Protein AF-0000000084894644 (afdb_homodimer)

Secondary structure (DSSP, 8-state):
-HHHHHHHHHHHIIIIIHHHHHHHHHHHHHHHHHHHHHHH--SGGGGGGBSSTTSSTTPPHHHHHHHHHHHHHHHHHHHHHHHHHHHHHHHTT----GGGPPPHHHHHHHHHHHHHHHHHHHHHHHHHHTSHHHHHHTGGGGGG-SS--GGGGG-S-HHHIIIIIIHHHHHHHHHHT--HHHHHHHHHHHHHHHHHHTSSB-BTTB--HHHHHHSSSTTGGGS--SSSSHHHHHTT--HHHHHHHHTSS---SS----/-HHHHHHHHHHHIIIIIHHHHHHHHHHHHHHHHHHHHHHH--SGGGGGGBSSTTSSTTPPHHHHHHHHHHHHHHHHHHHHHHHHHHHHHHHTT----GGGPPPHHHHHHHHHHHHHHHHHHHHHHHHHHTSHHHHHHTGGGGGG-SS--GGGGG-S-HHHIIIIIIHHHHHHHHHHT--HHHHHHHHHHHHHHHHHHTSSB-BTTB--HHHHHHSSSTTGGGS--SSSSHHHHHTT--HHHHHHHHTSS---SS----

InterPro domains:
  IPR006694 Fatty acid hydroxylase [PF04116] (112-237)
  IPR050307 Sterol desaturase-related [PTHR11863] (15-240)

Radius of gyration: 28.05 Å; Cα contacts (8 Å, |Δi|>4): 667; chains: 2; bounding box: 51×81×62 Å

Organism: Ciona savignyi (NCBI:txid51511)

Solvent-accessible surface area (backbone atoms only — not comparable to full-atom values): 26694 Å² total; per-residue (Å²): 108,71,64,57,52,50,49,52,50,48,50,48,46,51,54,51,52,45,49,51,44,28,40,44,48,52,43,51,55,51,30,52,50,50,50,44,29,37,61,67,52,44,65,62,77,60,58,77,29,38,72,55,72,82,55,57,72,58,47,57,63,69,59,48,53,54,43,50,54,44,28,51,54,45,48,50,49,48,54,50,48,53,60,69,44,43,65,50,32,59,72,42,55,41,44,77,54,74,90,63,58,69,51,71,66,56,41,51,52,50,49,50,50,43,54,50,49,24,35,54,44,30,22,57,48,46,49,53,31,63,36,68,75,40,16,73,74,36,47,44,57,40,54,70,43,38,71,41,38,25,64,50,65,48,25,50,33,67,66,51,42,50,62,48,62,40,41,36,62,57,45,52,42,34,72,68,21,42,36,42,70,56,39,38,52,49,37,33,49,53,39,46,52,49,32,46,30,23,38,35,38,50,50,73,65,39,52,35,62,45,44,53,25,35,29,92,41,80,72,22,63,70,27,48,51,31,79,82,40,61,63,15,58,75,68,58,26,34,58,70,61,55,57,57,20,71,79,67,63,57,57,18,79,85,34,75,63,119,108,69,66,59,51,50,50,52,51,48,49,48,45,51,53,53,53,45,47,50,44,28,41,46,48,52,43,52,54,51,32,53,51,49,50,44,28,38,61,69,53,44,64,61,77,59,58,76,30,38,71,54,72,83,54,55,71,59,48,55,64,69,58,46,52,53,42,50,53,44,28,52,54,45,49,50,50,49,55,51,49,53,59,68,45,44,64,51,33,60,71,42,54,41,43,77,53,76,92,62,59,69,50,72,67,55,43,51,52,50,50,51,49,42,52,50,49,25,35,54,46,32,22,56,48,46,51,54,31,62,36,69,77,39,16,74,76,36,47,44,57,39,55,69,42,39,71,40,40,26,64,49,65,49,28,48,33,67,66,50,41,51,61,46,60,40,41,36,62,57,44,52,43,34,73,68,20,40,37,42,71,55,40,37,50,47,38,33,49,52,38,46,52,49,33,48,30,22,39,36,36,48,49,74,63,39,51,34,60,44,44,54,26,34,30,91,42,79,72,22,63,68,25,48,52,30,80,81,40,61,63,15,58,76,69,59,25,35,56,71,61,55,56,57,22,70,78,69,64,54,56,20,78,84,35,73,64,119

Foldseek 3Di:
DVVVVVVVVVLCCCQLVLLLCLQPVLLVVLQVVLLVCLQPVPPVVQLVFFQDNVPCNRPDPVVVVVLVVQLVVLSVVVSVVSVVCSVLLVVLQADQDPVPDDDPVVLVVLLVVLQVQLQVQQQVVLLVCLPPVNVVVWVVQLLVCLQFALSSLRRTHNVCSVRRVDCSLQPSCSNNSHYVVSNSVSSNVSSNLSSVLRHSGQDFQRFNLVNQLSHPDPLSVQADRGSLCPVRVVVVRCVVVVVVPVVPDPVPHGDRDD/DVVVVVVVVVLCCCQLVLLLCLQPVLLVVLQVVLLVCLQPVPPVVQLVFFQDNVPCNRPDPVVVVVLVVQLVVLSVVVSVVSVVCSVLLVVLQADQDPVPDDDPVVLVVLLVVLQVQLQVQQLVVLLVCLPPVNVVVWVVQLLVCLQFALSSLRRTHNVCSVRRVDCSLQPSCSNNSHYVVSNSVSSNVSSNLSSVLRHSGQDFQRFNLVNQLSHPDPLSVQADRGSLCPVRVVVVRCVVVVVVVVVPDPVPHGDRDD

Structure (mmCIF, N/CA/C/O backbone):
data_AF-0000000084894644-model_v1
#
loop_
_entity.id
_entity.type
_entity.pdbx_description
1 polymer 'Fatty acid hydroxylase domain-containing protein'
#
loop_
_atom_site.group_PDB
_atom_site.id
_atom_site.type_symbol
_atom_site.label_atom_id
_atom_site.label_alt_id
_atom_site.label_comp_id
_atom_site.label_asym_id
_atom_site.label_entity_id
_atom_site.label_seq_id
_atom_site.pdbx_PDB_ins_code
_atom_site.Cartn_x
_atom_site.Cartn_y
_atom_site.Cartn_z
_atom_site.occupancy
_atom_site.B_iso_or_equiv
_atom_site.auth_seq_id
_atom_site.auth_comp_id
_atom_site.auth_asym_id
_atom_site.auth_atom_id
_atom_site.pdbx_PDB_model_num
ATOM 1 N N . LEU A 1 1 ? 24.203 5.152 15.406 1 72.25 1 LEU A N 1
ATOM 2 C CA . LEU A 1 1 ? 22.844 4.793 15.766 1 72.25 1 LEU A CA 1
ATOM 3 C C . LEU A 1 1 ? 21.859 5.219 14.672 1 72.25 1 LEU A C 1
ATOM 5 O O 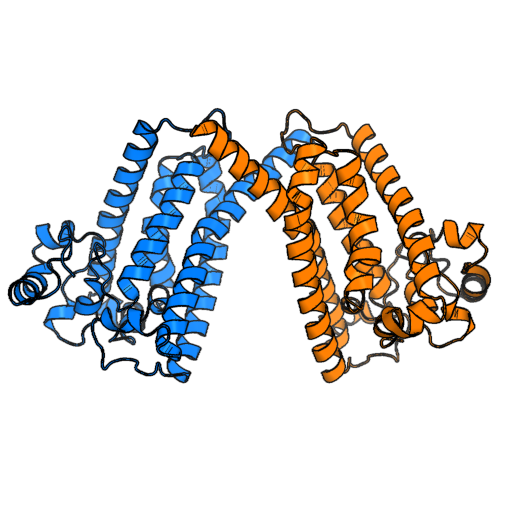. LEU A 1 1 ? 21.094 4.402 14.172 1 72.25 1 LEU A O 1
ATOM 9 N N . TRP A 1 2 ? 22.062 6.422 14.117 1 81.06 2 TRP A N 1
ATOM 10 C CA . TRP A 1 2 ? 21.188 6.973 13.086 1 81.06 2 TRP A CA 1
ATOM 11 C C . TRP A 1 2 ? 21.328 6.199 11.781 1 81.06 2 TRP A C 1
ATOM 13 O O . TRP A 1 2 ? 20.328 5.793 11.18 1 81.06 2 TRP A O 1
ATOM 23 N N . THR A 1 3 ? 22.5 5.852 11.461 1 85.25 3 THR A N 1
ATOM 24 C CA . THR A 1 3 ? 22.781 5.152 10.211 1 85.25 3 THR A CA 1
ATOM 25 C C . THR A 1 3 ? 22.266 3.719 10.273 1 85.25 3 THR A C 1
ATOM 27 O O . THR A 1 3 ? 21.656 3.236 9.312 1 85.25 3 THR A O 1
ATOM 30 N N . THR A 1 4 ? 22.438 3.082 11.383 1 87.62 4 THR A N 1
ATOM 31 C CA . THR A 1 4 ? 22 1.698 11.539 1 87.62 4 THR A CA 1
ATOM 32 C C . THR A 1 4 ? 20.484 1.605 11.531 1 87.62 4 THR A C 1
ATOM 34 O O . THR A 1 4 ? 19.922 0.709 10.898 1 87.62 4 THR A O 1
ATOM 37 N N . THR A 1 5 ? 19.891 2.512 12.211 1 89.31 5 THR A N 1
ATOM 38 C CA . THR A 1 5 ? 18.438 2.531 12.258 1 89.31 5 THR A CA 1
ATOM 39 C C . THR A 1 5 ? 17.844 2.77 10.867 1 89.31 5 THR A C 1
ATOM 41 O O . THR A 1 5 ? 16.906 2.092 10.461 1 89.31 5 THR A O 1
ATOM 44 N N . TYR A 1 6 ? 18.406 3.691 10.188 1 91.06 6 TYR A N 1
ATOM 45 C CA . TYR A 1 6 ? 17.938 3.973 8.836 1 91.06 6 TYR A CA 1
ATOM 46 C C . TYR A 1 6 ? 18.109 2.756 7.938 1 91.06 6 TYR A C 1
ATOM 48 O O . TYR A 1 6 ? 17.203 2.406 7.18 1 91.06 6 TYR A O 1
ATOM 56 N N . PHE A 1 7 ? 19.25 2.143 8.062 1 89.5 7 PHE A N 1
ATOM 57 C CA . PHE A 1 7 ? 19.531 0.975 7.242 1 89.5 7 PHE A CA 1
ATOM 58 C C . PHE A 1 7 ? 18.531 -0.141 7.52 1 89.5 7 PHE A C 1
ATOM 60 O O . PHE A 1 7 ? 18.016 -0.76 6.59 1 89.5 7 PHE A O 1
ATOM 67 N N . GLU A 1 8 ? 18.281 -0.388 8.727 1 91.06 8 GLU A N 1
ATOM 68 C CA . GLU A 1 8 ? 17.344 -1.448 9.117 1 91.06 8 GLU A CA 1
ATOM 69 C C . GLU A 1 8 ? 15.93 -1.142 8.648 1 91.06 8 GLU A C 1
ATOM 71 O O . GLU A 1 8 ? 15.219 -2.031 8.172 1 91.06 8 GLU A O 1
ATOM 76 N N . LEU A 1 9 ? 15.539 0.083 8.758 1 92.5 9 LEU A N 1
ATOM 77 C CA . LEU A 1 9 ? 14.195 0.491 8.344 1 92.5 9 LEU A CA 1
ATOM 78 C C . LEU A 1 9 ? 14.039 0.384 6.828 1 92.5 9 LEU A C 1
ATOM 80 O O . LEU A 1 9 ? 13.008 -0.071 6.34 1 92.5 9 LEU A O 1
ATOM 84 N N . MET A 1 10 ? 15.078 0.832 6.195 1 94 10 MET A N 1
ATOM 85 C CA . MET A 1 10 ? 15.047 0.77 4.738 1 94 10 MET A CA 1
ATOM 86 C C . MET A 1 10 ? 15.023 -0.677 4.254 1 94 10 MET A C 1
ATOM 88 O O . MET A 1 10 ? 14.305 -1.01 3.311 1 94 10 MET A O 1
ATOM 92 N N . ASN A 1 11 ? 15.828 -1.478 4.891 1 94.12 11 ASN A N 1
ATOM 93 C CA . ASN A 1 11 ? 15.828 -2.898 4.559 1 94.12 11 ASN A CA 1
ATOM 94 C C . ASN A 1 11 ? 14.445 -3.514 4.734 1 94.12 11 ASN A C 1
ATOM 96 O O . ASN A 1 11 ? 13.953 -4.223 3.852 1 94.12 11 ASN A O 1
ATOM 100 N N . PHE A 1 12 ? 13.891 -3.271 5.832 1 95.62 12 PHE A N 1
ATOM 101 C CA . PHE A 1 12 ? 12.555 -3.768 6.117 1 95.62 12 PHE A CA 1
ATOM 102 C C . PHE A 1 12 ? 11.555 -3.244 5.094 1 95.62 12 PHE A C 1
ATOM 104 O O . PHE A 1 12 ? 10.75 -4.008 4.551 1 95.62 12 PHE A O 1
ATOM 111 N N . PHE A 1 13 ? 11.641 -2.002 4.84 1 96.5 13 PHE A N 1
ATOM 112 C CA . PHE A 1 13 ? 10.734 -1.352 3.898 1 96.5 13 PHE A CA 1
ATOM 113 C C . PHE A 1 13 ? 10.844 -1.989 2.52 1 96.5 13 PHE A C 1
ATOM 115 O O . PHE A 1 13 ? 9.836 -2.396 1.938 1 96.5 13 PHE A O 1
ATOM 122 N N . VAL A 1 14 ? 11.969 -2.066 2.041 1 96.62 14 VAL A N 1
ATOM 123 C CA . VAL A 1 14 ? 12.172 -2.535 0.673 1 96.62 14 VAL A CA 1
ATOM 124 C C . VAL A 1 14 ? 11.758 -4 0.563 1 96.62 14 VAL A C 1
ATOM 126 O O . VAL A 1 14 ? 11 -4.375 -0.335 1 96.62 14 VAL A O 1
ATOM 129 N N . ILE A 1 15 ? 12.203 -4.738 1.452 1 96.31 15 ILE A N 1
ATOM 130 C CA . ILE A 1 15 ? 11.992 -6.176 1.332 1 96.31 15 ILE A CA 1
ATOM 131 C C . ILE A 1 15 ? 10.523 -6.5 1.622 1 96.31 15 ILE A C 1
ATOM 133 O O . ILE A 1 15 ? 9.883 -7.23 0.863 1 96.31 15 ILE A O 1
ATOM 137 N N . TYR A 1 16 ? 10.039 -5.988 2.682 1 97.12 16 TYR A N 1
ATOM 138 C CA . TYR A 1 16 ? 8.672 -6.328 3.068 1 97.12 16 TYR A CA 1
ATOM 139 C C . TYR A 1 16 ? 7.668 -5.738 2.088 1 97.12 16 TYR A C 1
ATOM 141 O O . TYR A 1 16 ? 6.828 -6.457 1.54 1 97.12 16 TYR A O 1
ATOM 149 N N . ILE A 1 17 ? 7.719 -4.434 1.872 1 97.44 17 ILE A N 1
ATOM 150 C CA . ILE A 1 17 ? 6.746 -3.768 1.013 1 97.44 17 ILE A CA 1
ATOM 151 C C . ILE A 1 17 ? 6.898 -4.262 -0.424 1 97.44 17 ILE A C 1
ATOM 153 O O . ILE A 1 17 ? 5.91 -4.461 -1.128 1 97.44 17 ILE A O 1
ATOM 157 N N . GLY A 1 18 ? 8.133 -4.406 -0.848 1 97.5 18 GLY A N 1
ATOM 158 C CA . GLY A 1 18 ? 8.359 -4.938 -2.182 1 97.5 18 GLY A CA 1
ATOM 159 C C . GLY A 1 18 ? 7.777 -6.324 -2.381 1 97.5 18 GLY A C 1
ATOM 160 O O . GLY A 1 18 ? 7.219 -6.621 -3.439 1 97.5 18 GLY A O 1
ATOM 161 N N . THR A 1 19 ? 7.941 -7.133 -1.396 1 97.81 19 THR A N 1
ATOM 162 C CA . THR A 1 19 ? 7.383 -8.477 -1.457 1 97.81 19 THR A CA 1
ATOM 163 C C . THR A 1 19 ? 5.859 -8.43 -1.521 1 97.81 19 THR A C 1
ATOM 165 O O . THR A 1 19 ? 5.246 -9.117 -2.34 1 97.81 19 THR A O 1
ATOM 168 N N . MET A 1 20 ? 5.305 -7.59 -0.692 1 97.81 20 MET A N 1
ATOM 169 C CA . MET A 1 20 ? 3.852 -7.434 -0.701 1 97.81 20 MET A CA 1
ATOM 170 C C . MET A 1 20 ? 3.361 -6.984 -2.074 1 97.81 20 MET A C 1
ATOM 172 O O . MET A 1 20 ? 2.361 -7.496 -2.578 1 97.81 20 MET A O 1
ATOM 176 N N . LEU A 1 21 ? 4.043 -6.129 -2.654 1 97.38 21 LEU A N 1
ATOM 177 C CA . LEU A 1 21 ? 3.631 -5.582 -3.941 1 97.38 21 LEU A CA 1
ATOM 178 C C . LEU A 1 21 ? 3.865 -6.594 -5.062 1 97.38 21 LEU A C 1
ATOM 180 O O . LEU A 1 21 ? 3.055 -6.703 -5.984 1 97.38 21 LEU A O 1
ATOM 184 N N . SER A 1 22 ? 4.957 -7.262 -5.031 1 97.88 22 SER A N 1
ATOM 185 C CA . SER A 1 22 ? 5.285 -8.219 -6.078 1 97.88 22 SER A CA 1
ATOM 186 C C . SER A 1 22 ? 4.285 -9.367 -6.113 1 97.88 22 SER A C 1
ATOM 188 O O . SER A 1 22 ? 4.012 -9.93 -7.176 1 97.88 22 SER A O 1
ATOM 190 N N . LEU A 1 23 ? 3.732 -9.68 -4.941 1 98.12 23 LEU A N 1
ATOM 191 C CA . LEU A 1 23 ? 2.725 -10.727 -4.863 1 98.12 23 LEU A CA 1
ATOM 192 C C . LEU A 1 23 ? 1.325 -10.156 -5.062 1 98.12 23 LEU A C 1
ATOM 194 O O . LEU A 1 23 ? 0.522 -10.711 -5.812 1 98.12 23 LEU A O 1
ATOM 198 N N . GLY A 1 24 ? 1.1 -9.078 -4.48 1 97.75 24 GLY A N 1
ATOM 199 C CA . GLY A 1 24 ? -0.248 -8.531 -4.406 1 97.75 24 GLY A CA 1
ATOM 200 C C . GLY A 1 24 ? -0.693 -7.863 -5.691 1 97.75 24 GLY A C 1
ATOM 201 O O . GLY A 1 24 ? -1.838 -8.023 -6.117 1 97.75 24 GLY A O 1
ATOM 202 N N . LEU A 1 25 ? 0.171 -7.082 -6.301 1 96.62 25 LEU A N 1
ATOM 203 C CA . LEU A 1 25 ? -0.22 -6.293 -7.465 1 96.62 25 LEU A CA 1
ATOM 204 C C . LEU A 1 25 ? -0.644 -7.195 -8.617 1 96.62 25 LEU A C 1
ATOM 206 O O . LEU A 1 25 ? -1.744 -7.051 -9.156 1 96.62 25 LEU A O 1
ATOM 210 N N . PRO A 1 26 ? 0.198 -8.141 -9.016 1 97.25 26 PRO A N 1
ATOM 211 C CA . PRO A 1 26 ? -0.262 -9.008 -10.102 1 97.25 26 PRO A CA 1
ATOM 212 C C . PRO A 1 26 ? -1.521 -9.789 -9.734 1 97.25 26 PRO A C 1
ATOM 214 O O . PRO A 1 26 ? -2.387 -10.008 -10.586 1 97.25 26 PRO A O 1
ATOM 217 N N . PHE A 1 27 ? -1.633 -10.203 -8.5 1 98.12 27 PHE A N 1
ATOM 218 C CA . PHE A 1 27 ? -2.807 -10.945 -8.055 1 98.12 27 PHE A CA 1
ATOM 219 C C . PHE A 1 27 ? -4.074 -10.125 -8.258 1 98.12 27 PHE A C 1
ATOM 221 O O . PHE A 1 27 ? -5.016 -10.578 -8.914 1 98.12 27 PHE A O 1
ATOM 228 N N . TRP A 1 28 ? -4.082 -8.961 -7.812 1 97.88 28 TRP A N 1
ATOM 229 C CA . TRP A 1 28 ? -5.305 -8.156 -7.828 1 97.88 28 TRP A CA 1
ATOM 230 C C . TRP A 1 28 ? -5.578 -7.617 -9.227 1 97.88 28 TRP A C 1
ATOM 232 O O . TRP A 1 28 ? -6.734 -7.523 -9.648 1 97.88 28 TRP A O 1
ATOM 242 N N . ILE A 1 29 ? -4.559 -7.223 -9.922 1 97.31 29 ILE A N 1
ATOM 243 C CA . ILE A 1 29 ? -4.742 -6.703 -11.273 1 97.31 29 ILE A CA 1
ATOM 244 C C . ILE A 1 29 ? -5.328 -7.793 -12.172 1 97.31 29 ILE A C 1
ATOM 246 O O . ILE A 1 29 ? -6.312 -7.562 -12.875 1 97.31 29 ILE A O 1
ATOM 250 N N . LEU A 1 30 ? -4.75 -8.93 -12.125 1 96.31 30 LEU A N 1
ATOM 251 C CA . LEU A 1 30 ? -5.211 -10.039 -12.961 1 96.31 30 LEU A CA 1
ATOM 252 C C . LEU A 1 30 ? -6.621 -10.469 -12.57 1 96.31 30 LEU A C 1
ATOM 254 O O . LEU A 1 30 ? -7.473 -10.68 -13.438 1 96.31 30 LEU A O 1
ATOM 258 N N . ASN A 1 31 ? -6.828 -10.602 -11.289 1 97.44 31 ASN A N 1
ATOM 259 C CA . ASN A 1 31 ? -8.148 -11.047 -10.844 1 97.44 31 ASN A CA 1
ATOM 260 C C . ASN A 1 31 ? -9.219 -10 -11.133 1 97.44 31 ASN A C 1
ATOM 262 O O . ASN A 1 31 ? -10.367 -10.344 -11.422 1 97.44 31 ASN A O 1
ATOM 266 N N . ALA A 1 32 ? -8.859 -8.711 -10.992 1 96.81 32 ALA A N 1
ATOM 267 C CA . ALA A 1 32 ? -9.812 -7.672 -11.398 1 96.81 32 ALA A CA 1
ATOM 268 C C . ALA A 1 32 ? -10.195 -7.832 -12.867 1 96.81 32 ALA A C 1
ATOM 270 O O . ALA A 1 32 ? -11.375 -7.719 -13.219 1 96.81 32 ALA A O 1
ATOM 271 N N . PHE A 1 33 ? -9.258 -8.141 -13.648 1 95 33 PHE A N 1
ATOM 272 C CA . PHE A 1 33 ? -9.492 -8.305 -15.078 1 95 33 PHE A CA 1
ATOM 273 C C . PHE A 1 33 ? -10.375 -9.516 -15.344 1 95 33 PHE A C 1
ATOM 275 O O . PHE A 1 33 ? -11.406 -9.398 -16.016 1 95 33 PHE A O 1
ATOM 282 N N . PHE A 1 34 ? -10.047 -10.641 -14.82 1 93.88 34 PHE A N 1
ATOM 283 C CA . PHE A 1 34 ? -10.758 -11.883 -15.117 1 93.88 34 PHE A CA 1
ATOM 284 C C . PHE A 1 34 ? -12.156 -11.867 -14.508 1 93.88 34 PHE A C 1
ATOM 286 O O . PHE A 1 34 ? -13.109 -12.359 -15.117 1 93.88 34 PHE A O 1
ATOM 293 N N . VAL A 1 35 ? -12.242 -11.344 -13.305 1 95.25 35 VAL A N 1
ATOM 294 C CA . VAL A 1 35 ? -13.555 -11.273 -12.664 1 95.25 35 VAL A CA 1
ATOM 295 C C . VAL A 1 35 ? -14.453 -10.305 -13.43 1 95.25 35 VAL A C 1
ATOM 297 O O . VAL A 1 35 ? -15.648 -10.562 -13.594 1 95.25 35 VAL A O 1
ATOM 300 N N . TYR A 1 36 ? -13.867 -9.188 -13.859 1 94.25 36 TYR A N 1
ATOM 301 C CA . TYR A 1 36 ? -14.625 -8.266 -14.695 1 94.25 3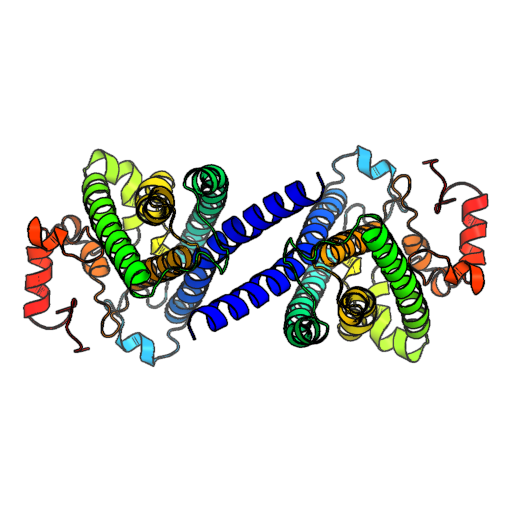6 TYR A CA 1
ATOM 302 C C . TYR A 1 36 ? -15.141 -8.969 -15.945 1 94.25 36 TYR A C 1
ATOM 304 O O . TYR A 1 36 ? -16.312 -8.828 -16.312 1 94.25 36 TYR A O 1
ATOM 312 N N . ALA A 1 37 ? -14.281 -9.656 -16.578 1 91.19 37 ALA A N 1
ATOM 313 C CA . ALA A 1 37 ? -14.664 -10.391 -17.781 1 91.19 37 ALA A CA 1
ATOM 314 C C . ALA A 1 37 ? -15.758 -11.406 -17.469 1 91.19 37 ALA A C 1
ATOM 316 O O . ALA A 1 37 ? -16.703 -11.555 -18.25 1 91.19 37 ALA A O 1
ATOM 317 N N . ASP A 1 38 ? -15.711 -12.07 -16.359 1 92.12 38 ASP A N 1
ATOM 318 C CA . ASP A 1 38 ? -16.688 -13.086 -15.977 1 92.12 38 ASP A CA 1
ATOM 319 C C . ASP A 1 38 ? -18.031 -12.453 -15.625 1 92.12 38 ASP A C 1
ATOM 321 O O . ASP A 1 38 ? -19.078 -13.047 -15.867 1 92.12 38 ASP A O 1
ATOM 325 N N . LEU A 1 39 ? -17.969 -11.273 -15.078 1 92.38 39 LEU A N 1
ATOM 326 C CA . LEU A 1 39 ? -19.188 -10.594 -14.641 1 92.38 39 LEU A CA 1
ATOM 327 C C . LEU A 1 39 ? -19.906 -9.945 -15.828 1 92.38 39 LEU A C 1
ATOM 329 O O . LEU A 1 39 ? -21.125 -9.938 -15.891 1 92.38 39 LEU A O 1
ATOM 333 N N . THR A 1 40 ? -19.156 -9.414 -16.75 1 90.19 40 THR A N 1
ATOM 334 C CA . THR A 1 40 ? -19.75 -8.555 -17.766 1 90.19 40 THR A CA 1
ATOM 335 C C . THR A 1 40 ? -19.797 -9.266 -19.109 1 90.19 40 THR A C 1
ATOM 337 O O . THR A 1 40 ? -20.562 -8.875 -20 1 90.19 40 THR A O 1
ATOM 340 N N . GLY A 1 41 ? -18.906 -10.195 -19.234 1 87.25 41 GLY A N 1
ATOM 341 C CA . GLY A 1 41 ? -18.75 -10.828 -20.531 1 87.25 41 GLY A CA 1
ATOM 342 C C . GLY A 1 41 ? -17.969 -9.977 -21.516 1 87.25 41 GLY A C 1
ATOM 343 O O . GLY A 1 41 ? -17.906 -10.289 -22.703 1 87.25 41 GLY A O 1
ATOM 344 N N . LYS A 1 42 ? -17.531 -8.875 -21.047 1 88.94 42 LYS A N 1
ATOM 345 C CA . LYS A 1 42 ? -16.719 -7.969 -21.859 1 88.94 42 LYS A CA 1
ATOM 346 C C . LYS A 1 42 ? -15.266 -7.957 -21.406 1 88.94 42 LYS A C 1
ATOM 348 O O . LYS A 1 42 ? -14.992 -8.102 -20.203 1 88.94 42 LYS A O 1
ATOM 353 N N . PRO A 1 43 ? -14.297 -7.82 -22.156 1 87.69 43 PRO A N 1
ATOM 354 C CA . PRO A 1 43 ? -14.484 -7.719 -23.594 1 87.69 43 PRO A CA 1
ATOM 355 C C . PRO A 1 43 ? -14.844 -9.055 -24.25 1 87.69 43 PRO A C 1
ATOM 357 O O . PRO A 1 43 ? -1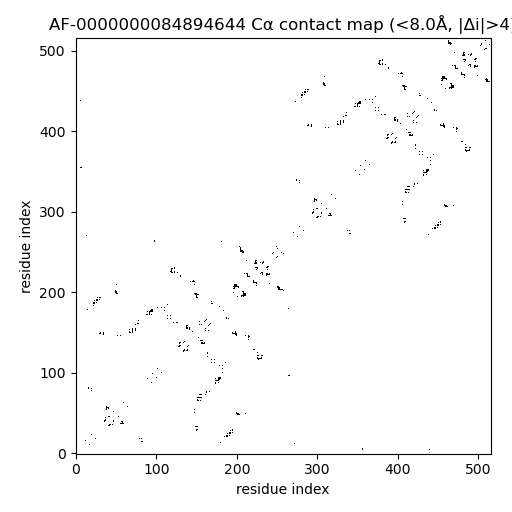4.414 -10.109 -23.766 1 87.69 43 PRO A O 1
ATOM 360 N N . SER A 1 44 ? -15.453 -9.078 -25.328 1 84.94 44 SER A N 1
ATOM 361 C CA . SER A 1 44 ? -16.031 -10.266 -25.953 1 84.94 44 SER A CA 1
ATOM 362 C C . SER A 1 44 ? -14.961 -11.195 -26.5 1 84.94 44 SER A C 1
ATOM 364 O O . SER A 1 44 ? -15.164 -12.406 -26.562 1 84.94 44 SER A O 1
ATOM 366 N N . PHE A 1 45 ? -13.898 -10.68 -26.828 1 84.81 45 PHE A N 1
ATOM 367 C CA . PHE A 1 45 ? -12.859 -11.508 -27.438 1 84.81 45 PHE A CA 1
ATOM 368 C C . PHE A 1 45 ? -12.258 -12.461 -26.406 1 84.81 45 PHE A C 1
ATOM 370 O O . PHE A 1 45 ? -11.68 -13.484 -26.781 1 84.81 45 PHE A O 1
ATOM 377 N N . VAL A 1 46 ? -12.422 -12.203 -25.156 1 85.12 46 VAL A N 1
ATOM 378 C CA . VAL A 1 46 ? -11.852 -13.055 -24.109 1 85.12 46 VAL A CA 1
ATOM 379 C C . VAL A 1 46 ? -12.695 -14.312 -23.953 1 85.12 46 VAL A C 1
ATOM 381 O O . VAL A 1 46 ? -12.195 -15.359 -23.531 1 85.12 46 VAL A O 1
ATOM 384 N N . ARG A 1 47 ? -13.875 -14.227 -24.328 1 82.5 47 ARG A N 1
ATOM 385 C CA . ARG A 1 47 ? -14.836 -15.312 -24.125 1 82.5 47 ARG A CA 1
ATOM 386 C C . ARG A 1 47 ? -14.484 -16.516 -25 1 82.5 47 ARG A C 1
ATOM 388 O O . ARG A 1 47 ? -14.797 -17.656 -24.641 1 82.5 47 ARG A O 1
ATOM 395 N N . LYS A 1 48 ? -13.836 -16.219 -26.031 1 82.25 48 LYS A N 1
ATOM 396 C CA . LYS A 1 48 ? -13.477 -17.297 -26.953 1 82.25 48 LYS A CA 1
ATOM 397 C C . LYS A 1 48 ? -12.461 -18.234 -26.312 1 82.25 48 LYS A C 1
ATOM 399 O O . LYS A 1 48 ? -12.289 -19.375 -26.766 1 82.25 48 LYS A O 1
ATOM 404 N N . PHE A 1 49 ? -11.883 -17.828 -25.25 1 84.31 49 PHE A N 1
ATOM 405 C CA . PHE A 1 49 ? -10.836 -18.625 -24.625 1 84.31 49 PHE A CA 1
ATOM 406 C C . PHE A 1 49 ? -11.367 -19.359 -23.406 1 84.31 49 PHE A C 1
ATOM 408 O O . PHE A 1 49 ? -10.633 -20.078 -22.734 1 84.31 49 PHE A O 1
ATOM 415 N N . LYS A 1 50 ? -12.57 -19.141 -23.141 1 84 50 LYS A N 1
ATOM 416 C CA . LYS A 1 50 ? -13.148 -19.812 -21.984 1 84 50 LYS A CA 1
ATOM 417 C C . LYS A 1 50 ? -13.234 -21.328 -22.203 1 84 50 LYS A C 1
ATOM 419 O O . LYS A 1 50 ? -13.688 -21.781 -23.266 1 84 50 LYS A O 1
ATOM 424 N N . ILE A 1 51 ? -12.891 -22.109 -21.25 1 79.31 51 ILE A N 1
ATOM 425 C CA . ILE A 1 51 ? -12.812 -23.562 -21.344 1 79.31 51 ILE A CA 1
ATOM 426 C C . ILE A 1 51 ? -14.211 -24.172 -21.188 1 79.31 51 ILE A C 1
ATOM 428 O O . ILE A 1 51 ? -14.602 -25.062 -21.953 1 79.31 51 ILE A O 1
ATOM 432 N N . GLN A 1 52 ? -14.883 -23.641 -20.219 1 79.44 52 GLN A N 1
ATOM 433 C CA . GLN A 1 52 ? -16.281 -24.031 -19.984 1 79.44 52 GLN A CA 1
ATOM 434 C C . GLN A 1 52 ? -17.219 -22.875 -20.25 1 79.44 52 GLN A C 1
ATOM 436 O O . GLN A 1 52 ? -17.609 -22.141 -19.328 1 79.44 52 GLN A O 1
ATOM 441 N N . PRO A 1 53 ? -17.625 -22.734 -21.453 1 78.44 53 PRO A N 1
ATOM 442 C CA . PRO A 1 53 ? -18.359 -21.531 -21.859 1 78.44 53 PRO A CA 1
ATOM 443 C C . PRO A 1 53 ? -19.719 -21.422 -21.188 1 78.44 53 PRO A C 1
ATOM 445 O O . PRO A 1 53 ? -20.297 -20.344 -21.109 1 78.44 53 PRO A O 1
ATOM 448 N N . ASP A 1 54 ? -20.188 -22.516 -20.672 1 81.19 54 ASP A N 1
ATOM 449 C CA . ASP A 1 54 ? -21.531 -22.484 -20.109 1 81.19 54 ASP A CA 1
ATOM 450 C C . ASP A 1 54 ? -21.5 -22.297 -18.594 1 81.19 54 ASP A C 1
ATOM 452 O O . ASP A 1 54 ? -22.531 -22.156 -17.953 1 81.19 54 ASP A O 1
ATOM 456 N N . LYS A 1 55 ? -20.328 -22.25 -18.172 1 81.12 55 LYS A N 1
ATOM 457 C CA . LYS A 1 55 ? -20.203 -22.156 -16.719 1 81.12 55 LYS A CA 1
ATOM 458 C C . LYS A 1 55 ? -19.844 -20.734 -16.297 1 81.12 55 LYS A C 1
ATOM 460 O O . LYS A 1 55 ? -19.031 -20.062 -16.938 1 81.12 55 LYS A O 1
ATOM 465 N N . ASN A 1 56 ? -20.5 -20.234 -15.211 1 81 56 ASN A N 1
ATOM 466 C CA . ASN A 1 56 ? -20.25 -18.922 -14.625 1 81 56 ASN A CA 1
ATOM 467 C C . ASN A 1 56 ? -20.531 -17.797 -15.617 1 81 56 ASN A C 1
ATOM 469 O O . ASN A 1 56 ? -19.75 -16.875 -15.758 1 81 56 ASN A O 1
ATOM 473 N N . VAL A 1 57 ? -21.594 -17.969 -16.422 1 80.19 57 VAL A N 1
ATOM 474 C CA . VAL A 1 57 ? -22.062 -16.969 -17.375 1 80.19 57 VAL A CA 1
ATOM 475 C C . VAL A 1 57 ? -23.531 -16.641 -17.094 1 80.19 57 VAL A C 1
ATOM 477 O O . VAL A 1 57 ? -24.438 -17.219 -17.688 1 80.19 57 VAL A O 1
ATOM 480 N N . PRO A 1 58 ? -23.812 -15.805 -16.344 1 82 58 PRO A N 1
ATOM 481 C CA . PRO A 1 58 ? -22.844 -14.922 -15.664 1 82 58 PRO A CA 1
ATOM 482 C C . PRO A 1 58 ? -22.344 -15.5 -14.344 1 82 58 PRO A C 1
ATOM 484 O O . PRO A 1 58 ? -22.906 -16.484 -13.844 1 82 58 PRO A O 1
ATOM 487 N N . LEU A 1 59 ? -21.375 -15.008 -13.805 1 91.44 59 LEU A N 1
ATOM 488 C CA . LEU A 1 59 ? -20.828 -15.352 -12.492 1 91.44 59 LEU A CA 1
ATOM 489 C C . LEU A 1 59 ? -21.812 -15.008 -11.383 1 91.44 59 LEU A C 1
ATOM 491 O O . LEU A 1 59 ? -22.406 -13.93 -11.391 1 91.44 59 LEU A O 1
ATOM 495 N N . ASP A 1 60 ? -22.141 -15.953 -10.508 1 91.62 60 ASP A N 1
ATOM 496 C CA . ASP A 1 60 ? -23.062 -15.766 -9.398 1 91.62 60 ASP A CA 1
ATOM 497 C C . ASP A 1 60 ? -22.516 -14.75 -8.391 1 91.62 60 ASP A C 1
ATOM 499 O O . ASP A 1 60 ? -21.422 -14.922 -7.867 1 91.62 60 ASP A O 1
ATOM 503 N N . TRP A 1 61 ? -23.328 -13.797 -8.102 1 93.5 61 TRP A N 1
ATOM 504 C CA . TRP A 1 61 ? -22.891 -12.688 -7.254 1 93.5 61 TRP A CA 1
ATOM 505 C C . TRP A 1 61 ? -22.688 -13.156 -5.816 1 93.5 61 TRP A C 1
ATOM 507 O O . TRP A 1 61 ? -21.734 -12.719 -5.152 1 93.5 61 TRP A O 1
ATOM 517 N N . ASN A 1 62 ? -23.5 -13.977 -5.344 1 94.38 62 ASN A N 1
ATOM 518 C CA . ASN A 1 62 ? -23.391 -14.469 -3.977 1 94.38 62 ASN A CA 1
ATOM 519 C C . ASN A 1 62 ? -22.141 -15.328 -3.799 1 94.38 62 ASN A C 1
ATOM 521 O O . ASN A 1 62 ? -21.453 -15.227 -2.783 1 94.38 62 ASN A O 1
ATOM 525 N N . MET A 1 63 ? -21.875 -16.109 -4.824 1 94.44 63 MET A N 1
ATOM 526 C CA . MET A 1 63 ? -20.672 -16.922 -4.781 1 94.44 63 MET A CA 1
ATOM 527 C C . MET A 1 63 ? -19.422 -16.031 -4.836 1 94.44 63 MET A C 1
ATOM 529 O O . MET A 1 63 ? -18.438 -16.312 -4.152 1 94.44 63 MET A O 1
ATOM 533 N N . LEU A 1 64 ? -19.531 -15.086 -5.645 1 96.56 64 LEU A N 1
ATOM 534 C CA . LEU A 1 64 ? -18.406 -14.164 -5.758 1 96.56 64 LEU A CA 1
ATOM 535 C C . LEU A 1 64 ? -18.156 -13.445 -4.434 1 96.56 64 LEU A C 1
ATOM 537 O O . LEU A 1 64 ? -17 -13.305 -4.008 1 96.56 64 LEU A O 1
ATOM 541 N N . LYS A 1 65 ? -19.234 -12.961 -3.807 1 97.19 65 LYS A N 1
ATOM 542 C CA . LYS A 1 65 ? -19.109 -12.266 -2.523 1 97.19 65 LYS A CA 1
ATOM 543 C C . LYS A 1 65 ? -18.453 -13.164 -1.479 1 97.19 65 LYS A C 1
ATOM 545 O O . LYS A 1 65 ? -17.562 -12.719 -0.737 1 97.19 65 LYS A O 1
ATOM 550 N N . LYS A 1 66 ? -18.906 -14.383 -1.431 1 97.31 66 LYS A N 1
ATOM 551 C CA . LYS A 1 66 ? -18.297 -15.352 -0.528 1 97.31 66 LYS A CA 1
ATOM 552 C C . LYS A 1 66 ? -16.812 -15.547 -0.852 1 97.31 66 LYS A C 1
ATOM 554 O O . LYS A 1 66 ? -15.977 -15.578 0.05 1 97.31 66 LYS A O 1
ATOM 559 N N . CYS A 1 67 ? -16.531 -15.68 -2.113 1 97.56 67 CYS A N 1
ATOM 560 C CA . CYS A 1 67 ? -15.156 -15.859 -2.572 1 97.56 67 CYS A CA 1
ATOM 561 C C . CYS A 1 67 ? -14.289 -14.68 -2.148 1 97.56 67 CYS A C 1
ATOM 563 O O . CYS A 1 67 ? -13.195 -14.875 -1.603 1 97.56 67 CYS A O 1
ATOM 565 N N . VAL A 1 68 ? -14.805 -13.508 -2.326 1 97.88 68 VAL A N 1
ATOM 566 C CA . VAL A 1 68 ? -14.062 -12.297 -2.002 1 97.88 68 VAL A CA 1
ATOM 567 C C . VAL A 1 68 ? -13.766 -12.258 -0.504 1 97.88 68 VAL A C 1
ATOM 569 O O . VAL A 1 68 ? -12.672 -11.867 -0.093 1 97.88 68 VAL A O 1
ATOM 572 N N . ARG A 1 69 ? -14.711 -12.641 0.283 1 97.81 69 ARG A N 1
ATOM 573 C CA . ARG A 1 69 ? -14.531 -12.656 1.731 1 97.81 69 ARG A CA 1
ATOM 574 C C . ARG A 1 69 ? -13.406 -13.609 2.133 1 97.81 69 ARG A C 1
ATOM 576 O O . ARG A 1 69 ? -12.531 -13.242 2.92 1 97.81 69 ARG A O 1
ATOM 583 N N . VAL A 1 70 ? -13.391 -14.789 1.606 1 98.38 70 VAL A N 1
ATOM 584 C CA . VAL A 1 70 ? -12.383 -15.797 1.927 1 98.38 70 VAL A CA 1
ATOM 585 C C . VAL A 1 70 ? -11.023 -15.344 1.41 1 98.38 70 VAL A C 1
ATOM 587 O O . VAL A 1 70 ? -10.008 -15.477 2.105 1 98.38 70 VAL A O 1
ATOM 590 N N . VAL A 1 71 ? -11.031 -14.828 0.251 1 98.44 71 VAL A N 1
ATOM 591 C CA . VAL A 1 71 ? -9.797 -14.375 -0.38 1 98.44 71 VAL A CA 1
ATOM 592 C C . VAL A 1 71 ? -9.18 -13.25 0.443 1 98.44 71 VAL A C 1
ATOM 594 O O . VAL A 1 71 ? -7.965 -13.227 0.663 1 98.44 71 VAL A O 1
ATOM 597 N N . ASN A 1 72 ? -10.023 -12.305 0.907 1 97.94 72 ASN A N 1
ATOM 598 C CA . ASN A 1 72 ? -9.508 -11.203 1.716 1 97.94 72 ASN A CA 1
ATOM 599 C C . ASN A 1 72 ? -8.938 -11.695 3.041 1 97.94 72 ASN A C 1
ATOM 601 O O . ASN A 1 72 ? -7.926 -11.188 3.518 1 97.94 72 ASN A O 1
ATOM 605 N N . ARG A 1 73 ? -9.594 -12.617 3.609 1 98.31 73 ARG A N 1
ATOM 606 C CA . ARG A 1 73 ? -9.055 -13.227 4.82 1 98.31 73 ARG A CA 1
ATOM 607 C C . ARG A 1 73 ? -7.688 -13.859 4.551 1 98.31 73 ARG A C 1
ATOM 609 O O . ARG A 1 73 ? -6.742 -13.648 5.312 1 98.31 73 ARG A O 1
ATOM 616 N N . ASN A 1 74 ? -7.562 -14.594 3.5 1 98.69 74 ASN A N 1
ATOM 617 C CA . ASN A 1 74 ? -6.309 -15.273 3.186 1 98.69 74 ASN A CA 1
ATOM 618 C C . ASN A 1 74 ? -5.227 -14.281 2.773 1 98.69 74 ASN A C 1
ATOM 620 O O . ASN A 1 74 ? -4.043 -14.508 3.031 1 98.69 74 ASN A O 1
ATOM 624 N N . GLN A 1 75 ? -5.66 -13.211 2.178 1 98.25 75 GLN A N 1
ATOM 625 C CA . GLN A 1 75 ? -4.695 -12.156 1.882 1 98.25 75 GLN A CA 1
ATOM 626 C C . GLN A 1 75 ? -4.137 -11.547 3.164 1 98.25 75 GLN A C 1
ATOM 628 O O . GLN A 1 75 ? -2.957 -11.195 3.229 1 98.25 75 GLN A O 1
ATOM 633 N N . LEU A 1 76 ? -4.945 -11.383 4.137 1 97.94 76 LEU A N 1
ATOM 634 C CA . LEU A 1 76 ? -4.48 -10.906 5.438 1 97.94 76 LEU A CA 1
ATOM 635 C C . LEU A 1 76 ? -3.496 -11.898 6.055 1 97.94 76 LEU A C 1
ATOM 637 O O . LEU A 1 76 ? -2.473 -11.5 6.613 1 97.94 76 LEU A O 1
ATOM 641 N N . ILE A 1 77 ? -3.826 -13.109 5.91 1 98.31 77 ILE A N 1
ATOM 642 C CA . ILE A 1 77 ? -2.934 -14.156 6.398 1 98.31 77 ILE A CA 1
ATOM 643 C C . ILE A 1 77 ? -1.59 -14.062 5.68 1 98.31 77 ILE A C 1
ATOM 645 O O . ILE A 1 77 ? -0.534 -14.18 6.309 1 98.31 77 ILE A O 1
ATOM 649 N N . SER A 1 78 ? -1.625 -13.875 4.363 1 98.06 78 SER A N 1
ATOM 650 C CA . SER A 1 78 ? -0.4 -13.711 3.59 1 98.06 78 SER A CA 1
ATOM 651 C C . SER A 1 78 ? 0.427 -12.539 4.105 1 98.06 78 SER A C 1
ATOM 653 O O . SER A 1 78 ? 1.649 -12.641 4.227 1 98.06 78 SER A O 1
ATOM 655 N N . THR A 1 79 ? -0.232 -11.453 4.367 1 97.94 79 THR A N 1
ATOM 656 C CA . THR A 1 79 ? 0.431 -10.242 4.855 1 97.94 79 THR A CA 1
ATOM 657 C C . THR A 1 79 ? 1.159 -10.523 6.168 1 97.94 79 THR A C 1
ATOM 659 O O . THR A 1 79 ? 2.322 -10.148 6.328 1 97.94 79 THR A O 1
ATOM 662 N N . VAL A 1 80 ? 0.532 -11.211 7.043 1 98.06 80 VAL A N 1
ATOM 663 C CA . VAL A 1 80 ? 1.098 -11.539 8.344 1 98.06 80 VAL A CA 1
ATOM 664 C C . VAL A 1 80 ? 2.238 -12.539 8.18 1 98.06 80 VAL A C 1
ATOM 666 O O . VAL A 1 80 ? 3.291 -12.398 8.805 1 98.06 80 VAL A O 1
ATOM 669 N N . MET A 1 81 ? 2.021 -13.469 7.363 1 98 81 MET A N 1
ATOM 670 C CA . MET A 1 81 ? 3.045 -14.492 7.16 1 98 81 MET A CA 1
ATOM 671 C C . MET A 1 81 ? 4.316 -13.883 6.582 1 98 81 MET A C 1
ATOM 673 O O . MET A 1 81 ? 5.422 -14.227 7 1 98 81 MET A O 1
ATOM 677 N N . ILE A 1 82 ? 4.152 -13.031 5.641 1 98 82 ILE A N 1
ATOM 678 C CA . ILE A 1 82 ? 5.305 -12.383 5.031 1 98 82 ILE A CA 1
ATOM 679 C C . ILE A 1 82 ? 6.047 -11.562 6.082 1 98 82 ILE A C 1
ATOM 681 O O . ILE A 1 82 ? 7.281 -11.547 6.105 1 98 82 ILE A O 1
ATOM 685 N N . LEU A 1 83 ? 5.328 -10.875 6.934 1 97.88 83 LEU A N 1
ATOM 686 C CA . LEU A 1 83 ? 5.93 -10.117 8.023 1 97.88 83 LEU A CA 1
ATOM 687 C C . LEU A 1 83 ? 6.719 -11.031 8.953 1 97.88 83 LEU A C 1
ATOM 689 O O . LEU A 1 83 ? 7.848 -10.711 9.336 1 97.88 83 LEU A O 1
ATOM 693 N N . LEU A 1 84 ? 6.152 -12.156 9.266 1 97.5 84 LEU A N 1
ATOM 694 C CA . LEU A 1 84 ? 6.77 -13.102 10.195 1 97.5 84 LEU A CA 1
ATOM 695 C C . LEU A 1 84 ? 8.008 -13.742 9.578 1 97.5 84 LEU A C 1
ATOM 697 O O . LEU A 1 84 ? 8.914 -14.164 10.289 1 97.5 84 LEU A O 1
ATOM 701 N N . LEU A 1 85 ? 8.078 -13.812 8.305 1 97.44 85 LEU A N 1
ATOM 702 C CA . LEU A 1 85 ? 9.195 -14.453 7.613 1 97.44 85 LEU A CA 1
ATOM 703 C C . LEU A 1 85 ? 10.312 -13.453 7.348 1 97.44 85 LEU A C 1
ATOM 705 O O . LEU A 1 85 ? 11.406 -13.836 6.91 1 97.44 85 LEU A O 1
ATOM 709 N N . TYR A 1 86 ? 10.078 -12.195 7.656 1 97.06 86 TYR A N 1
ATOM 710 C CA . TYR A 1 86 ? 11.055 -11.148 7.359 1 97.06 86 TYR A CA 1
ATOM 711 C C . TYR A 1 86 ? 12.398 -11.453 8 1 97.06 86 TYR A C 1
ATOM 713 O O . TYR A 1 86 ? 13.438 -11.359 7.352 1 97.06 86 TYR A O 1
ATOM 721 N N . PRO A 1 87 ? 12.438 -11.867 9.281 1 96.69 87 PRO A N 1
ATOM 722 C CA . PRO A 1 87 ? 13.742 -12.156 9.883 1 96.69 87 PRO A CA 1
ATOM 723 C C . PRO A 1 87 ? 14.508 -13.242 9.133 1 96.69 87 PRO A C 1
ATOM 725 O O . PRO A 1 87 ? 15.742 -13.211 9.078 1 96.69 87 PRO A O 1
ATOM 728 N N . ALA A 1 88 ? 13.836 -14.164 8.539 1 97.12 88 ALA A N 1
ATOM 729 C CA . ALA A 1 88 ? 14.477 -15.234 7.781 1 97.12 88 ALA A CA 1
ATOM 730 C C . ALA A 1 88 ? 15.156 -14.688 6.531 1 97.12 88 ALA A C 1
ATOM 732 O O . ALA A 1 88 ? 16.203 -15.203 6.105 1 97.12 88 ALA A O 1
ATOM 733 N N . THR A 1 89 ? 14.555 -13.633 5.926 1 96.31 89 THR A N 1
ATOM 734 C CA . THR A 1 89 ? 15.164 -13.023 4.754 1 96.31 89 THR A CA 1
ATOM 735 C C . THR A 1 89 ? 16.469 -12.336 5.117 1 96.31 89 THR A C 1
ATOM 737 O O . THR A 1 89 ? 17.438 -12.359 4.344 1 96.31 89 THR A O 1
ATOM 740 N N . THR A 1 90 ? 16.484 -11.75 6.301 1 93.75 90 THR A N 1
ATOM 741 C CA . THR A 1 90 ? 17.703 -11.109 6.781 1 93.75 90 THR A CA 1
ATOM 742 C C . THR A 1 90 ? 18.766 -12.156 7.137 1 93.75 90 THR A C 1
ATOM 744 O O . THR A 1 90 ? 19.938 -11.992 6.812 1 93.75 90 THR A O 1
ATOM 747 N N . TRP A 1 91 ? 18.312 -13.203 7.73 1 95.44 91 TRP A N 1
ATOM 748 C CA . TRP A 1 91 ? 19.203 -14.273 8.156 1 95.44 91 TRP A CA 1
ATOM 749 C C . TRP A 1 91 ? 19.859 -14.945 6.953 1 95.44 91 TRP A C 1
ATOM 751 O O . TRP A 1 91 ? 21.047 -15.289 6.992 1 95.44 91 TRP A O 1
ATOM 761 N N . SER A 1 92 ? 19.188 -15.117 5.844 1 96.44 92 SER A N 1
ATOM 762 C CA . SER A 1 92 ? 19.688 -15.805 4.664 1 96.44 92 SER A CA 1
ATOM 763 C C . SER A 1 92 ? 20.578 -14.891 3.822 1 96.44 92 SER A C 1
ATOM 765 O O . SER A 1 92 ? 21.219 -15.344 2.867 1 96.44 92 SER A O 1
ATOM 767 N N . GLY A 1 93 ? 20.516 -13.578 4.164 1 94.44 93 GLY A N 1
ATOM 768 C CA . GLY A 1 93 ? 21.406 -12.656 3.49 1 94.44 93 GLY A CA 1
ATOM 769 C C . GLY A 1 93 ? 20.812 -12.062 2.223 1 94.44 93 GLY A C 1
ATOM 770 O O . GLY A 1 93 ? 21.547 -11.672 1.312 1 94.44 93 GLY A O 1
ATOM 771 N N . MET A 1 94 ? 19.516 -12.039 2.127 1 95.88 94 MET A N 1
ATOM 772 C CA . MET A 1 94 ? 18.875 -11.391 0.985 1 95.88 94 MET A CA 1
ATOM 773 C C . MET A 1 94 ? 19.234 -9.906 0.934 1 95.88 94 MET A C 1
ATOM 775 O O . MET A 1 94 ? 19.266 -9.242 1.968 1 95.88 94 MET A O 1
ATOM 779 N N . THR A 1 95 ? 19.5 -9.469 -0.281 1 94.88 95 THR A N 1
ATOM 780 C CA . THR A 1 95 ? 19.906 -8.07 -0.436 1 94.88 95 THR A CA 1
ATOM 781 C C . THR A 1 95 ? 19.203 -7.434 -1.627 1 94.88 95 THR A C 1
ATOM 783 O O . THR A 1 95 ? 18.672 -8.141 -2.494 1 94.88 95 THR A O 1
ATOM 786 N N . TYR A 1 96 ? 19.109 -6.133 -1.565 1 94.81 96 TYR A N 1
ATOM 787 C CA . TYR A 1 96 ? 18.531 -5.387 -2.674 1 94.81 96 TYR A CA 1
ATOM 788 C C . TYR A 1 96 ? 19.547 -4.434 -3.289 1 94.81 96 TYR A C 1
ATOM 790 O O . TYR A 1 96 ? 19.219 -3.664 -4.195 1 94.81 96 TYR A O 1
ATOM 798 N N . LEU A 1 97 ? 20.688 -4.5 -2.803 1 92.62 97 LEU A N 1
ATOM 799 C CA . LEU A 1 97 ? 21.719 -3.561 -3.238 1 92.62 97 LEU A CA 1
ATOM 800 C C . LEU A 1 97 ? 22.109 -3.812 -4.691 1 92.62 97 LEU A C 1
ATOM 802 O O . LEU A 1 97 ? 22.203 -4.965 -5.121 1 92.62 97 LEU A O 1
ATOM 806 N N . VAL A 1 98 ? 22.328 -2.746 -5.379 1 90.69 98 VAL A N 1
ATOM 807 C CA . VAL A 1 98 ? 22.656 -2.807 -6.801 1 90.69 98 VAL A CA 1
ATOM 808 C C . VAL A 1 98 ? 23.969 -3.547 -7.004 1 90.69 98 VAL A C 1
ATOM 810 O O . VAL A 1 98 ? 24.141 -4.266 -7.992 1 90.69 98 VAL A O 1
ATOM 813 N N . GLU A 1 99 ? 24.875 -3.422 -6.129 1 91.25 99 GLU A N 1
ATOM 814 C CA . GLU A 1 99 ? 26.188 -4.051 -6.227 1 91.25 99 GLU A CA 1
ATOM 815 C C . GLU A 1 99 ? 26.078 -5.57 -6.18 1 91.25 99 GLU A C 1
ATOM 817 O O . GLU A 1 99 ? 26.953 -6.281 -6.672 1 91.25 99 GLU A O 1
ATOM 822 N N . ASP A 1 100 ? 25.031 -6.105 -5.637 1 94.06 100 ASP A N 1
ATOM 823 C CA . ASP A 1 100 ? 24.844 -7.547 -5.477 1 94.06 100 ASP A CA 1
ATOM 824 C C . ASP A 1 100 ? 23.922 -8.109 -6.559 1 94.06 100 ASP A C 1
ATOM 826 O O . ASP A 1 100 ? 23.516 -9.266 -6.496 1 94.06 100 ASP A O 1
ATOM 830 N N . LEU A 1 101 ? 23.562 -7.309 -7.547 1 95 101 LEU A N 1
ATOM 831 C CA . LEU A 1 101 ? 22.672 -7.742 -8.617 1 95 101 LEU A CA 1
ATOM 832 C C . LEU A 1 101 ? 23.234 -8.969 -9.328 1 95 101 LEU A C 1
ATOM 834 O O . LEU A 1 101 ? 24.422 -8.992 -9.695 1 95 101 LEU A O 1
ATOM 838 N N . PRO A 1 102 ? 22.422 -9.953 -9.422 1 95.62 102 PRO A N 1
ATOM 839 C CA . PRO A 1 102 ? 22.938 -11.164 -10.062 1 95.62 102 PRO A CA 1
ATOM 840 C C . PRO A 1 102 ? 23.172 -10.992 -11.562 1 95.62 102 PRO A C 1
ATOM 842 O O . PRO A 1 102 ? 22.547 -10.141 -12.195 1 95.62 102 PRO A O 1
ATOM 845 N N . THR A 1 103 ? 24.047 -11.828 -12.062 1 93.75 103 THR A N 1
ATOM 846 C CA . THR A 1 103 ? 24.172 -11.945 -13.508 1 93.75 103 THR A CA 1
ATOM 847 C C . THR A 1 103 ? 22.922 -12.578 -14.109 1 93.75 103 THR A C 1
ATOM 849 O O . THR A 1 103 ? 22.125 -13.18 -13.391 1 93.75 103 THR A O 1
ATOM 852 N N . PHE A 1 104 ? 22.797 -12.367 -15.391 1 92.25 104 PHE A N 1
ATOM 853 C CA . PHE A 1 104 ? 21.641 -12.938 -16.062 1 92.25 104 PHE A CA 1
ATOM 854 C C . PHE A 1 104 ? 21.625 -14.461 -15.945 1 92.25 104 PHE A C 1
ATOM 856 O O . PHE A 1 104 ? 20.578 -15.07 -15.75 1 92.25 104 PHE A O 1
ATOM 863 N N . SER A 1 105 ? 22.828 -15.031 -16.016 1 95 105 SER A N 1
ATOM 864 C CA . SER A 1 105 ? 22.938 -16.484 -15.883 1 95 105 SER A CA 1
ATOM 865 C C . SER A 1 105 ? 22.5 -16.938 -14.492 1 95 105 SER A C 1
ATOM 867 O O . SER A 1 105 ? 21.766 -17.906 -14.359 1 95 105 SER A O 1
ATOM 869 N N . LYS A 1 106 ? 22.984 -16.297 -13.516 1 95.75 106 LYS A N 1
ATOM 870 C CA . LYS A 1 106 ? 22.609 -16.625 -12.141 1 95.75 106 LYS A CA 1
ATOM 871 C C . LYS A 1 106 ? 21.109 -16.438 -11.922 1 95.75 106 LYS A C 1
ATOM 873 O O . LYS A 1 106 ? 20.484 -17.234 -11.227 1 95.75 106 LYS A O 1
ATOM 878 N N . PHE A 1 107 ? 20.609 -15.383 -12.516 1 96.69 107 PHE A N 1
ATOM 879 C CA . PHE A 1 107 ? 19.172 -15.125 -12.484 1 96.69 107 PHE A CA 1
ATOM 880 C C . PHE A 1 107 ? 18.406 -16.312 -13.055 1 96.69 107 PHE A C 1
ATOM 882 O O . PHE A 1 107 ? 17.469 -16.797 -12.414 1 96.69 107 PHE A O 1
ATOM 889 N N . LEU A 1 108 ? 18.781 -16.766 -14.141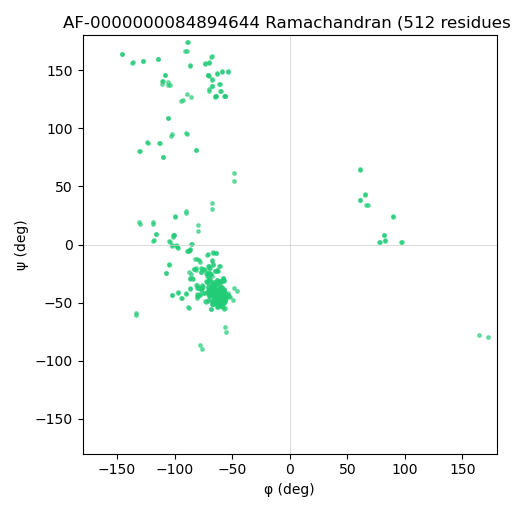 1 97 108 LEU A N 1
ATOM 890 C CA . LEU A 1 108 ? 18.094 -17.875 -14.797 1 97 108 LEU A CA 1
ATOM 891 C C . LEU A 1 108 ? 18.219 -19.156 -13.984 1 97 108 LEU A C 1
ATOM 893 O O . LEU A 1 108 ? 17.281 -19.953 -13.914 1 97 108 LEU A O 1
ATOM 897 N N . GLN A 1 109 ? 19.375 -19.344 -13.453 1 97.94 109 GLN A N 1
ATOM 898 C CA . GLN A 1 109 ? 19.594 -20.516 -12.602 1 97.94 109 GLN A CA 1
ATOM 899 C C . GLN A 1 109 ? 18.641 -20.5 -11.398 1 97.94 109 GLN A C 1
ATOM 901 O O . GLN A 1 109 ? 18.016 -21.516 -11.086 1 97.94 109 GLN A O 1
ATOM 906 N N . HIS A 1 110 ? 18.578 -19.375 -10.773 1 98.31 110 HIS A N 1
ATOM 907 C CA . HIS A 1 110 ? 17.703 -19.25 -9.617 1 98.31 110 HIS A CA 1
ATOM 908 C C . HIS A 1 110 ? 16.234 -19.438 -10.016 1 98.31 110 HIS A C 1
ATOM 910 O O . HIS A 1 110 ? 15.5 -20.156 -9.344 1 98.31 110 HIS A O 1
ATOM 916 N N . MET A 1 111 ? 15.875 -18.859 -11.094 1 98.06 111 MET A N 1
ATOM 917 C CA . MET A 1 111 ? 14.5 -18.969 -11.562 1 98.06 111 MET A CA 1
ATOM 918 C C . MET A 1 111 ? 14.141 -20.422 -11.836 1 98.06 111 MET A C 1
ATOM 920 O O . MET A 1 111 ? 13.07 -20.891 -11.438 1 98.06 111 MET A O 1
ATOM 924 N N . THR A 1 112 ? 15 -21.062 -12.492 1 97.62 112 THR A N 1
ATOM 925 C CA . THR A 1 112 ? 14.773 -22.469 -12.789 1 97.62 112 THR A CA 1
ATOM 926 C C . THR A 1 112 ? 14.648 -23.281 -11.5 1 97.62 112 THR A C 1
ATOM 928 O O . THR A 1 112 ? 13.75 -24.125 -11.375 1 97.62 112 THR A O 1
ATOM 931 N N . LEU A 1 113 ? 15.516 -23 -10.648 1 98.06 113 LEU A N 1
ATOM 932 C CA . LEU A 1 113 ? 15.484 -23.688 -9.367 1 98.06 113 LEU A CA 1
ATOM 933 C C . LEU A 1 113 ? 14.156 -23.438 -8.648 1 98.06 113 LEU A C 1
ATOM 935 O O . LEU A 1 113 ? 13.562 -24.359 -8.086 1 98.06 113 LEU A O 1
ATOM 939 N N . PHE A 1 114 ? 13.688 -22.203 -8.656 1 98.38 114 PHE A N 1
ATOM 940 C CA . PHE A 1 114 ? 12.438 -21.844 -8 1 98.38 114 PHE A CA 1
ATOM 941 C C . PHE A 1 114 ? 11.258 -22.578 -8.625 1 98.38 114 PHE A C 1
ATOM 943 O O . PHE A 1 114 ? 10.391 -23.094 -7.914 1 98.38 114 PHE A O 1
ATOM 950 N N . VAL A 1 115 ? 11.234 -22.656 -9.898 1 97.06 115 VAL A N 1
ATOM 951 C CA . VAL A 1 115 ? 10.172 -23.344 -10.625 1 97.06 115 VAL A CA 1
ATOM 952 C C . VAL A 1 115 ? 10.164 -24.828 -10.25 1 97.06 115 VAL A C 1
ATOM 954 O O . VAL A 1 115 ? 9.102 -25.391 -9.961 1 97.06 115 VAL A O 1
ATOM 957 N N . VAL A 1 116 ? 11.328 -25.375 -10.25 1 96.81 116 VAL A N 1
ATOM 958 C CA . VAL A 1 116 ? 11.461 -26.797 -9.953 1 96.81 116 VAL A CA 1
ATOM 959 C C . VAL A 1 116 ? 11.023 -27.062 -8.516 1 96.81 116 VAL A C 1
ATOM 961 O O . VAL A 1 116 ? 10.266 -28 -8.258 1 96.81 116 VAL A O 1
ATOM 964 N N . LEU A 1 117 ? 11.477 -26.297 -7.629 1 97.19 117 LEU A N 1
ATOM 965 C CA . LEU A 1 117 ? 11.133 -26.484 -6.223 1 97.19 117 LEU A CA 1
ATOM 966 C C . LEU A 1 117 ? 9.641 -26.266 -5.992 1 97.19 117 LEU A C 1
ATOM 968 O O . LEU A 1 117 ? 9.031 -26.969 -5.176 1 97.19 117 LEU A O 1
ATOM 972 N N . GLN A 1 118 ? 9.125 -25.297 -6.629 1 97 118 GLN A N 1
ATOM 973 C CA . GLN A 1 118 ? 7.684 -25.125 -6.52 1 97 118 GLN A CA 1
ATOM 974 C C . GLN A 1 118 ? 6.93 -26.344 -7.047 1 97 118 GLN A C 1
ATOM 976 O O . GLN A 1 118 ? 5.949 -26.781 -6.441 1 97 118 GLN A O 1
ATOM 981 N N . GLU A 1 119 ? 7.359 -26.828 -8.195 1 95.12 119 GLU A N 1
ATOM 982 C CA . GLU A 1 119 ? 6.738 -28.016 -8.781 1 95.12 119 GLU A CA 1
ATOM 983 C C . GLU A 1 119 ? 6.758 -29.188 -7.801 1 95.12 119 GLU A C 1
ATOM 985 O O . GLU A 1 119 ? 5.734 -29.844 -7.586 1 95.12 119 GLU A O 1
ATOM 990 N N . ILE A 1 120 ? 7.855 -29.406 -7.188 1 96.5 120 ILE A N 1
ATOM 991 C CA . ILE A 1 120 ? 8.008 -30.516 -6.246 1 96.5 120 ILE A CA 1
ATOM 992 C C . ILE A 1 120 ? 7.121 -30.281 -5.023 1 96.5 120 ILE A C 1
ATOM 994 O O . ILE A 1 120 ? 6.328 -31.156 -4.648 1 96.5 120 ILE A O 1
ATOM 998 N N . GLY A 1 121 ? 7.246 -29.156 -4.484 1 96.31 121 GLY A N 1
ATOM 999 C CA . GLY A 1 121 ? 6.477 -28.859 -3.291 1 96.31 121 GLY A CA 1
ATOM 1000 C C . GLY A 1 121 ? 4.977 -28.875 -3.523 1 96.31 121 GLY A C 1
ATOM 1001 O O . GLY A 1 121 ? 4.234 -29.516 -2.779 1 96.31 121 GLY A O 1
ATOM 1002 N N . PHE A 1 122 ? 4.582 -28.172 -4.539 1 96.06 122 PHE A N 1
ATOM 1003 C CA . PHE A 1 122 ? 3.154 -28.062 -4.816 1 96.06 122 PHE A CA 1
ATOM 1004 C C . PHE A 1 122 ? 2.57 -29.438 -5.172 1 96.06 122 PHE A C 1
ATOM 1006 O O . PHE A 1 122 ? 1.507 -29.812 -4.676 1 96.06 122 PHE A O 1
ATOM 1013 N N . TYR A 1 123 ? 3.232 -30.172 -6 1 94.75 123 TYR A N 1
ATOM 1014 C CA . TYR A 1 123 ? 2.73 -31.453 -6.449 1 94.75 123 TYR A CA 1
ATOM 1015 C C . TYR A 1 123 ? 2.463 -32.375 -5.266 1 94.75 123 TYR A C 1
ATOM 1017 O O . TYR A 1 123 ? 1.348 -32.875 -5.102 1 94.75 123 TYR A O 1
ATOM 1025 N N . TYR A 1 124 ? 3.42 -32.625 -4.41 1 96.5 124 TYR A N 1
ATOM 1026 C CA . TYR A 1 124 ? 3.291 -33.594 -3.338 1 96.5 124 TYR A CA 1
ATOM 1027 C C . TYR A 1 124 ? 2.326 -33.094 -2.264 1 96.5 124 TYR A C 1
ATOM 1029 O O . TYR A 1 124 ? 1.558 -33.875 -1.704 1 96.5 124 TYR A O 1
ATOM 1037 N N . LEU A 1 125 ? 2.322 -31.844 -1.985 1 96.19 125 LEU A N 1
ATOM 1038 C CA . LEU A 1 125 ? 1.402 -31.297 -0.99 1 96.19 125 LEU A CA 1
ATOM 1039 C C . LEU A 1 125 ? -0.035 -31.344 -1.5 1 96.19 125 LEU A C 1
ATOM 1041 O O . LEU A 1 125 ? -0.952 -31.703 -0.757 1 96.19 125 LEU A O 1
ATOM 1045 N N . HIS A 1 126 ? -0.203 -30.938 -2.721 1 95.5 126 HIS A N 1
ATOM 1046 C CA . HIS A 1 126 ? -1.525 -30.969 -3.334 1 95.5 126 HIS A CA 1
ATOM 1047 C C . HIS A 1 126 ? -2.074 -32.406 -3.369 1 95.5 126 HIS A C 1
ATOM 1049 O O . HIS A 1 126 ? -3.232 -32.625 -3.012 1 95.5 126 HIS A O 1
ATOM 1055 N N . ARG A 1 127 ? -1.256 -33.281 -3.793 1 94.31 127 ARG A N 1
ATOM 1056 C CA . ARG A 1 127 ? -1.643 -34.688 -3.805 1 94.31 127 ARG A CA 1
ATOM 1057 C C . ARG A 1 127 ? -2.016 -35.156 -2.404 1 94.31 127 ARG A C 1
ATOM 1059 O O . ARG A 1 127 ? -2.998 -35.875 -2.23 1 94.31 127 ARG A O 1
ATOM 1066 N N . LEU A 1 128 ? -1.232 -34.781 -1.409 1 95.31 128 LEU A N 1
ATOM 1067 C CA . LEU A 1 128 ? -1.535 -35.094 -0.02 1 95.31 128 LEU A CA 1
ATOM 1068 C C . LEU A 1 128 ? -2.898 -34.562 0.383 1 95.31 128 LEU A C 1
ATOM 1070 O O . LEU A 1 128 ? -3.66 -35.219 1.088 1 95.31 128 LEU A O 1
ATOM 1074 N N . MET A 1 129 ? -3.295 -33.406 -0.069 1 94.56 129 MET A N 1
ATOM 1075 C CA . MET A 1 129 ? -4.551 -32.75 0.288 1 94.56 129 MET A CA 1
ATOM 1076 C C . MET A 1 129 ? -5.742 -33.469 -0.314 1 94.56 129 MET A C 1
ATOM 1078 O O . MET A 1 129 ? -6.875 -33.312 0.132 1 94.56 129 MET A O 1
ATOM 1082 N N . HIS A 1 130 ? -5.469 -34.219 -1.306 1 94.31 130 HIS A N 1
ATOM 1083 C CA . HIS A 1 130 ? -6.543 -34.969 -1.945 1 94.31 130 HIS A CA 1
ATOM 1084 C C . HIS A 1 130 ? -6.785 -36.312 -1.242 1 94.31 130 HIS A C 1
ATOM 1086 O O . HIS A 1 130 ? -7.727 -37.031 -1.573 1 94.31 130 HIS A O 1
ATOM 1092 N N . GLN A 1 131 ? -5.961 -36.656 -0.243 1 94.31 131 GLN A N 1
ATOM 1093 C CA . GLN A 1 131 ? -6.305 -37.781 0.627 1 94.31 131 GLN A CA 1
ATOM 1094 C C . GLN A 1 131 ? -7.59 -37.5 1.399 1 94.31 131 GLN A C 1
ATOM 1096 O O . GLN A 1 131 ? -7.844 -36.375 1.812 1 94.31 131 GLN A O 1
ATOM 1101 N N . PRO A 1 132 ? -8.344 -38.5 1.657 1 94.19 132 PRO A N 1
ATOM 1102 C CA . PRO A 1 132 ? -9.695 -38.344 2.182 1 94.19 132 PRO A CA 1
ATOM 1103 C C . PRO A 1 132 ? -9.742 -37.469 3.441 1 94.19 132 PRO A C 1
ATOM 1105 O O . PRO A 1 132 ? -10.578 -36.562 3.553 1 94.19 132 PRO A O 1
ATOM 1108 N N . VAL A 1 133 ? -8.883 -37.656 4.344 1 95.12 133 VAL A N 1
ATOM 1109 C CA . VAL A 1 133 ? -8.906 -36.938 5.613 1 95.12 133 VAL A CA 1
ATOM 1110 C C . VAL A 1 133 ? -8.617 -35.469 5.371 1 95.12 133 VAL A C 1
ATOM 1112 O O . VAL A 1 133 ? -9.273 -34.594 5.953 1 95.12 133 VAL A O 1
ATOM 1115 N N . PHE A 1 134 ? -7.707 -35.094 4.543 1 95.88 134 PHE A N 1
ATOM 1116 C CA . PHE A 1 134 ? -7.332 -33.688 4.277 1 95.88 134 PHE A CA 1
ATOM 1117 C C . PHE A 1 134 ? -8.305 -33.062 3.301 1 95.88 134 PHE A C 1
ATOM 1119 O O . PHE A 1 134 ? -8.625 -31.875 3.424 1 95.88 134 PHE A O 1
ATOM 1126 N N . TYR A 1 135 ? -8.742 -33.844 2.422 1 94.69 135 TYR A N 1
ATOM 1127 C CA . TYR A 1 135 ? -9.68 -33.312 1.436 1 94.69 135 TYR A CA 1
ATOM 1128 C C . TYR A 1 135 ? -10.969 -32.875 2.102 1 94.69 135 TYR A C 1
ATOM 1130 O O . TYR A 1 135 ? -11.383 -31.703 1.942 1 94.69 135 TYR A O 1
ATOM 1138 N N . LYS A 1 136 ? -11.562 -33.688 2.895 1 95 136 LYS A N 1
ATOM 1139 C CA . LYS A 1 136 ? -12.859 -33.438 3.516 1 95 136 LYS A CA 1
ATOM 1140 C C . LYS A 1 136 ? -12.812 -32.188 4.406 1 95 136 LYS A C 1
ATOM 1142 O O . LYS A 1 136 ? -13.766 -31.406 4.453 1 95 136 LYS A O 1
ATOM 1147 N N . ASN A 1 137 ? -11.688 -31.984 4.984 1 95.88 137 ASN A N 1
ATOM 1148 C CA . ASN A 1 137 ? -11.633 -30.953 6.027 1 95.88 137 ASN A CA 1
ATOM 1149 C C . ASN A 1 137 ? -10.953 -29.688 5.527 1 95.88 137 ASN A C 1
ATOM 1151 O O . ASN A 1 137 ? -11.102 -28.625 6.129 1 95.88 137 ASN A O 1
ATOM 1155 N N . ILE A 1 138 ? -10.242 -29.781 4.445 1 97 138 ILE A N 1
ATOM 1156 C CA . ILE A 1 138 ? -9.406 -28.656 4.074 1 97 138 ILE A CA 1
ATOM 1157 C C . ILE A 1 138 ? -9.578 -28.344 2.586 1 97 138 ILE A C 1
ATOM 1159 O O . ILE A 1 138 ? -10.156 -27.328 2.217 1 97 138 ILE A O 1
ATOM 1163 N N . HIS A 1 139 ? -9.266 -29.297 1.706 1 95.81 139 HIS A N 1
ATOM 1164 C CA . HIS A 1 139 ? -9.141 -29.047 0.274 1 95.81 139 HIS A CA 1
ATOM 1165 C C . HIS A 1 139 ? -10.516 -28.922 -0.383 1 95.81 139 HIS A C 1
ATOM 1167 O O . HIS A 1 139 ? -10.641 -28.344 -1.46 1 95.81 139 HIS A O 1
ATOM 1173 N N . LYS A 1 140 ? -11.578 -29.453 0.257 1 94.31 140 LYS A N 1
ATOM 1174 C CA . LYS A 1 140 ? -12.938 -29.406 -0.274 1 94.31 140 LYS A CA 1
ATOM 1175 C C . LYS A 1 140 ? -13.406 -27.969 -0.478 1 94.31 140 LYS A C 1
ATOM 1177 O O . LYS A 1 140 ? -14.164 -27.688 -1.41 1 94.31 140 LYS A O 1
ATOM 1182 N N . VAL A 1 141 ? -12.945 -27.078 0.315 1 95.25 141 VAL A N 1
ATOM 1183 C CA . VAL A 1 141 ? -13.297 -25.656 0.187 1 95.25 141 VAL A CA 1
ATOM 1184 C C . VAL A 1 141 ? -12.938 -25.172 -1.214 1 95.25 141 VAL A C 1
ATOM 1186 O O . VAL A 1 141 ? -13.766 -24.547 -1.89 1 95.25 141 VAL A O 1
ATOM 1189 N N . HIS A 1 142 ? -11.773 -25.453 -1.631 1 94.31 142 HIS A N 1
ATOM 1190 C CA . HIS A 1 142 ? -11.289 -25.062 -2.947 1 94.31 142 HIS A CA 1
ATOM 1191 C C . HIS A 1 142 ? -12.164 -25.641 -4.055 1 94.31 142 HIS A C 1
ATOM 1193 O O . HIS A 1 142 ? -12.5 -24.953 -5.016 1 94.31 142 HIS A O 1
ATOM 1199 N N . HIS A 1 143 ? -12.641 -26.844 -3.863 1 92 143 HIS A N 1
ATOM 1200 C CA . HIS A 1 143 ? -13.383 -27.562 -4.887 1 92 143 HIS A CA 1
ATOM 1201 C C . HIS A 1 143 ? -14.867 -27.188 -4.859 1 92 143 HIS A C 1
ATOM 1203 O O . HIS A 1 143 ? -15.656 -27.734 -5.629 1 92 143 HIS A O 1
ATOM 1209 N N . GLU A 1 144 ? -15.211 -26.312 -3.965 1 91.56 144 GLU A N 1
ATOM 1210 C CA . GLU A 1 144 ? -16.547 -25.734 -4.098 1 91.56 144 GLU A CA 1
ATOM 1211 C C . GLU A 1 144 ? -16.734 -25.078 -5.465 1 91.56 144 GLU A C 1
ATOM 1213 O O . GLU A 1 144 ? -17.859 -25 -5.969 1 91.56 144 GLU A O 1
ATOM 1218 N N . TRP A 1 145 ? -15.633 -24.594 -5.949 1 90.69 145 TRP A N 1
ATOM 1219 C CA . TRP A 1 145 ? -15.633 -24.062 -7.309 1 90.69 145 TRP A CA 1
ATOM 1220 C C . TRP A 1 145 ? -15.289 -25.156 -8.312 1 90.69 145 TRP A C 1
ATOM 1222 O O . TRP A 1 145 ? -14.117 -25.406 -8.586 1 90.69 145 TRP A O 1
ATOM 1232 N N . THR A 1 146 ? -16.266 -25.75 -8.891 1 85.38 146 THR A N 1
ATOM 1233 C CA . THR A 1 146 ? -16.062 -26.828 -9.859 1 85.38 146 THR A CA 1
ATOM 1234 C C . THR A 1 146 ? -15.617 -26.266 -11.203 1 85.38 146 THR A C 1
ATOM 1236 O O . THR A 1 146 ? -14.914 -26.938 -11.961 1 85.38 146 THR A O 1
ATOM 1239 N N . ALA A 1 147 ? -16.109 -25.141 -11.523 1 84.81 147 ALA A N 1
ATOM 1240 C CA . ALA A 1 147 ? -15.586 -24.328 -12.617 1 84.81 147 ALA A CA 1
ATOM 1241 C C . ALA A 1 147 ? -14.805 -23.125 -12.086 1 84.81 147 ALA A C 1
ATOM 1243 O O . ALA A 1 147 ? -15.391 -22.172 -11.57 1 84.81 147 ALA A O 1
ATOM 1244 N N . PRO A 1 148 ? -13.562 -23.266 -12.289 1 86.88 148 PRO A N 1
ATOM 1245 C CA . PRO A 1 148 ? -12.727 -22.297 -11.578 1 86.88 148 PRO A CA 1
ATOM 1246 C C . PRO A 1 148 ? -12.844 -20.891 -12.164 1 86.88 148 PRO A C 1
ATOM 1248 O O . PRO A 1 148 ? -13.141 -20.719 -13.344 1 86.88 148 PRO A O 1
ATOM 1251 N N . ILE A 1 149 ? -12.758 -19.922 -11.289 1 92.75 149 ILE A N 1
ATOM 1252 C CA . ILE A 1 149 ? -12.508 -18.531 -11.648 1 92.75 149 ILE A CA 1
ATOM 1253 C C . ILE A 1 149 ? -11.156 -18.094 -11.094 1 92.75 149 ILE A C 1
ATOM 1255 O O . ILE A 1 149 ? -10.625 -18.703 -10.172 1 92.75 149 ILE A O 1
ATOM 1259 N N . SER A 1 150 ? -10.633 -17.078 -11.648 1 94.56 150 SER A N 1
ATOM 1260 C CA . SER A 1 150 ? -9.266 -16.688 -11.32 1 94.56 150 SER A CA 1
ATOM 1261 C C . SER A 1 150 ? -9.109 -16.453 -9.82 1 94.56 150 SER A C 1
ATOM 1263 O O . SER A 1 150 ? -8.148 -16.922 -9.211 1 94.56 150 SER A O 1
ATOM 1265 N N . LEU A 1 151 ? -10.062 -15.766 -9.195 1 96.56 151 LEU A N 1
ATOM 1266 C CA . LEU A 1 151 ? -10 -15.383 -7.793 1 96.56 151 LEU A CA 1
ATOM 1267 C C . LEU A 1 151 ? -9.984 -16.609 -6.895 1 96.56 151 LEU A C 1
ATOM 1269 O O . LEU A 1 151 ? -9.492 -16.562 -5.766 1 96.56 151 LEU A O 1
ATOM 1273 N N . ALA A 1 152 ? -10.445 -17.719 -7.371 1 95.12 152 ALA A N 1
ATOM 1274 C CA . ALA A 1 152 ? -10.562 -18.953 -6.594 1 95.12 152 ALA A CA 1
ATOM 1275 C C . ALA A 1 152 ? -9.195 -19.562 -6.309 1 95.12 152 ALA A C 1
ATOM 1277 O O . ALA A 1 152 ? -9.07 -20.469 -5.488 1 95.12 152 ALA A O 1
ATOM 1278 N N . VAL A 1 153 ? -8.188 -19.016 -6.922 1 95.75 153 VAL A N 1
ATOM 1279 C CA . VAL A 1 153 ? -6.824 -19.484 -6.684 1 95.75 153 VAL A CA 1
ATOM 1280 C C . VAL A 1 153 ? -6.488 -19.359 -5.199 1 95.75 153 VAL A C 1
ATOM 1282 O O . VAL A 1 153 ? -5.688 -20.125 -4.668 1 95.75 153 VAL A O 1
ATOM 1285 N N . VAL A 1 154 ? -7.125 -18.391 -4.539 1 97.94 154 VAL A N 1
ATOM 1286 C CA . VAL A 1 154 ? -6.848 -18.156 -3.123 1 97.94 154 VAL A CA 1
ATOM 1287 C C . VAL A 1 154 ? -8.109 -18.422 -2.301 1 97.94 154 VAL A C 1
ATOM 1289 O O . VAL A 1 154 ? -8.203 -18 -1.144 1 97.94 154 VAL A O 1
ATOM 1292 N N . TYR A 1 155 ? -9.102 -18.953 -2.906 1 97.81 155 TYR A N 1
ATOM 1293 C CA . TYR A 1 155 ? -10.273 -19.438 -2.188 1 97.81 155 TYR A CA 1
ATOM 1294 C C . TYR A 1 155 ? -10.031 -20.828 -1.605 1 97.81 155 TYR A C 1
ATOM 1296 O O . TYR A 1 155 ? -10.461 -21.828 -2.174 1 97.81 155 TYR A O 1
ATOM 1304 N N . VAL A 1 156 ? -9.414 -20.875 -0.533 1 98.06 156 VAL A N 1
ATOM 1305 C CA . VAL A 1 156 ? -8.992 -22.125 0.091 1 98.06 156 VAL A CA 1
ATOM 1306 C C . VAL A 1 156 ? -9.055 -21.984 1.611 1 98.06 156 VAL A C 1
ATOM 1308 O O . VAL A 1 156 ? -9.156 -20.875 2.139 1 98.06 156 VAL A O 1
ATOM 1311 N N . HIS A 1 157 ? -9.023 -23.078 2.252 1 98.19 157 HIS A N 1
ATOM 1312 C CA . HIS A 1 157 ? -8.859 -23.109 3.701 1 98.19 157 HIS A CA 1
ATOM 1313 C C . HIS A 1 157 ? -7.562 -22.422 4.121 1 98.19 157 HIS A C 1
ATOM 1315 O O . HIS A 1 157 ? -6.547 -22.531 3.426 1 98.19 157 HIS A O 1
ATOM 1321 N N . PRO A 1 158 ? -7.52 -21.781 5.309 1 98.25 158 PRO A N 1
ATOM 1322 C CA . PRO A 1 158 ? -6.324 -21.078 5.758 1 98.25 158 PRO A CA 1
ATOM 1323 C C . PRO A 1 158 ? -5.09 -21.969 5.816 1 98.25 158 PRO A C 1
ATOM 1325 O O . PRO A 1 158 ? -3.992 -21.547 5.449 1 98.25 158 PRO A O 1
ATOM 1328 N N . ILE A 1 159 ? -5.277 -23.141 6.238 1 97.94 159 ILE A N 1
ATOM 1329 C CA . ILE A 1 159 ? -4.156 -24.062 6.336 1 97.94 159 ILE A CA 1
ATOM 1330 C C . ILE A 1 159 ? -3.594 -24.344 4.945 1 97.94 159 ILE A C 1
ATOM 1332 O O . ILE A 1 159 ? -2.375 -24.344 4.75 1 97.94 159 ILE A O 1
ATOM 1336 N N . GLU A 1 160 ? -4.438 -24.625 4.012 1 97.75 160 GLU A N 1
ATOM 1337 C CA . GLU A 1 160 ? -4.016 -24.844 2.631 1 97.75 160 GLU A CA 1
ATOM 1338 C C . GLU A 1 160 ? -3.336 -23.609 2.055 1 97.75 160 GLU A C 1
ATOM 1340 O O . GLU A 1 160 ? -2.344 -23.719 1.331 1 97.75 160 GLU A O 1
ATOM 1345 N N . HIS A 1 161 ? -3.908 -22.438 2.383 1 98.38 161 HIS A N 1
ATOM 1346 C CA . HIS A 1 161 ? -3.311 -21.203 1.893 1 98.38 161 HIS A CA 1
ATOM 1347 C C . HIS A 1 161 ? -1.873 -21.062 2.379 1 98.38 161 HIS A C 1
ATOM 1349 O O . HIS A 1 161 ? -0.979 -20.719 1.598 1 98.38 161 HIS A O 1
ATOM 1355 N N . ILE A 1 162 ? -1.639 -21.344 3.576 1 98.06 162 ILE A N 1
ATOM 1356 C CA . ILE A 1 162 ? -0.322 -21.188 4.184 1 98.06 162 ILE A CA 1
ATOM 1357 C C . ILE A 1 162 ? 0.63 -22.25 3.635 1 98.06 162 ILE A C 1
ATOM 1359 O O . ILE A 1 162 ? 1.709 -21.922 3.133 1 98.06 162 ILE A O 1
ATOM 1363 N N . VAL A 1 163 ? 0.19 -23.5 3.615 1 97.12 163 VAL A N 1
ATOM 1364 C CA . VAL A 1 163 ? 1.093 -24.641 3.416 1 97.12 163 VAL A CA 1
ATOM 1365 C C . VAL A 1 163 ? 1.273 -24.891 1.923 1 97.12 163 VAL A C 1
ATOM 1367 O O . VAL A 1 163 ? 2.369 -25.234 1.476 1 97.12 163 VAL A O 1
ATOM 1370 N N . ILE A 1 164 ? 0.239 -24.734 1.153 1 96.38 164 ILE A N 1
ATOM 1371 C CA . ILE A 1 164 ? 0.283 -25.156 -0.241 1 96.38 164 ILE A CA 1
ATOM 1372 C C . ILE A 1 164 ? 0.483 -23.953 -1.146 1 96.38 164 ILE A C 1
ATOM 1374 O O . ILE A 1 164 ? 1.302 -23.984 -2.066 1 96.38 164 ILE A O 1
ATOM 1378 N N . ASN A 1 165 ? -0.239 -22.875 -0.846 1 97.12 165 ASN A N 1
ATOM 1379 C CA . ASN A 1 165 ? -0.148 -21.719 -1.723 1 97.12 165 ASN A CA 1
ATOM 1380 C C . ASN A 1 165 ? 1.108 -20.891 -1.438 1 97.12 165 ASN A C 1
ATOM 1382 O O . ASN A 1 165 ? 1.81 -20.484 -2.365 1 97.12 165 ASN A O 1
ATOM 1386 N N . MET A 1 166 ? 1.44 -20.672 -0.199 1 97.75 166 MET A N 1
ATOM 1387 C CA . MET A 1 166 ? 2.457 -19.672 0.143 1 97.75 166 MET A CA 1
ATOM 1388 C C . MET A 1 166 ? 3.828 -20.328 0.286 1 97.75 166 MET A C 1
ATOM 1390 O O . MET A 1 166 ? 4.809 -19.859 -0.294 1 97.75 166 MET A O 1
ATOM 1394 N N . VAL A 1 167 ? 3.908 -21.375 0.935 1 97.06 167 VAL A N 1
ATOM 1395 C CA . VAL A 1 167 ? 5.195 -21.969 1.296 1 97.06 167 VAL A CA 1
ATOM 1396 C C . VAL A 1 167 ? 5.973 -22.328 0.033 1 97.06 167 VAL A C 1
ATOM 1398 O O . VAL A 1 167 ? 7.125 -21.922 -0.133 1 97.06 167 VAL A O 1
ATOM 1401 N N . PRO A 1 168 ? 5.348 -23.062 -0.922 1 96.44 168 PRO A N 1
ATOM 1402 C CA . PRO A 1 168 ? 6.121 -23.453 -2.1 1 96.44 168 PRO A CA 1
ATOM 1403 C C . PRO A 1 168 ? 6.648 -22.266 -2.893 1 96.44 168 PRO A C 1
ATOM 1405 O O . PRO A 1 168 ? 7.613 -22.406 -3.65 1 96.44 168 PRO A O 1
ATOM 1408 N N . ILE A 1 169 ? 6.062 -21.141 -2.674 1 97.31 169 ILE A N 1
ATOM 1409 C CA . ILE A 1 169 ? 6.445 -19.969 -3.441 1 97.31 169 ILE A CA 1
ATOM 1410 C C . ILE A 1 169 ? 7.4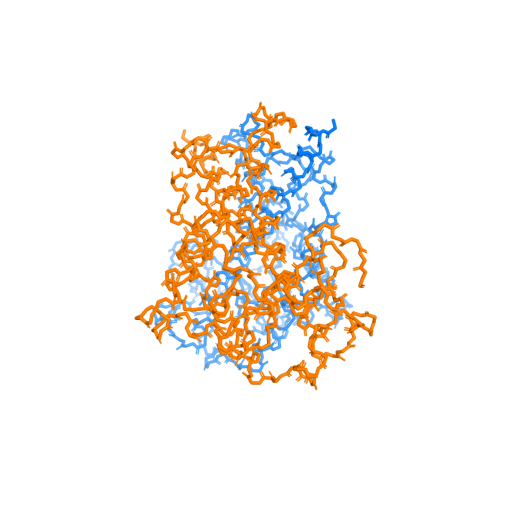49 -19.141 -2.646 1 97.31 169 ILE A C 1
ATOM 1412 O O . ILE A 1 169 ? 8.469 -18.703 -3.189 1 97.31 169 ILE A O 1
ATOM 1416 N N . LEU A 1 170 ? 7.297 -18.953 -1.365 1 97.94 170 LEU A N 1
ATOM 1417 C CA . LEU A 1 170 ? 8.062 -18.016 -0.56 1 97.94 170 LEU A CA 1
ATOM 1418 C C . LEU A 1 170 ? 9.383 -18.625 -0.108 1 97.94 170 LEU A C 1
ATOM 1420 O O . LEU A 1 170 ? 10.375 -17.906 0.068 1 97.94 170 LEU A O 1
ATOM 1424 N N . TRP A 1 171 ? 9.445 -19.859 0.059 1 96.12 171 TRP A N 1
ATOM 1425 C CA . TRP A 1 171 ? 10.57 -20.453 0.778 1 96.12 171 TRP A CA 1
ATOM 1426 C C . TRP A 1 171 ? 11.82 -20.5 -0.098 1 96.12 171 TRP A C 1
ATOM 1428 O O . TRP A 1 171 ? 12.93 -20.297 0.388 1 96.12 171 TRP A O 1
ATOM 1438 N N . SER A 1 172 ? 11.711 -20.766 -1.374 1 97.5 172 SER A N 1
ATOM 1439 C CA . SER A 1 172 ? 12.875 -21.031 -2.207 1 97.5 172 SER A CA 1
ATOM 1440 C C . SER A 1 172 ? 13.797 -19.812 -2.275 1 97.5 172 SER A C 1
ATOM 1442 O O . SER A 1 172 ? 15 -19.922 -2.031 1 97.5 172 SER A O 1
ATOM 1444 N N . PRO A 1 173 ? 13.266 -18.641 -2.572 1 98.31 173 PRO A N 1
ATOM 1445 C CA . PRO A 1 173 ? 14.164 -17.484 -2.586 1 98.31 173 PRO A CA 1
ATOM 1446 C C . PRO A 1 173 ? 14.773 -17.203 -1.217 1 98.31 173 PRO A C 1
ATOM 1448 O O . PRO A 1 173 ? 15.922 -16.75 -1.129 1 98.31 173 PRO A O 1
ATOM 1451 N N . ILE A 1 174 ? 14.031 -17.484 -0.16 1 97.81 174 ILE A N 1
ATOM 1452 C CA . ILE A 1 174 ? 14.492 -17.188 1.192 1 97.81 174 ILE A CA 1
ATOM 1453 C C . ILE A 1 174 ? 15.641 -18.125 1.567 1 97.81 174 ILE A C 1
ATOM 1455 O O . ILE A 1 174 ? 16.672 -17.688 2.076 1 97.81 174 ILE A O 1
ATOM 1459 N N . ILE A 1 175 ? 15.516 -19.359 1.255 1 96.38 175 ILE A N 1
ATOM 1460 C CA . ILE A 1 175 ? 16.531 -20.344 1.603 1 96.38 175 ILE A CA 1
ATOM 1461 C C . ILE A 1 175 ? 17.812 -20.062 0.83 1 96.38 175 ILE A C 1
ATOM 1463 O O . ILE A 1 175 ? 18.906 -20.188 1.377 1 96.38 175 ILE A O 1
ATOM 1467 N N . ILE A 1 176 ? 17.703 -19.641 -0.347 1 96.44 176 ILE A N 1
ATOM 1468 C CA . ILE A 1 176 ? 18.844 -19.406 -1.229 1 96.44 176 ILE A CA 1
ATOM 1469 C C . ILE A 1 176 ? 19.453 -18.047 -0.911 1 96.44 176 ILE A C 1
ATOM 1471 O O . ILE A 1 176 ? 20.641 -17.812 -1.188 1 96.44 176 ILE A O 1
ATOM 1475 N N . GLY A 1 177 ? 18.688 -17.203 -0.283 1 97.44 177 GLY A N 1
ATOM 1476 C CA . GLY A 1 177 ? 19.141 -15.836 -0.101 1 97.44 177 GLY A CA 1
ATOM 1477 C C . GLY A 1 177 ? 19.281 -15.07 -1.405 1 97.44 177 GLY A C 1
ATOM 1478 O O . GLY A 1 177 ? 20.281 -14.398 -1.633 1 97.44 177 GLY A O 1
ATOM 1479 N N . ALA A 1 178 ? 18.312 -15.266 -2.244 1 98.12 178 ALA A N 1
ATOM 1480 C CA . ALA A 1 178 ? 18.375 -14.688 -3.584 1 98.12 178 ALA A CA 1
ATOM 1481 C C . ALA A 1 178 ? 18.203 -13.172 -3.533 1 98.12 178 ALA A C 1
ATOM 1483 O O . ALA A 1 178 ? 17.5 -12.648 -2.658 1 98.12 178 ALA A O 1
ATOM 1484 N N . HIS A 1 179 ? 18.891 -12.492 -4.434 1 97.94 179 HIS A N 1
ATOM 1485 C CA . HIS A 1 179 ? 18.688 -11.055 -4.59 1 97.94 179 HIS A CA 1
ATOM 1486 C C . HIS A 1 179 ? 17.219 -10.727 -4.805 1 97.94 179 HIS A C 1
ATOM 1488 O O . HIS A 1 179 ? 16.5 -11.477 -5.461 1 97.94 179 HIS A O 1
ATOM 1494 N N . ILE A 1 180 ? 16.781 -9.586 -4.367 1 97 180 ILE A N 1
ATOM 1495 C CA . ILE A 1 180 ? 15.367 -9.227 -4.363 1 97 180 ILE A CA 1
ATOM 1496 C C . ILE A 1 180 ? 14.859 -9.102 -5.801 1 97 180 ILE A C 1
ATOM 1498 O O . ILE A 1 180 ? 13.688 -9.352 -6.078 1 97 180 ILE A O 1
ATOM 1502 N N . SER A 1 181 ? 15.695 -8.688 -6.691 1 96.38 181 SER A N 1
ATOM 1503 C CA . SER A 1 181 ? 15.281 -8.602 -8.086 1 96.38 181 SER A CA 1
ATOM 1504 C C . SER A 1 181 ? 14.805 -9.953 -8.609 1 96.38 181 SER A C 1
ATOM 1506 O O . SER A 1 181 ? 13.766 -10.039 -9.273 1 96.38 181 SER A O 1
ATOM 1508 N N . THR A 1 182 ? 15.547 -10.984 -8.312 1 97.81 182 THR A N 1
ATOM 1509 C CA . THR A 1 182 ? 15.172 -12.336 -8.703 1 97.81 182 THR A CA 1
ATOM 1510 C C . THR A 1 182 ? 13.938 -12.805 -7.934 1 97.81 182 THR A C 1
ATOM 1512 O O . THR A 1 182 ? 13.031 -13.398 -8.508 1 97.81 182 THR A O 1
ATOM 1515 N N . THR A 1 183 ? 13.953 -12.492 -6.727 1 98.44 183 THR A N 1
ATOM 1516 C CA . THR A 1 183 ? 12.875 -12.914 -5.844 1 98.44 183 THR A CA 1
ATOM 1517 C C . THR A 1 183 ? 11.547 -12.305 -6.293 1 98.44 183 THR A C 1
ATOM 1519 O O . THR A 1 183 ? 10.547 -13.016 -6.441 1 98.44 183 THR A O 1
ATOM 1522 N N . TRP A 1 184 ? 11.539 -11 -6.496 1 98 184 TRP A N 1
ATOM 1523 C CA . TRP A 1 184 ? 10.305 -10.328 -6.891 1 98 184 TRP A CA 1
ATOM 1524 C C . TRP A 1 184 ? 9.859 -10.789 -8.273 1 98 184 TRP A C 1
ATOM 1526 O O . TRP A 1 184 ? 8.664 -10.938 -8.531 1 98 184 TRP A O 1
ATOM 1536 N N . ALA A 1 185 ? 10.773 -10.969 -9.141 1 97.69 185 ALA A N 1
ATOM 1537 C CA . ALA A 1 185 ? 10.422 -11.508 -10.453 1 97.69 185 ALA A CA 1
ATOM 1538 C C . ALA A 1 185 ? 9.742 -12.875 -10.32 1 97.69 185 ALA A C 1
ATOM 1540 O O . ALA A 1 185 ? 8.75 -13.141 -10.992 1 97.69 185 ALA A O 1
ATOM 1541 N N . TRP A 1 186 ? 10.312 -13.68 -9.523 1 98.5 186 TRP A N 1
ATOM 1542 C CA . TRP A 1 186 ? 9.758 -15 -9.258 1 98.5 186 TRP A CA 1
ATOM 1543 C C . TRP A 1 186 ? 8.344 -14.883 -8.695 1 98.5 186 TRP A C 1
ATOM 1545 O O . TRP A 1 186 ? 7.43 -15.586 -9.141 1 98.5 186 TRP A O 1
ATOM 1555 N N . TYR A 1 187 ? 8.117 -14 -7.727 1 98.56 187 TYR A N 1
ATOM 1556 C CA . TYR A 1 187 ? 6.809 -13.836 -7.105 1 98.56 187 TYR A CA 1
ATOM 1557 C C . TYR A 1 187 ? 5.773 -13.375 -8.133 1 98.56 187 TYR A C 1
ATOM 1559 O O . TYR A 1 187 ? 4.641 -13.867 -8.141 1 98.56 187 TYR A O 1
ATOM 1567 N N . VAL A 1 188 ? 6.164 -12.469 -8.93 1 98.06 188 VAL A N 1
ATOM 1568 C CA . VAL A 1 188 ? 5.273 -11.984 -9.977 1 98.06 188 VAL A CA 1
ATOM 1569 C C . VAL A 1 188 ? 4.922 -13.125 -10.93 1 98.06 188 VAL A C 1
ATOM 1571 O O . VAL A 1 188 ? 3.752 -13.336 -11.258 1 98.06 188 VAL A O 1
ATOM 1574 N N . MET A 1 189 ? 5.891 -13.828 -11.32 1 97.19 189 MET A N 1
ATOM 1575 C CA . MET A 1 189 ? 5.688 -14.922 -12.266 1 97.19 189 MET A CA 1
ATOM 1576 C C . MET A 1 189 ? 4.812 -16.016 -11.648 1 97.19 189 MET A C 1
ATOM 1578 O O . MET A 1 189 ? 3.867 -16.484 -12.281 1 97.19 189 MET A O 1
ATOM 1582 N N . ALA A 1 190 ? 5.172 -16.422 -10.492 1 96.69 190 ALA A N 1
ATOM 1583 C CA . ALA A 1 190 ? 4.422 -17.484 -9.82 1 96.69 190 ALA A CA 1
ATOM 1584 C C . ALA A 1 190 ? 2.957 -17.094 -9.633 1 96.69 190 ALA A C 1
ATOM 1586 O O . ALA A 1 190 ? 2.057 -17.906 -9.852 1 96.69 190 ALA A O 1
ATOM 1587 N N . THR A 1 191 ? 2.725 -15.875 -9.219 1 96.62 191 THR A N 1
ATOM 1588 C CA . THR A 1 191 ? 1.365 -15.375 -9.039 1 96.62 191 THR A CA 1
ATOM 1589 C C . THR A 1 191 ? 0.627 -15.32 -10.375 1 96.62 191 THR A C 1
ATOM 1591 O O . THR A 1 191 ? -0.546 -15.688 -10.453 1 96.62 191 THR A O 1
ATOM 1594 N N . TYR A 1 192 ? 1.317 -14.844 -11.328 1 94.81 192 TYR A N 1
ATOM 1595 C CA . TYR A 1 192 ? 0.731 -14.781 -12.664 1 94.81 192 TYR A CA 1
ATOM 1596 C C . TYR A 1 192 ? 0.295 -16.156 -13.141 1 94.81 192 TYR A C 1
ATOM 1598 O O . TYR A 1 192 ? -0.859 -16.344 -13.531 1 94.81 192 TYR A O 1
ATOM 1606 N N . VAL A 1 193 ? 1.177 -17.094 -13.07 1 92.06 193 VAL A N 1
ATOM 1607 C CA . VAL A 1 193 ? 0.916 -18.438 -13.578 1 92.06 193 VAL A CA 1
ATOM 1608 C C . VAL A 1 193 ? -0.209 -19.078 -12.773 1 92.06 193 VAL A C 1
ATOM 1610 O O . VAL A 1 193 ? -1.14 -19.656 -13.344 1 92.06 193 VAL A O 1
ATOM 1613 N N . SER A 1 194 ? -0.176 -18.953 -11.492 1 93.25 194 SER A N 1
ATOM 1614 C CA . SER A 1 194 ? -1.194 -19.562 -10.641 1 93.25 194 SER A CA 1
ATOM 1615 C C . SER A 1 194 ? -2.568 -18.969 -10.914 1 93.25 194 SER A C 1
ATOM 1617 O O . SER A 1 194 ? -3.57 -19.688 -10.961 1 93.25 194 SER A O 1
ATOM 1619 N N . THR A 1 195 ? -2.6 -17.641 -11.07 1 94.25 195 THR A N 1
ATOM 1620 C CA . THR A 1 195 ? -3.863 -16.953 -11.312 1 94.25 195 THR A CA 1
ATOM 1621 C C . THR A 1 195 ? -4.434 -17.344 -12.68 1 94.25 195 THR A C 1
ATOM 1623 O O . THR A 1 195 ? -5.625 -17.641 -12.789 1 94.25 195 THR A O 1
ATOM 1626 N N . VAL A 1 196 ? -3.617 -17.422 -13.609 1 90.88 196 VAL A N 1
ATOM 1627 C CA . VAL A 1 196 ? -4.055 -17.75 -14.961 1 90.88 196 VAL A CA 1
ATOM 1628 C C . VAL A 1 196 ? -4.523 -19.203 -15.023 1 90.88 196 VAL A C 1
ATOM 1630 O O . VAL A 1 196 ? -5.539 -19.5 -15.648 1 90.88 196 VAL A O 1
ATOM 1633 N N . HIS A 1 197 ? -3.879 -20.078 -14.344 1 87.75 197 HIS A N 1
ATOM 1634 C CA . HIS A 1 197 ? -4.238 -21.5 -14.305 1 87.75 197 HIS A CA 1
ATOM 1635 C C . HIS A 1 197 ? -5.621 -21.688 -13.688 1 87.75 197 HIS A C 1
ATOM 1637 O O . HIS A 1 197 ? -6.309 -22.672 -14 1 87.75 197 HIS A O 1
ATOM 1643 N N . HIS A 1 198 ? -6.082 -20.766 -12.914 1 90.69 198 HIS A N 1
ATOM 1644 C CA . HIS A 1 198 ? -7.375 -20.875 -12.25 1 90.69 198 HIS A CA 1
ATOM 1645 C C . HIS A 1 198 ? -8.422 -19.984 -12.922 1 90.69 198 HIS A C 1
ATOM 1647 O O . HIS A 1 198 ? -9.555 -19.891 -12.453 1 90.69 198 HIS A O 1
ATOM 1653 N N . SER A 1 199 ? -8.07 -19.359 -13.945 1 90.19 199 SER A N 1
ATOM 1654 C CA . SER A 1 199 ? -8.938 -18.344 -14.531 1 90.19 199 SER A CA 1
ATOM 1655 C C . SER A 1 199 ? -10.117 -18.969 -15.258 1 90.19 199 SER A C 1
ATOM 1657 O O . SER A 1 199 ? -11.125 -18.312 -15.508 1 90.19 199 SER A O 1
ATOM 1659 N N . GLY A 1 200 ? -9.969 -20.219 -15.648 1 86.5 200 GLY A N 1
ATOM 1660 C CA . GLY A 1 200 ? -10.969 -20.875 -16.484 1 86.5 200 GLY A CA 1
ATOM 1661 C C . GLY A 1 200 ? -10.812 -20.562 -17.953 1 86.5 200 GLY A C 1
ATOM 1662 O O . GLY A 1 200 ? -11.641 -20.969 -18.781 1 86.5 200 GLY A O 1
ATOM 1663 N N . TYR A 1 201 ? -9.75 -19.812 -18.266 1 84.81 201 TYR A N 1
ATOM 1664 C CA . TYR A 1 201 ? -9.469 -19.438 -19.641 1 84.81 201 TYR A CA 1
ATOM 1665 C C . TYR A 1 201 ? -8.211 -20.141 -20.156 1 84.81 201 TYR A C 1
ATOM 1667 O O . TYR A 1 201 ? -7.246 -20.312 -19.406 1 84.81 201 TYR A O 1
ATOM 1675 N N . HIS A 1 202 ? -8.312 -20.578 -21.359 1 81.88 202 HIS A N 1
ATOM 1676 C CA . HIS A 1 202 ? -7.145 -21.156 -22 1 81.88 202 HIS A CA 1
ATOM 1677 C C . HIS A 1 202 ? -6.516 -20.172 -22.984 1 81.88 202 HIS A C 1
ATOM 1679 O O . HIS A 1 202 ? -6.934 -20.094 -24.141 1 81.88 202 HIS A O 1
ATOM 1685 N N . PHE A 1 203 ? -5.551 -19.484 -22.484 1 76.12 203 PHE A N 1
ATOM 1686 C CA . PHE A 1 203 ? -4.852 -18.562 -23.359 1 76.12 203 PHE A CA 1
ATOM 1687 C C . PHE A 1 203 ? -3.717 -19.266 -24.094 1 76.12 203 PHE A C 1
ATOM 1689 O O . PHE A 1 203 ? -3.197 -20.281 -23.625 1 76.12 203 PHE A O 1
ATOM 1696 N N . PRO A 1 204 ? -3.387 -18.734 -25.234 1 70 204 PRO A N 1
ATOM 1697 C CA . PRO A 1 204 ? -2.266 -19.344 -25.969 1 70 204 PRO A CA 1
ATOM 1698 C C . PRO A 1 204 ? -0.99 -19.391 -25.125 1 70 204 PRO A C 1
ATOM 1700 O O . PRO A 1 204 ? -0.695 -18.469 -24.375 1 70 204 PRO A O 1
ATOM 1703 N N . PHE A 1 205 ? -0.333 -20.562 -24.984 1 59.47 205 PHE A N 1
ATOM 1704 C CA . PHE A 1 205 ? 0.949 -20.812 -24.344 1 59.47 205 PHE A CA 1
ATOM 1705 C C . PHE A 1 205 ? 0.778 -20.938 -22.828 1 59.47 205 PHE A C 1
ATOM 1707 O O . PHE A 1 205 ? 1.758 -20.906 -22.078 1 59.47 205 PHE A O 1
ATOM 1714 N N . MET A 1 206 ? -0.527 -20.969 -22.469 1 63.47 206 MET A N 1
ATOM 1715 C CA . MET A 1 206 ? -0.726 -21.141 -21.047 1 63.47 206 MET A CA 1
ATOM 1716 C C . MET A 1 206 ? -1.736 -22.25 -20.75 1 63.47 206 MET A C 1
ATOM 1718 O O . MET A 1 206 ? -2.926 -21.984 -20.578 1 63.47 206 MET A O 1
ATOM 1722 N N . PRO A 1 207 ? -1.187 -23.516 -20.828 1 58.09 207 PRO A N 1
ATOM 1723 C CA . PRO A 1 207 ? -2.131 -24.594 -20.516 1 58.09 207 PRO A CA 1
ATOM 1724 C C . PRO A 1 207 ? -2.717 -24.5 -19.109 1 58.09 207 PRO A C 1
ATOM 1726 O O . PRO A 1 207 ? -2.061 -23.984 -18.203 1 58.09 207 PRO A O 1
ATOM 1729 N N . SER A 1 208 ? -4.141 -24.656 -19.094 1 62.28 208 SER A N 1
ATOM 1730 C CA . SER A 1 208 ? -4.789 -24.562 -17.781 1 62.28 208 SER A CA 1
ATOM 1731 C C . SER A 1 208 ? -5.328 -25.922 -17.344 1 62.28 208 SER A C 1
ATOM 1733 O O . SER A 1 208 ? -6.535 -26.172 -17.391 1 62.28 208 SER A O 1
ATOM 1735 N N . PRO A 1 209 ? -4.441 -26.844 -16.906 1 63.25 209 PRO A N 1
ATOM 1736 C CA . PRO A 1 209 ? -4.906 -28.172 -16.484 1 63.25 209 PRO A CA 1
ATOM 1737 C C . PRO A 1 209 ? -5.809 -28.094 -15.25 1 63.25 209 PRO A C 1
ATOM 1739 O O . PRO A 1 209 ? -6.52 -29.062 -14.945 1 63.25 209 PRO A O 1
ATOM 1742 N N . HIS A 1 210 ? -5.863 -26.953 -14.742 1 71 210 HIS A N 1
ATOM 1743 C CA . HIS A 1 210 ? -6.594 -26.859 -13.484 1 71 210 HIS A CA 1
ATOM 1744 C C . HIS A 1 210 ? -8.094 -27 -13.703 1 71 210 HIS A C 1
ATOM 1746 O O . HIS A 1 210 ? -8.797 -27.562 -12.867 1 71 210 HIS A O 1
ATOM 1752 N N . SER A 1 211 ? -8.508 -26.562 -14.766 1 67 211 SER A N 1
ATOM 1753 C CA . SER A 1 211 ? -9.922 -26.734 -15.078 1 67 211 SER A CA 1
ATOM 1754 C C . SER A 1 211 ? -10.305 -28.203 -15.164 1 67 211 SER A C 1
ATOM 1756 O O . SER A 1 211 ? -11.391 -28.594 -14.727 1 67 211 SER A O 1
ATOM 1758 N N . PHE A 1 212 ? -9.438 -29 -15.734 1 67.19 212 PHE A N 1
ATOM 1759 C CA . PHE A 1 212 ? -9.664 -30.438 -15.781 1 67.19 212 PHE A CA 1
ATOM 1760 C C . PHE A 1 212 ? -9.656 -31.031 -14.375 1 67.19 212 PHE A C 1
ATOM 1762 O O . PHE A 1 212 ? -10.539 -31.828 -14.031 1 67.19 212 PHE A O 1
ATOM 1769 N N . HIS A 1 213 ? -8.852 -30.609 -13.609 1 74.06 213 HIS A N 1
ATOM 1770 C CA . HIS A 1 213 ? -8.688 -31.094 -12.242 1 74.06 213 HIS A CA 1
ATOM 1771 C C . HIS A 1 213 ? -9.906 -30.766 -11.398 1 74.06 213 HIS A C 1
ATOM 1773 O O . HIS A 1 213 ? -10.344 -31.578 -10.586 1 74.06 213 HIS A O 1
ATOM 1779 N N . SER A 1 214 ? -10.438 -29.625 -11.672 1 71.88 214 SER A N 1
ATOM 1780 C CA . SER A 1 214 ? -11.547 -29.188 -10.844 1 71.88 214 SER A CA 1
ATOM 1781 C C . SER A 1 214 ? -12.875 -29.703 -11.375 1 71.88 214 SER A C 1
ATOM 1783 O O . SER A 1 214 ? -13.891 -29.672 -10.672 1 71.88 214 SER A O 1
ATOM 1785 N N . ALA A 1 215 ? -12.75 -30.328 -12.484 1 66.19 215 ALA A N 1
ATOM 1786 C CA . ALA A 1 215 ? -13.984 -30.828 -13.086 1 66.19 215 ALA A CA 1
ATOM 1787 C C . ALA A 1 215 ? -14.555 -31.984 -12.273 1 66.19 215 ALA A C 1
ATOM 1789 O O . ALA A 1 215 ? -13.812 -32.719 -11.609 1 66.19 215 ALA A O 1
ATOM 1790 N N . SER A 1 216 ? -15.812 -31.922 -11.992 1 55.94 216 SER A N 1
ATOM 1791 C CA . SER A 1 216 ? -16.547 -32.781 -11.062 1 55.94 216 SER A CA 1
ATOM 1792 C C . SER A 1 216 ? -16.625 -34.219 -11.57 1 55.94 216 SER A C 1
ATOM 1794 O O . SER A 1 216 ? -17.609 -34.906 -11.328 1 55.94 216 SER A O 1
ATOM 1796 N N . THR A 1 217 ? -15.57 -34.594 -12.188 1 51.97 217 THR A N 1
ATOM 1797 C CA . THR A 1 217 ? -15.562 -36.031 -12.516 1 51.97 217 THR A CA 1
ATOM 1798 C C . THR A 1 217 ? -14.531 -36.75 -11.664 1 51.97 217 THR A C 1
ATOM 1800 O O . THR A 1 217 ? -13.539 -36.188 -11.234 1 51.97 217 THR A O 1
ATOM 1803 N N . VAL A 1 218 ? -14.906 -37.969 -11.219 1 52.81 218 VAL A N 1
ATOM 1804 C CA . VAL A 1 218 ? -14.062 -38.781 -10.367 1 52.81 218 VAL A CA 1
ATOM 1805 C C . VAL A 1 218 ? -12.641 -38.844 -10.938 1 52.81 218 VAL A C 1
ATOM 1807 O O . VAL A 1 218 ? -11.664 -38.75 -10.195 1 52.81 218 VAL A O 1
ATOM 1810 N N . ASP A 1 219 ? -12.43 -38.906 -12.172 1 58.28 219 ASP A N 1
ATOM 1811 C CA . ASP A 1 219 ? -11.125 -39.031 -12.828 1 58.28 219 ASP A CA 1
ATOM 1812 C C . ASP A 1 219 ? -10.336 -37.75 -12.742 1 58.28 219 ASP A C 1
ATOM 1814 O O . ASP A 1 219 ? -9.117 -37.75 -12.57 1 58.28 219 ASP A O 1
ATOM 1818 N N . SER A 1 220 ? -11.023 -36.75 -12.625 1 69 220 SER A N 1
ATOM 1819 C CA . SER A 1 220 ? -10.352 -35.438 -12.648 1 69 220 SER A CA 1
ATOM 1820 C C . SER A 1 220 ? -9.797 -35.094 -11.273 1 69 220 SER A C 1
ATOM 1822 O O . SER A 1 220 ? -8.727 -34.5 -11.172 1 69 220 SER A O 1
ATOM 1824 N N . PHE A 1 221 ? -10.367 -35.75 -10.312 1 75.06 221 PHE A N 1
ATOM 1825 C CA . PHE A 1 221 ? -10.055 -35.375 -8.938 1 75.06 221 PHE A CA 1
ATOM 1826 C C . PHE A 1 221 ? -8.703 -35.938 -8.523 1 75.06 221 PHE A C 1
ATOM 1828 O O . PHE A 1 221 ? -8.102 -35.5 -7.551 1 75.06 221 PHE A O 1
ATOM 1835 N N . THR A 1 222 ? -8.219 -36.875 -9.297 1 77.75 222 THR A N 1
ATOM 1836 C CA . THR A 1 222 ? -6.973 -37.5 -8.891 1 77.75 222 THR A CA 1
ATOM 1837 C C . THR A 1 222 ? -5.879 -37.281 -9.93 1 77.75 222 THR A C 1
ATOM 1839 O O . THR A 1 222 ? -4.887 -38 -9.969 1 77.75 222 THR A O 1
ATOM 1842 N N . GLN A 1 223 ? -6.121 -36.312 -10.703 1 81.62 223 GLN A N 1
ATOM 1843 C CA . GLN A 1 223 ? -5.16 -36.031 -11.758 1 81.62 223 GLN A CA 1
ATOM 1844 C C . GLN A 1 223 ? -4.73 -34.562 -11.734 1 81.62 223 GLN A C 1
ATOM 1846 O O . GLN A 1 223 ? -5.395 -33.719 -11.125 1 81.62 223 GLN A O 1
ATOM 1851 N N . CYS A 1 224 ? -3.572 -34.312 -12.32 1 85.06 224 CYS A N 1
ATOM 1852 C CA . CYS A 1 224 ? -3.061 -33 -12.586 1 85.06 224 CYS A CA 1
ATOM 1853 C C . CYS A 1 224 ? -2.873 -32.219 -11.297 1 85.06 224 CYS A C 1
ATOM 1855 O O . CYS A 1 224 ? -3.445 -31.125 -11.133 1 85.06 224 CYS A O 1
ATOM 1857 N N . PHE A 1 225 ? -1.973 -32.688 -10.469 1 89.25 225 PHE A N 1
ATOM 1858 C CA . PHE A 1 225 ? -1.716 -32.094 -9.164 1 89.25 225 PHE A CA 1
ATOM 1859 C C . PHE A 1 225 ? -0.688 -30.969 -9.266 1 89.25 225 PHE A C 1
ATOM 1861 O O . PHE A 1 225 ? -0.625 -30.094 -8.406 1 89.25 225 PHE A O 1
ATOM 1868 N N . GLY A 1 226 ? 0.095 -31.047 -10.273 1 87.81 226 GLY A N 1
ATOM 1869 C CA . GLY A 1 226 ? 1.261 -30.188 -10.352 1 87.81 226 GLY A CA 1
ATOM 1870 C C . GLY A 1 226 ? 0.976 -28.859 -11.023 1 87.81 226 GLY A C 1
ATOM 1871 O O . GLY A 1 226 ? -0.126 -28.641 -11.531 1 87.81 226 GLY A O 1
ATOM 1872 N N . VAL A 1 227 ? 1.978 -28 -11.008 1 87.31 227 VAL A N 1
ATOM 1873 C CA . VAL A 1 227 ? 1.903 -26.688 -11.648 1 87.31 227 VAL A CA 1
ATOM 1874 C C . VAL A 1 227 ? 2.338 -26.797 -13.102 1 87.31 227 VAL A C 1
ATOM 1876 O O . VAL A 1 227 ? 1.566 -26.484 -14.016 1 87.31 227 VAL A O 1
ATOM 1879 N N . LEU A 1 228 ? 3.494 -27.344 -13.234 1 85.88 228 LEU A N 1
ATOM 1880 C CA . LEU A 1 228 ? 4.059 -27.5 -14.578 1 85.88 228 LEU A CA 1
ATOM 1881 C C . LEU A 1 228 ? 3.58 -28.797 -15.219 1 85.88 228 LEU A C 1
ATOM 1883 O O . LEU A 1 228 ? 3.604 -28.922 -16.453 1 85.88 228 LEU A O 1
ATOM 1887 N N . GLY A 1 229 ? 3.314 -29.766 -14.469 1 87.44 229 GLY A N 1
ATOM 1888 C CA . GLY A 1 229 ? 2.828 -31.031 -14.992 1 87.44 229 GLY A CA 1
ATOM 1889 C C . GLY A 1 229 ? 3.924 -32.062 -15.164 1 87.44 229 GLY A C 1
ATOM 1890 O O . GLY A 1 229 ? 3.652 -33.219 -15.547 1 87.44 229 GLY A O 1
ATOM 1891 N N . ILE A 1 230 ? 5.125 -31.688 -14.773 1 90.19 230 ILE A N 1
ATOM 1892 C CA . ILE A 1 230 ? 6.25 -32.594 -14.938 1 90.19 230 ILE A CA 1
ATOM 1893 C C . ILE A 1 230 ? 6.078 -33.812 -14.008 1 90.19 230 ILE A C 1
ATOM 1895 O O . ILE A 1 230 ? 6.191 -34.938 -14.438 1 90.19 230 ILE A O 1
ATOM 1899 N N . LEU A 1 231 ? 5.789 -33.562 -12.797 1 92.88 231 LEU A N 1
ATOM 1900 C CA . LEU A 1 231 ? 5.617 -34.656 -11.844 1 92.88 231 LEU A CA 1
ATOM 1901 C C . LEU A 1 231 ? 4.34 -35.438 -12.133 1 92.88 231 LEU A C 1
ATOM 1903 O O . LEU A 1 231 ? 4.266 -36.625 -11.859 1 92.88 231 LEU A O 1
ATOM 1907 N N . ASP A 1 232 ? 3.389 -34.75 -12.68 1 91.31 232 ASP A N 1
ATOM 1908 C CA . ASP A 1 232 ? 2.188 -35.469 -13.109 1 91.31 232 ASP A CA 1
ATOM 1909 C C . ASP A 1 232 ? 2.516 -36.5 -14.18 1 91.31 232 ASP A C 1
ATOM 1911 O O . ASP A 1 232 ? 1.948 -37.594 -14.18 1 91.31 232 ASP A O 1
ATOM 1915 N N . TRP A 1 233 ? 3.373 -36.125 -15.023 1 89.31 233 TRP A N 1
ATOM 1916 C CA . TRP A 1 233 ? 3.814 -37.031 -16.062 1 89.31 233 TRP A CA 1
ATOM 1917 C C . TRP A 1 233 ? 4.609 -38.219 -15.477 1 89.31 233 TRP A C 1
ATOM 1919 O O . TRP A 1 233 ? 4.359 -39.375 -15.797 1 89.31 233 TRP A O 1
ATOM 1929 N N . ILE A 1 234 ? 5.477 -37.969 -14.578 1 93.19 234 ILE A N 1
ATOM 1930 C CA . ILE A 1 234 ? 6.363 -38.938 -13.977 1 93.19 234 ILE A CA 1
ATOM 1931 C C . ILE A 1 234 ? 5.547 -39.938 -13.148 1 93.19 234 ILE A C 1
ATOM 1933 O O . ILE A 1 234 ? 5.793 -41.156 -13.188 1 93.19 234 ILE A O 1
ATOM 1937 N N . HIS A 1 235 ? 4.551 -39.469 -12.5 1 93.56 235 HIS A N 1
ATOM 1938 C CA . HIS A 1 235 ? 3.764 -40.312 -11.602 1 93.56 235 HIS A CA 1
ATOM 1939 C C . HIS A 1 235 ? 2.51 -40.844 -12.297 1 93.56 235 HIS A C 1
ATOM 1941 O O . HIS A 1 235 ? 1.658 -41.469 -11.656 1 93.56 235 HIS A O 1
ATOM 1947 N N . ASP A 1 236 ? 2.275 -40.438 -13.555 1 90.38 236 ASP A N 1
ATOM 1948 C CA . ASP A 1 236 ? 1.159 -40.906 -14.375 1 90.38 236 ASP A CA 1
ATOM 1949 C C . ASP A 1 236 ? -0.174 -40.406 -13.812 1 90.38 236 ASP A C 1
ATOM 1951 O O . ASP A 1 236 ? -1.148 -41.156 -13.766 1 90.38 236 ASP A O 1
ATOM 1955 N N . THR A 1 237 ? -0.103 -39.219 -13.266 1 90.06 237 THR A N 1
ATOM 1956 C CA . THR A 1 237 ? -1.328 -38.625 -12.75 1 90.06 237 THR A CA 1
ATOM 1957 C C . THR A 1 237 ? -1.893 -37.625 -13.75 1 90.06 237 THR A C 1
ATOM 1959 O O . THR A 1 237 ? -2.502 -36.625 -13.359 1 90.06 237 THR A O 1
ATOM 1962 N N . SER A 1 238 ? -1.551 -37.781 -14.969 1 84.56 238 SER A N 1
ATOM 1963 C CA . SER A 1 238 ? -2.121 -36.969 -16.031 1 84.56 238 SER A CA 1
ATOM 1964 C C . SER A 1 238 ? -2.633 -37.812 -17.172 1 84.56 238 SER A C 1
ATOM 1966 O O . SER A 1 238 ? -2.832 -37.312 -18.281 1 84.56 238 SER A O 1
ATOM 1968 N N . LYS A 1 239 ? -2.84 -39.031 -16.969 1 80 239 LYS A N 1
ATOM 1969 C CA . LYS A 1 239 ? -3.18 -39.969 -18.031 1 80 239 LYS A CA 1
ATOM 1970 C C . LYS A 1 239 ? -4.504 -39.594 -18.688 1 80 239 LYS A C 1
ATOM 1972 O O . LYS A 1 239 ? -4.59 -39.531 -19.922 1 80 239 LYS A O 1
ATOM 1977 N N . ASP A 1 240 ? -5.492 -39.438 -17.891 1 75.62 240 ASP A N 1
ATOM 1978 C CA . ASP A 1 240 ? -6.816 -39.125 -18.422 1 75.62 240 ASP A CA 1
ATOM 1979 C C . ASP A 1 240 ? -6.84 -37.75 -19.094 1 75.62 240 ASP A C 1
ATOM 1981 O O . ASP A 1 240 ? -7.527 -37.562 -20.109 1 75.62 240 ASP A O 1
ATOM 1985 N N . PHE A 1 241 ? -6.117 -36.844 -18.5 1 76.19 241 PHE A N 1
ATOM 1986 C CA . PHE A 1 241 ? -6.004 -35.5 -19.094 1 76.19 241 PHE A CA 1
ATOM 1987 C C . PHE A 1 241 ? -5.359 -35.594 -20.469 1 76.19 241 PHE A C 1
ATOM 1989 O O . PHE A 1 241 ? -5.816 -34.938 -21.406 1 76.19 241 PHE A O 1
ATOM 1996 N N . ARG A 1 242 ? -4.363 -36.375 -20.703 1 74.94 242 ARG A N 1
ATOM 1997 C CA . ARG A 1 242 ? -3.635 -36.5 -21.953 1 74.94 242 ARG A CA 1
ATOM 1998 C C . ARG A 1 242 ? -4.508 -37.188 -23.016 1 74.94 242 ARG A C 1
ATOM 2000 O O . ARG A 1 242 ? -4.352 -36.906 -24.203 1 74.94 242 ARG A O 1
ATOM 2007 N N . LYS A 1 243 ? -5.465 -37.938 -22.562 1 68.44 243 LYS A N 1
ATOM 2008 C CA . LYS A 1 243 ? -6.387 -38.594 -23.5 1 68.44 243 LYS A CA 1
ATOM 2009 C C . LYS A 1 243 ? -7.418 -37.625 -24.031 1 68.44 243 LYS A C 1
ATOM 2011 O O . LYS A 1 243 ? -7.891 -37.75 -25.156 1 68.44 243 LYS A O 1
ATOM 2016 N N . THR A 1 244 ? -7.828 -36.75 -23.172 1 61.12 244 THR A N 1
ATOM 2017 C CA . THR A 1 244 ? -8.797 -35.75 -23.609 1 61.12 244 THR A CA 1
ATOM 2018 C C . THR A 1 244 ? -8.164 -34.781 -24.609 1 61.12 244 THR A C 1
ATOM 2020 O O . THR A 1 244 ? -8.836 -34.281 -25.5 1 61.12 244 THR A O 1
ATOM 2023 N N . LYS A 1 245 ? -6.996 -34.375 -24.516 1 54.53 245 LYS A N 1
ATOM 2024 C CA . LYS A 1 245 ? -6.242 -33.469 -25.359 1 54.53 245 LYS A CA 1
ATOM 2025 C C . LYS A 1 245 ? -6.008 -34.062 -26.75 1 54.53 245 LYS A C 1
ATOM 2027 O O . LYS A 1 245 ? -5.992 -33.312 -27.75 1 54.53 245 LYS A O 1
ATOM 2032 N N . ILE A 1 246 ? -5.699 -35.312 -26.781 1 42.12 246 ILE A N 1
ATOM 2033 C CA . ILE A 1 246 ? -5.512 -35.906 -28.109 1 42.12 246 ILE A CA 1
ATOM 2034 C C . ILE A 1 246 ? -6.75 -35.625 -28.953 1 42.12 246 ILE A C 1
ATOM 2036 O O . ILE A 1 246 ? -6.645 -35.375 -30.156 1 42.12 246 ILE A O 1
ATOM 2040 N N . ASN A 1 247 ? -7.906 -35.719 -28.484 1 39.62 247 ASN A N 1
ATOM 2041 C CA . ASN A 1 247 ? -9.07 -35.531 -29.344 1 39.62 247 ASN A CA 1
ATOM 2042 C C . ASN A 1 247 ? -9.359 -34.062 -29.578 1 39.62 247 ASN A C 1
ATOM 2044 O O . ASN A 1 247 ? -10.359 -33.688 -30.203 1 39.62 247 ASN A O 1
ATOM 2048 N N . GLY A 1 248 ? -8.586 -32.906 -29.391 1 40.03 248 GLY A N 1
ATOM 2049 C CA . GLY A 1 248 ? -8.68 -31.516 -29.812 1 40.03 248 GLY A CA 1
ATOM 2050 C C . GLY A 1 248 ? -7.77 -30.578 -29.031 1 40.03 248 GLY A C 1
ATOM 2051 O O . GLY A 1 248 ? -7.062 -29.766 -29.625 1 40.03 248 GLY A O 1
ATOM 2052 N N . TYR A 1 249 ? -8.07 -30.156 -27.797 1 38.5 249 TYR A N 1
ATOM 2053 C CA . TYR A 1 249 ? -7.824 -28.859 -27.156 1 38.5 249 TYR A CA 1
ATOM 2054 C C . TYR A 1 249 ? -6.371 -28.75 -26.719 1 38.5 249 TYR A C 1
ATOM 2056 O O . TYR A 1 249 ? -5.707 -27.75 -27.016 1 38.5 249 TYR A O 1
ATOM 2064 N N . ASP A 1 250 ? -6.008 -29.234 -25.5 1 40.47 250 ASP A N 1
ATOM 2065 C CA . ASP A 1 250 ? -4.996 -28.688 -24.594 1 40.47 250 ASP A CA 1
ATOM 2066 C C . ASP A 1 250 ? -3.625 -29.297 -24.875 1 40.47 250 ASP A C 1
ATOM 2068 O O . ASP A 1 250 ? -3.166 -30.188 -24.141 1 40.47 250 ASP A O 1
ATOM 2072 N N . GLU A 1 251 ? -3.344 -29.719 -26.031 1 39.47 251 GLU A N 1
ATOM 2073 C CA . GLU A 1 251 ? -1.918 -30.016 -25.938 1 39.47 251 GLU A CA 1
ATOM 2074 C C . GLU A 1 251 ? -1.15 -28.844 -25.312 1 39.47 251 GLU A C 1
ATOM 2076 O O . GLU A 1 251 ? -0.822 -27.875 -26 1 39.47 251 GLU A O 1
ATOM 2081 N N . MET A 1 252 ? -1.526 -28.469 -24.281 1 39.91 252 MET A N 1
ATOM 2082 C CA . MET A 1 252 ? -1.258 -27.25 -23.531 1 39.91 252 MET A CA 1
ATOM 2083 C C . MET A 1 252 ? 0.242 -27.016 -23.391 1 39.91 252 MET A C 1
ATOM 2085 O O . MET A 1 252 ? 0.672 -25.938 -22.984 1 39.91 252 MET A O 1
ATOM 2089 N N . PHE A 1 253 ? 1.083 -28.094 -23.031 1 42.53 253 PHE A N 1
ATOM 2090 C CA . PHE A 1 253 ? 2.295 -27.5 -22.453 1 42.53 253 PHE A CA 1
ATOM 2091 C C . PHE A 1 253 ? 2.934 -26.531 -23.438 1 42.53 253 PHE A C 1
ATOM 2093 O O . PHE A 1 253 ? 3.342 -25.438 -23.047 1 42.53 253 PHE A O 1
ATOM 2100 N N . PHE A 1 254 ? 3.512 -27.141 -24.516 1 39.12 254 PHE A N 1
ATOM 2101 C CA . PHE A 1 254 ? 4.352 -26.406 -25.453 1 39.12 254 PHE A CA 1
ATOM 2102 C C . PHE A 1 254 ? 3.576 -26.062 -26.719 1 39.12 254 PHE A C 1
ATOM 2104 O O . PHE A 1 254 ? 4.172 -25.734 -27.75 1 39.12 254 PHE A O 1
ATOM 2111 N N . SER A 1 255 ? 2.246 -26.359 -26.703 1 37.22 255 SER A N 1
ATOM 2112 C CA . SER A 1 255 ? 1.709 -26.156 -28.047 1 37.22 255 SER A CA 1
ATOM 2113 C C . SER A 1 255 ? 1.153 -24.75 -28.203 1 37.22 255 SER A C 1
ATOM 2115 O O . SER A 1 255 ? 0.647 -24.156 -27.25 1 37.22 255 SER A O 1
ATOM 2117 N N . PHE A 1 256 ? 1.667 -24.062 -29.203 1 41.88 256 PHE A N 1
ATOM 2118 C CA . PHE A 1 256 ? 1.294 -22.734 -29.672 1 41.88 256 PHE A CA 1
ATOM 2119 C C . PHE A 1 256 ? -0.11 -22.734 -30.266 1 41.88 256 PHE A C 1
ATOM 2121 O O . PHE A 1 256 ? -0.577 -21.719 -30.781 1 41.88 256 PHE A O 1
ATOM 2128 N N . THR A 1 257 ? -0.742 -23.828 -30.406 1 39.44 257 THR A N 1
ATOM 2129 C CA . THR A 1 257 ? -1.992 -23.781 -31.156 1 39.44 257 THR A CA 1
ATOM 2130 C C . THR A 1 257 ? -3.168 -23.484 -30.234 1 39.44 257 THR A C 1
ATOM 2132 O O . THR A 1 257 ? -3.344 -24.125 -29.203 1 39.44 257 THR A O 1
ATOM 2135 N N . PRO A 1 258 ? -4.059 -22.422 -30.625 1 40.94 258 PRO A N 1
ATOM 2136 C CA . PRO A 1 258 ? -5.242 -22.109 -29.828 1 40.94 258 PRO A CA 1
ATOM 2137 C C . PRO A 1 258 ? -6.262 -23.25 -29.812 1 40.94 258 PRO A C 1
ATOM 2139 O O . PRO A 1 258 ? -6.332 -24.031 -30.766 1 40.94 258 PRO A O 1
ATOM 2142 N N . LEU B 1 1 ? 22.531 -2.523 -19.141 1 72.19 1 LEU B N 1
ATOM 2143 C CA . LEU B 1 1 ? 21.094 -2.361 -19.328 1 72.19 1 LEU B CA 1
ATOM 2144 C C . LEU B 1 1 ? 20.328 -2.906 -18.125 1 72.19 1 LEU B C 1
ATOM 2146 O O . LEU B 1 1 ? 19.516 -2.193 -17.516 1 72.19 1 LEU B O 1
ATOM 2150 N N . TRP B 1 2 ? 20.734 -4.066 -17.625 1 81 2 TRP B N 1
ATOM 2151 C CA . TRP B 1 2 ? 20.078 -4.723 -16.5 1 81 2 TRP B CA 1
ATOM 2152 C C . TRP B 1 2 ? 20.281 -3.928 -15.211 1 81 2 TRP B C 1
ATOM 2154 O O . TRP B 1 2 ? 19.312 -3.65 -14.484 1 81 2 TRP B O 1
ATOM 2164 N N . THR B 1 3 ? 21.438 -3.434 -15.039 1 85.38 3 THR B N 1
ATOM 2165 C CA . THR B 1 3 ? 21.781 -2.693 -13.828 1 85.38 3 THR B CA 1
ATOM 2166 C C . THR B 1 3 ? 21.062 -1.342 -13.805 1 85.38 3 THR B C 1
ATOM 2168 O O . THR B 1 3 ? 20.531 -0.937 -12.773 1 85.38 3 THR B O 1
ATOM 2171 N N . THR B 1 4 ? 21.016 -0.698 -14.93 1 87.56 4 THR B N 1
ATOM 2172 C CA . THR B 1 4 ? 20.391 0.615 -15.016 1 87.56 4 THR B CA 1
ATOM 2173 C C . THR B 1 4 ? 18.875 0.507 -14.812 1 87.56 4 THR B C 1
ATOM 2175 O O . THR B 1 4 ? 18.281 1.325 -14.102 1 87.56 4 THR B O 1
ATOM 2178 N N . THR B 1 5 ? 18.328 -0.472 -15.398 1 89.25 5 THR B N 1
ATOM 2179 C CA . THR B 1 5 ? 16.891 -0.684 -15.266 1 89.25 5 THR B CA 1
ATOM 2180 C C . THR B 1 5 ? 16.531 -0.987 -13.812 1 89.25 5 THR B C 1
ATOM 2182 O O . THR B 1 5 ? 15.562 -0.435 -13.281 1 89.25 5 THR B O 1
ATOM 2185 N N . TYR B 1 6 ? 17.297 -1.816 -13.227 1 91.06 6 TYR B N 1
ATOM 2186 C CA . TYR B 1 6 ? 17.047 -2.148 -11.828 1 91.06 6 TYR B CA 1
ATOM 2187 C C . TYR B 1 6 ? 17.156 -0.912 -10.945 1 91.06 6 TYR B C 1
ATOM 2189 O O . TYR B 1 6 ? 16.312 -0.68 -10.078 1 91.06 6 TYR B O 1
ATOM 2197 N N . PHE B 1 7 ? 18.172 -0.152 -11.219 1 89.69 7 PHE B N 1
ATOM 2198 C CA . PHE B 1 7 ? 18.406 1.051 -10.422 1 89.69 7 PHE B CA 1
ATOM 2199 C C . PHE B 1 7 ? 17.234 2.021 -10.562 1 89.69 7 PHE B C 1
ATOM 2201 O O . PHE B 1 7 ? 16.766 2.574 -9.57 1 89.69 7 PHE B O 1
ATOM 2208 N N . GLU B 1 8 ? 16.797 2.221 -11.734 1 91.12 8 GLU B N 1
ATOM 2209 C CA . GLU B 1 8 ? 15.703 3.145 -12 1 91.12 8 GLU B CA 1
ATOM 2210 C C . GLU B 1 8 ? 14.406 2.654 -11.359 1 91.12 8 GLU B C 1
ATOM 2212 O O . GLU B 1 8 ? 13.648 3.447 -10.797 1 91.12 8 GLU B O 1
ATOM 2217 N N . LEU B 1 9 ? 14.164 1.387 -11.414 1 92.56 9 LEU B N 1
ATOM 2218 C CA . LEU B 1 9 ? 12.953 0.809 -10.836 1 92.56 9 LEU B CA 1
ATOM 2219 C C . LEU B 1 9 ? 12.977 0.913 -9.312 1 92.56 9 LEU B C 1
ATOM 2221 O O . LEU B 1 9 ? 11.961 1.232 -8.695 1 92.56 9 LEU B O 1
ATOM 2225 N N . MET B 1 10 ? 14.141 0.612 -8.828 1 94 10 MET B N 1
ATOM 2226 C CA . MET B 1 10 ? 14.281 0.686 -7.375 1 94 10 MET B CA 1
ATOM 2227 C C . MET B 1 10 ? 14.125 2.121 -6.887 1 94 10 MET B C 1
ATOM 2229 O O . MET B 1 10 ? 13.5 2.365 -5.855 1 94 10 MET B O 1
ATOM 2233 N N . ASN B 1 11 ? 14.734 3.014 -7.609 1 94.19 11 ASN B N 1
ATOM 2234 C CA . ASN B 1 11 ? 14.586 4.426 -7.27 1 94.19 11 ASN B CA 1
ATOM 2235 C C . ASN B 1 11 ? 13.117 4.848 -7.266 1 94.19 11 ASN B C 1
ATOM 2237 O O . ASN B 1 11 ? 12.656 5.496 -6.32 1 94.19 11 ASN B O 1
ATOM 2241 N N . PHE B 1 12 ? 12.469 4.523 -8.281 1 95.62 12 PHE B N 1
ATOM 2242 C CA . PHE B 1 12 ? 11.055 4.84 -8.391 1 95.62 12 PHE B CA 1
ATOM 2243 C C . PHE B 1 12 ? 10.266 4.199 -7.25 1 95.62 12 PHE B C 1
ATOM 2245 O O . PHE B 1 12 ? 9.445 4.855 -6.609 1 95.62 12 PHE B O 1
ATOM 2252 N N . PHE B 1 13 ? 10.555 2.977 -7.023 1 96.5 13 PHE B N 1
ATOM 2253 C CA . PHE B 1 13 ? 9.875 2.223 -5.98 1 96.5 13 PHE B CA 1
ATOM 2254 C C . PHE B 1 13 ? 10.07 2.883 -4.617 1 96.5 13 PHE B C 1
ATOM 2256 O O . PHE B 1 13 ? 9.094 3.16 -3.914 1 96.5 13 PHE B O 1
ATOM 2263 N N . VAL B 1 14 ? 11.219 3.105 -4.285 1 96.69 14 VAL B N 1
ATOM 2264 C CA . VAL B 1 14 ? 11.523 3.609 -2.951 1 96.69 14 VAL B CA 1
ATOM 2265 C C . VAL B 1 14 ? 10.945 5.012 -2.779 1 96.69 14 VAL B C 1
ATOM 2267 O O . VAL B 1 14 ? 10.258 5.289 -1.792 1 96.69 14 VAL B O 1
ATOM 2270 N N . ILE B 1 15 ? 11.172 5.797 -3.721 1 96.31 15 ILE B N 1
ATOM 2271 C CA . ILE B 1 15 ? 10.781 7.195 -3.562 1 96.31 15 ILE B CA 1
ATOM 2272 C C . ILE B 1 15 ? 9.266 7.32 -3.662 1 96.31 15 ILE B C 1
ATOM 2274 O O . ILE B 1 15 ? 8.633 7.965 -2.824 1 96.31 15 ILE B O 1
ATOM 2278 N N . TYR B 1 16 ? 8.719 6.738 -4.66 1 97.12 16 TYR B N 1
ATOM 2279 C CA . TYR B 1 16 ? 7.281 6.891 -4.871 1 97.12 16 TYR B CA 1
ATOM 2280 C C . TYR B 1 16 ? 6.492 6.18 -3.777 1 97.12 16 TYR B C 1
ATOM 2282 O O . TYR B 1 16 ? 5.641 6.785 -3.123 1 97.12 16 TYR B O 1
ATOM 2290 N N . ILE B 1 17 ? 6.746 4.887 -3.584 1 97.44 17 ILE B N 1
ATOM 2291 C CA . ILE B 1 17 ? 5.984 4.105 -2.615 1 97.44 17 ILE B CA 1
ATOM 2292 C C . ILE B 1 17 ? 6.25 4.625 -1.205 1 97.44 17 ILE B C 1
ATOM 2294 O O . ILE B 1 17 ? 5.34 4.699 -0.38 1 97.44 17 ILE B O 1
ATOM 2298 N N . GLY B 1 18 ? 7.488 4.934 -0.939 1 97.5 18 GLY B N 1
ATOM 2299 C CA . GLY B 1 18 ? 7.812 5.504 0.359 1 97.5 18 GLY B CA 1
ATOM 2300 C C . GLY B 1 18 ? 7.078 6.801 0.643 1 97.5 18 GLY B C 1
ATOM 2301 O O . GLY B 1 18 ? 6.621 7.027 1.766 1 97.5 18 GLY B O 1
ATOM 2302 N N . THR B 1 19 ? 7.012 7.621 -0.347 1 97.81 19 THR B N 1
ATOM 2303 C CA . THR B 1 19 ? 6.293 8.883 -0.203 1 97.81 19 THR B CA 1
ATOM 2304 C C . THR B 1 19 ? 4.809 8.633 0.053 1 97.81 19 THR B C 1
ATOM 2306 O O . THR B 1 19 ? 4.219 9.242 0.948 1 97.81 19 THR B O 1
ATOM 2309 N N . MET B 1 20 ? 4.273 7.715 -0.706 1 97.75 20 MET B N 1
ATOM 2310 C CA . MET B 1 20 ? 2.869 7.367 -0.515 1 97.75 20 MET B CA 1
ATOM 2311 C C . MET B 1 20 ? 2.619 6.867 0.905 1 97.75 20 MET B C 1
ATOM 2313 O O . MET B 1 20 ? 1.632 7.246 1.536 1 97.75 20 MET B O 1
ATOM 2317 N N . LEU B 1 21 ? 3.482 6.113 1.387 1 97.38 21 LEU B N 1
ATOM 2318 C CA . LEU B 1 21 ? 3.312 5.527 2.713 1 97.38 21 LEU B CA 1
ATOM 2319 C C . LEU B 1 21 ? 3.547 6.57 3.801 1 97.38 21 LEU B C 1
ATOM 2321 O O . LEU B 1 21 ? 2.852 6.578 4.816 1 97.38 21 LEU B O 1
ATOM 2325 N N . SER B 1 22 ? 4.523 7.375 3.635 1 97.88 22 SER B N 1
ATOM 2326 C CA . SER B 1 22 ? 4.848 8.383 4.641 1 97.88 22 SER B CA 1
ATOM 2327 C C . SER B 1 22 ? 3.713 9.383 4.809 1 97.88 22 SER B C 1
ATOM 2329 O O . SER B 1 22 ? 3.504 9.914 5.902 1 97.88 22 SER B O 1
ATOM 2331 N N . LEU B 1 23 ? 2.982 9.602 3.723 1 98.12 23 LEU B N 1
ATOM 2332 C CA . LEU B 1 23 ? 1.842 10.508 3.779 1 98.12 23 LEU B CA 1
ATOM 2333 C C . LEU B 1 23 ? 0.568 9.758 4.152 1 98.12 23 LEU B C 1
ATOM 2335 O O . LEU B 1 23 ? -0.202 10.219 5 1 98.12 23 LEU B O 1
ATOM 2339 N N . GLY B 1 24 ? 0.416 8.648 3.59 1 97.75 24 GLY B N 1
ATOM 2340 C CA . GLY B 1 24 ? -0.846 7.934 3.682 1 97.75 24 GLY B CA 1
ATOM 2341 C C . GLY B 1 24 ? -1.033 7.223 5.008 1 97.75 24 GLY B C 1
ATOM 2342 O O . GLY B 1 24 ? -2.129 7.234 5.574 1 97.75 24 GLY B O 1
ATOM 2343 N N . LEU B 1 25 ? -0.003 6.574 5.5 1 96.62 25 LEU B N 1
ATOM 2344 C CA . LEU B 1 25 ? -0.139 5.754 6.695 1 96.62 25 LEU B CA 1
ATOM 2345 C C . LEU B 1 25 ? -0.533 6.602 7.898 1 96.62 25 LEU B C 1
ATOM 2347 O O . LEU B 1 25 ? -1.529 6.316 8.57 1 96.62 25 LEU B O 1
ATOM 2351 N N . PRO B 1 26 ? 0.218 7.66 8.195 1 97.25 26 PRO B N 1
ATOM 2352 C CA . PRO B 1 26 ? -0.214 8.469 9.344 1 97.25 26 PRO B CA 1
ATOM 2353 C C . PRO B 1 26 ? -1.603 9.07 9.148 1 97.25 26 PRO B C 1
ATOM 2355 O O . PRO B 1 26 ? -2.377 9.172 10.102 1 97.25 26 PRO B O 1
ATOM 2358 N N . PHE B 1 27 ? -1.92 9.461 7.934 1 98.12 27 PHE B N 1
ATOM 2359 C CA . PHE B 1 27 ? -3.227 10.039 7.645 1 98.12 27 PHE B CA 1
ATOM 2360 C C . PHE B 1 27 ? -4.34 9.055 7.996 1 98.12 27 PHE B C 1
ATOM 2362 O O . PHE B 1 27 ? -5.242 9.391 8.773 1 98.12 27 PHE B O 1
ATOM 2369 N N . TRP B 1 28 ? -4.254 7.898 7.543 1 97.94 28 TRP B N 1
ATOM 2370 C CA . TRP B 1 28 ? -5.348 6.945 7.707 1 97.94 28 TRP B CA 1
ATOM 2371 C C . TRP B 1 28 ? -5.371 6.379 9.125 1 97.94 28 TRP B C 1
ATOM 2373 O O . TRP B 1 28 ? -6.441 6.137 9.68 1 97.94 28 TRP B O 1
ATOM 2383 N N . ILE B 1 29 ? -4.227 6.133 9.688 1 97.38 29 ILE B N 1
ATOM 2384 C CA . ILE B 1 29 ? -4.168 5.605 11.047 1 97.38 29 ILE B CA 1
ATOM 2385 C C . ILE B 1 29 ? -4.773 6.613 12.016 1 97.38 29 ILE B C 1
ATOM 2387 O O . ILE B 1 29 ? -5.625 6.262 12.836 1 97.38 29 ILE B O 1
ATOM 2391 N N . LEU B 1 30 ? -4.367 7.824 11.906 1 96.38 30 LEU B N 1
ATOM 2392 C CA . LEU B 1 30 ? -4.863 8.859 12.805 1 96.38 30 LEU B CA 1
ATOM 2393 C C . LEU B 1 30 ? -6.355 9.094 12.594 1 96.38 30 LEU B C 1
ATOM 2395 O O . LEU B 1 30 ? -7.113 9.203 13.562 1 96.38 30 LEU B O 1
ATOM 2399 N N . ASN B 1 31 ? -6.742 9.18 11.352 1 97.44 31 ASN B N 1
ATOM 2400 C CA . ASN B 1 31 ? -8.148 9.445 11.078 1 97.44 31 ASN B CA 1
ATOM 2401 C C . ASN B 1 31 ? -9.031 8.266 11.492 1 97.44 31 ASN B C 1
ATOM 2403 O O . ASN B 1 31 ? -10.164 8.461 11.922 1 97.44 31 ASN B O 1
ATOM 2407 N N . ALA B 1 32 ? -8.531 7.035 11.305 1 96.88 32 ALA B N 1
ATOM 2408 C CA . ALA B 1 32 ? -9.266 5.887 11.82 1 96.88 32 ALA B CA 1
ATOM 2409 C C . ALA B 1 32 ? -9.492 6.008 13.32 1 96.88 32 ALA B C 1
ATOM 2411 O O . ALA B 1 32 ? -10.586 5.738 13.82 1 96.88 32 ALA B O 1
ATOM 2412 N N . PHE B 1 33 ? -8.5 6.457 13.984 1 95.19 33 PHE B N 1
ATOM 2413 C CA . PHE B 1 33 ? -8.578 6.602 15.43 1 95.19 33 PHE B CA 1
ATOM 2414 C C . PHE B 1 33 ? -9.578 7.684 15.812 1 95.19 33 PHE B C 1
ATOM 2416 O O . PHE B 1 33 ? -10.492 7.441 16.609 1 95.19 33 PHE B O 1
ATOM 2423 N N . PHE B 1 34 ? -9.477 8.836 15.258 1 94 34 PHE B N 1
ATOM 2424 C CA . PHE B 1 34 ? -10.305 9.969 15.656 1 94 34 PHE B CA 1
ATOM 2425 C C . PHE B 1 34 ? -11.75 9.766 15.219 1 94 34 PHE B C 1
ATOM 2427 O O . PHE B 1 34 ? -12.68 10.125 15.945 1 94 34 PHE B O 1
ATOM 2434 N N . VAL B 1 35 ? -11.914 9.219 14.031 1 95.38 35 VAL B N 1
ATOM 2435 C CA . VAL B 1 35 ? -13.273 8.969 13.562 1 95.38 35 VAL B CA 1
ATOM 2436 C C . VAL B 1 35 ? -13.93 7.895 14.43 1 95.38 35 VAL B C 1
ATOM 2438 O O . VAL B 1 35 ? -15.117 7.988 14.742 1 95.38 35 VAL B O 1
ATOM 2441 N N . TYR B 1 36 ? -13.148 6.883 14.773 1 94.44 36 TYR B N 1
ATOM 2442 C CA . TYR B 1 36 ? -13.664 5.875 15.695 1 94.44 36 TYR B CA 1
ATOM 2443 C C . TYR B 1 36 ? -14.109 6.512 17 1 94.44 36 TYR B C 1
ATOM 2445 O O . TYR B 1 36 ? -15.203 6.223 17.5 1 94.44 36 TYR B O 1
ATOM 2453 N N . ALA B 1 37 ? -13.281 7.324 17.516 1 91.38 37 ALA B N 1
ATOM 2454 C CA . ALA B 1 37 ? -13.609 8.016 18.766 1 91.38 37 ALA B CA 1
ATOM 2455 C C . ALA B 1 37 ? -14.859 8.875 18.609 1 91.38 37 ALA B C 1
ATOM 2457 O O . ALA B 1 37 ? -15.719 8.898 19.484 1 91.38 37 ALA B O 1
ATOM 2458 N N . ASP B 1 38 ? -15.031 9.516 17.5 1 92.25 38 ASP B N 1
ATOM 2459 C CA . ASP B 1 38 ? -16.172 10.391 17.25 1 92.25 38 ASP B CA 1
ATOM 2460 C C . ASP B 1 38 ? -17.453 9.578 17.062 1 92.25 38 ASP B C 1
ATOM 2462 O O . ASP B 1 38 ? -18.547 10.031 17.438 1 92.25 38 ASP B O 1
ATOM 2466 N N . LEU B 1 39 ? -17.312 8.414 16.516 1 92.56 39 LEU B N 1
ATOM 2467 C CA . LEU B 1 39 ? -18.469 7.578 16.234 1 92.56 39 LEU B CA 1
ATOM 2468 C C . LEU B 1 39 ? -18.938 6.852 17.484 1 92.56 39 LEU B C 1
ATOM 2470 O O . LEU B 1 39 ? -20.141 6.68 17.703 1 92.56 39 LEU B O 1
ATOM 2474 N N . THR B 1 40 ? -18.016 6.43 18.312 1 90.38 40 THR B N 1
ATOM 2475 C CA . THR B 1 40 ? -18.359 5.512 19.375 1 90.38 40 THR B CA 1
ATOM 2476 C C . THR B 1 40 ? -18.328 6.223 20.734 1 90.38 40 THR B C 1
ATOM 2478 O O . THR B 1 40 ? -18.906 5.742 21.703 1 90.38 40 THR B O 1
ATOM 2481 N N . GLY B 1 41 ? -17.562 7.262 20.75 1 87.44 41 GLY B N 1
ATOM 2482 C CA . GLY B 1 41 ? -17.328 7.918 22.031 1 87.44 41 GLY B CA 1
ATOM 2483 C C . GLY B 1 41 ? -16.312 7.191 22.891 1 87.44 41 GLY B C 1
ATOM 2484 O O . GLY B 1 41 ? -16.156 7.516 24.078 1 87.44 41 GLY B O 1
ATOM 2485 N N . LYS B 1 42 ? -15.789 6.16 22.375 1 89.19 42 LYS B N 1
ATOM 2486 C CA . LYS B 1 42 ? -14.773 5.375 23.062 1 89.19 42 LYS B CA 1
ATOM 2487 C C . LYS B 1 42 ? -13.406 5.559 22.422 1 89.19 42 LYS B C 1
ATOM 2489 O O . LYS B 1 42 ? -13.305 5.727 21.203 1 89.19 42 LYS B O 1
ATOM 2494 N N . PRO B 1 43 ? -12.344 5.559 23.047 1 87.88 43 PRO B N 1
ATOM 2495 C CA . PRO B 1 43 ? -12.328 5.457 24.516 1 87.88 43 PRO B CA 1
ATOM 2496 C C . PRO B 1 43 ? -12.781 6.742 25.203 1 87.88 43 PRO B C 1
ATOM 2498 O O . PRO B 1 43 ? -12.562 7.836 24.672 1 87.88 43 PRO B O 1
ATOM 2501 N N . SER B 1 44 ? -13.266 6.68 26.359 1 85.31 44 SER B N 1
ATOM 2502 C CA . SER B 1 44 ? -13.93 7.781 27.062 1 85.31 44 SER B CA 1
ATOM 2503 C C . SER B 1 44 ? -12.93 8.859 27.469 1 85.31 44 SER B C 1
ATOM 2505 O O . SER B 1 44 ? -13.281 10.031 27.562 1 85.31 44 SER B O 1
ATOM 2507 N N . PHE B 1 45 ? -11.773 8.5 27.656 1 84.94 45 PHE B N 1
ATOM 2508 C CA . PHE B 1 45 ? -10.789 9.461 28.141 1 84.94 45 PHE B CA 1
ATOM 2509 C C . PHE B 1 45 ? -10.445 10.469 27.047 1 84.94 45 PHE B C 1
ATOM 2511 O O . PHE B 1 45 ? -9.977 11.57 27.344 1 84.94 45 PHE B O 1
ATOM 2518 N N . VAL B 1 46 ? -10.711 10.18 25.828 1 85.19 46 VAL B N 1
ATOM 2519 C CA . VAL B 1 46 ? -10.391 11.086 24.719 1 85.19 46 VAL B CA 1
ATOM 2520 C C . VAL B 1 46 ? -11.406 12.219 24.672 1 85.19 46 VAL B C 1
ATOM 2522 O O . VAL B 1 46 ? -11.102 13.312 24.203 1 85.19 46 VAL B O 1
ATOM 2525 N N . ARG B 1 47 ? -12.516 11.984 25.188 1 82.56 47 ARG B N 1
ATOM 2526 C CA . ARG B 1 47 ? -13.625 12.93 25.125 1 82.56 47 ARG B CA 1
ATOM 2527 C C . ARG B 1 47 ? -13.328 14.18 25.938 1 82.56 47 ARG B C 1
ATOM 2529 O O . ARG B 1 47 ? -13.828 15.266 25.641 1 82.56 47 ARG B O 1
ATOM 2536 N N . LYS B 1 48 ? -12.523 13.969 26.891 1 82.31 48 LYS B N 1
ATOM 2537 C CA . LYS B 1 48 ? -12.203 15.094 27.766 1 82.31 48 LYS B CA 1
ATOM 2538 C C . LYS B 1 48 ? -11.406 16.156 27.016 1 82.31 48 LYS B C 1
ATOM 2540 O O . LYS B 1 48 ? -11.336 17.312 27.453 1 82.31 48 LYS B O 1
ATOM 2545 N N . PHE B 1 49 ? -10.914 15.812 25.875 1 84.25 49 PHE B N 1
ATOM 2546 C CA . PHE B 1 49 ? -10.07 16.734 25.125 1 84.25 49 PHE B CA 1
ATOM 2547 C C . PHE B 1 49 ? -10.852 17.375 23.984 1 84.25 49 PHE B C 1
ATOM 2549 O O . PHE B 1 49 ? -10.297 18.172 23.234 1 84.25 49 PHE B O 1
ATOM 2556 N N . LYS B 1 50 ? -12.031 17.016 23.875 1 84 50 LYS B N 1
ATOM 2557 C CA . LYS B 1 50 ? -12.836 17.594 22.812 1 84 50 LYS B CA 1
ATOM 2558 C C . LYS B 1 50 ? -13.094 19.078 23.047 1 84 50 LYS B C 1
ATOM 2560 O O . LYS B 1 50 ? -13.461 19.484 24.156 1 84 50 LYS B O 1
ATOM 2565 N N . ILE B 1 51 ? -12.984 19.891 22.062 1 79.19 51 ILE B N 1
ATOM 2566 C CA . ILE B 1 51 ? -13.102 21.344 22.156 1 79.19 51 ILE B CA 1
ATOM 2567 C C . ILE B 1 51 ? -14.57 21.734 22.188 1 79.19 51 ILE B C 1
ATOM 2569 O O . ILE B 1 51 ? -14.977 22.578 22.984 1 79.19 51 ILE B O 1
ATOM 2573 N N . GLN B 1 52 ? -15.289 21.125 21.281 1 79.31 52 GLN B N 1
ATOM 2574 C CA . GLN B 1 52 ? -16.734 21.328 21.234 1 79.31 52 GLN B CA 1
ATOM 2575 C C . GLN B 1 52 ? -17.484 20.047 21.609 1 79.31 52 GLN B C 1
ATOM 2577 O O . GLN B 1 52 ? -17.875 19.281 20.734 1 79.31 52 GLN B O 1
ATOM 2582 N N . PRO B 1 53 ? -17.703 19.875 22.844 1 78.38 53 PRO B N 1
ATOM 2583 C CA . PRO B 1 53 ? -18.219 18.594 23.328 1 78.38 53 PRO B CA 1
ATOM 2584 C C . PRO B 1 53 ? -19.641 18.312 22.844 1 78.38 53 PRO B C 1
ATOM 2586 O O . PRO B 1 53 ? -20.062 17.156 22.828 1 78.38 53 PRO B O 1
ATOM 2589 N N . ASP B 1 54 ? -20.281 19.328 22.391 1 81.19 54 ASP B N 1
ATOM 2590 C CA . ASP B 1 54 ? -21.672 19.125 22 1 81.19 54 ASP B CA 1
ATOM 2591 C C . ASP B 1 54 ? -21.812 18.938 20.5 1 81.19 54 ASP B C 1
ATOM 2593 O O . ASP B 1 54 ? -22.906 18.672 19.984 1 81.19 54 ASP B O 1
ATOM 2597 N N . LYS B 1 55 ? -20.703 19 19.938 1 81 55 LYS B N 1
ATOM 2598 C CA . LYS B 1 55 ? -20.75 18.906 18.469 1 81 55 LYS B CA 1
ATOM 2599 C C . LYS B 1 55 ? -20.266 17.547 18 1 81 55 LYS B C 1
ATOM 2601 O O . LYS B 1 55 ? -19.297 17 18.531 1 81 55 LYS B O 1
ATOM 2606 N N . ASN B 1 56 ? -20.969 16.953 17.016 1 80.94 56 ASN B N 1
ATOM 2607 C CA . ASN B 1 56 ? -20.625 15.68 16.391 1 80.94 56 ASN B CA 1
ATOM 2608 C C . ASN B 1 56 ? -20.625 14.539 17.406 1 80.94 56 ASN B C 1
ATOM 2610 O O . ASN B 1 56 ? -19.703 13.734 17.453 1 80.94 56 ASN B O 1
ATOM 2614 N N . VAL B 1 57 ? -21.594 14.57 18.344 1 80.44 57 VAL B N 1
ATOM 2615 C CA . VAL B 1 57 ? -21.797 13.531 19.344 1 80.44 57 VAL B CA 1
ATOM 2616 C C . VAL B 1 57 ? -23.234 12.992 19.234 1 80.44 57 VAL B C 1
ATOM 2618 O O . VAL B 1 57 ? -24.125 13.453 19.938 1 80.44 57 VAL B O 1
ATOM 2621 N N . PRO B 1 58 ? -23.484 12.148 18.516 1 82.31 58 PRO B N 1
ATOM 2622 C CA . PRO B 1 58 ? -22.5 11.406 17.719 1 82.31 58 PRO B CA 1
ATOM 2623 C C . PRO B 1 58 ? -22.266 12.023 16.344 1 82.31 58 PRO B C 1
ATOM 2625 O O . PRO B 1 58 ? -23 12.922 15.93 1 82.31 58 PRO B O 1
ATOM 2628 N N . LEU B 1 59 ? -21.297 11.656 15.695 1 91.5 59 LEU B N 1
ATOM 2629 C CA . LEU B 1 59 ? -20.984 12.055 14.328 1 91.5 59 LEU B CA 1
ATOM 2630 C C . LEU B 1 59 ? -22.047 11.57 13.352 1 91.5 59 LEU B C 1
ATOM 2632 O O . LEU B 1 59 ? -22.484 10.414 13.43 1 91.5 59 LEU B O 1
ATOM 2636 N N . ASP B 1 60 ? -22.594 12.453 12.523 1 91.81 60 ASP B N 1
ATOM 2637 C CA . ASP B 1 60 ? -23.625 12.133 11.539 1 91.81 60 ASP B CA 1
ATOM 2638 C C . ASP B 1 60 ? -23.078 11.188 10.469 1 91.81 60 ASP B C 1
ATOM 2640 O O . ASP B 1 60 ? -22.078 11.5 9.812 1 91.81 60 ASP B O 1
ATOM 2644 N N . TRP B 1 61 ? -23.781 10.133 10.273 1 93.56 61 TRP B N 1
ATOM 2645 C CA . TRP B 1 61 ? -23.312 9.086 9.367 1 93.56 61 TRP B CA 1
ATOM 2646 C C . TRP B 1 61 ? -23.344 9.562 7.918 1 93.56 61 TRP B C 1
ATOM 2648 O O . TRP B 1 61 ? -22.453 9.25 7.137 1 93.56 61 TRP B O 1
ATOM 2658 N N . ASN B 1 62 ? -24.328 10.273 7.566 1 94.38 62 ASN B N 1
ATOM 2659 C CA . ASN B 1 62 ? -24.453 10.766 6.195 1 94.38 62 ASN B CA 1
ATOM 2660 C C . ASN B 1 62 ? -23.359 11.781 5.871 1 94.38 62 ASN B C 1
ATOM 2662 O O . ASN B 1 62 ? -22.797 11.766 4.773 1 94.38 62 ASN B O 1
ATOM 2666 N N . MET B 1 63 ? -23.078 12.586 6.863 1 94.5 63 MET B N 1
ATOM 2667 C CA . MET B 1 63 ? -22 13.547 6.672 1 94.5 63 MET B CA 1
ATOM 2668 C C . MET B 1 63 ? -20.641 12.844 6.562 1 94.5 63 MET B C 1
ATOM 2670 O O . MET B 1 63 ? -19.797 13.234 5.762 1 94.5 63 MET B O 1
ATOM 2674 N N . LEU B 1 64 ? -20.531 11.891 7.371 1 96.56 64 LEU B N 1
ATOM 2675 C CA . LEU B 1 64 ? -19.281 11.117 7.336 1 96.56 64 LEU B CA 1
ATOM 2676 C C . LEU B 1 64 ? -19.109 10.43 5.984 1 96.56 64 LEU B C 1
ATOM 2678 O O . LEU B 1 64 ? -18.016 10.445 5.414 1 96.56 64 LEU B O 1
ATOM 2682 N N . LYS B 1 65 ? -20.172 9.805 5.492 1 97.19 65 LYS B N 1
ATOM 2683 C CA . LYS B 1 65 ? -20.125 9.133 4.199 1 97.19 65 LYS B CA 1
ATOM 2684 C C . LYS B 1 65 ? -19.734 10.102 3.088 1 97.19 65 LYS B C 1
ATOM 2686 O O . LYS B 1 65 ? -18.906 9.766 2.236 1 97.19 65 LYS B O 1
ATOM 2691 N N . LYS B 1 66 ? -20.344 11.242 3.113 1 97.31 66 LYS B N 1
ATOM 2692 C CA . LYS B 1 66 ? -19.969 12.281 2.148 1 97.31 66 LYS B CA 1
ATOM 2693 C C . LYS B 1 66 ? -18.5 12.672 2.287 1 97.31 66 LYS B C 1
ATOM 2695 O O . LYS B 1 66 ? -17.797 12.805 1.288 1 97.31 66 LYS B O 1
ATOM 2700 N N . CYS B 1 67 ? -18.094 12.844 3.496 1 97.62 67 CYS B N 1
ATOM 2701 C CA . CYS B 1 67 ? -16.703 13.203 3.781 1 97.62 67 CYS B CA 1
ATOM 2702 C C . CYS B 1 67 ? -15.75 12.148 3.244 1 97.62 67 CYS B C 1
ATOM 2704 O O . CYS B 1 67 ? -14.773 12.477 2.566 1 97.62 67 CYS B O 1
ATOM 2706 N N . VAL B 1 68 ? -16.078 10.93 3.475 1 97.88 68 VAL B N 1
ATOM 2707 C CA . VAL B 1 68 ? -15.227 9.82 3.053 1 97.88 68 VAL B CA 1
ATOM 2708 C C . VAL B 1 68 ? -15.117 9.805 1.529 1 97.88 68 VAL B C 1
ATOM 2710 O O . VAL B 1 68 ? -14.039 9.562 0.98 1 97.88 68 VAL B O 1
ATOM 2713 N N . ARG B 1 69 ? -16.203 10.055 0.876 1 97.81 69 ARG B N 1
ATOM 2714 C CA . ARG B 1 69 ? -16.219 10.078 -0.583 1 97.81 69 ARG B CA 1
ATOM 2715 C C . ARG B 1 69 ? -15.281 11.164 -1.115 1 97.81 69 ARG B C 1
ATOM 2717 O O . ARG B 1 69 ? -14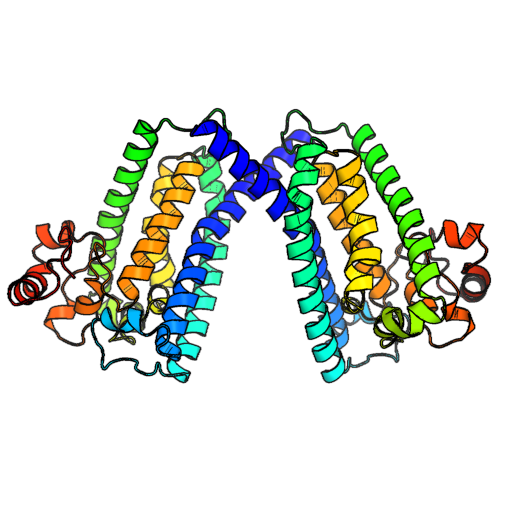.469 10.906 -2.008 1 97.81 69 ARG B O 1
ATOM 2724 N N . VAL B 1 70 ? -15.352 12.344 -0.59 1 98.38 70 VAL B N 1
ATOM 2725 C CA . VAL B 1 70 ? -14.531 13.469 -1.026 1 98.38 70 VAL B CA 1
ATOM 2726 C C . VAL B 1 70 ? -13.062 13.203 -0.689 1 98.38 70 VAL B C 1
ATOM 2728 O O . VAL B 1 70 ? -12.18 13.469 -1.503 1 98.38 70 VAL B O 1
ATOM 2731 N N . VAL B 1 71 ? -12.859 12.695 0.456 1 98.44 71 VAL B N 1
ATOM 2732 C CA . VAL B 1 71 ? -11.508 12.414 0.923 1 98.44 71 VAL B CA 1
ATOM 2733 C C . VAL B 1 71 ? -10.859 11.375 0.019 1 98.44 71 VAL B C 1
ATOM 2735 O O . VAL B 1 71 ? -9.688 11.508 -0.352 1 98.44 71 VAL B O 1
ATOM 2738 N N . ASN B 1 72 ? -11.625 10.328 -0.337 1 97.94 72 ASN B N 1
ATOM 2739 C CA . ASN B 1 72 ? -11.078 9.297 -1.213 1 97.94 72 ASN B CA 1
ATOM 2740 C C . ASN B 1 72 ? -10.75 9.852 -2.596 1 97.94 72 ASN B C 1
ATOM 2742 O O . ASN B 1 72 ? -9.742 9.477 -3.197 1 97.94 72 ASN B O 1
ATOM 2746 N N . ARG B 1 73 ? -11.594 10.672 -3.07 1 98.31 73 ARG B N 1
ATOM 2747 C CA . ARG B 1 73 ? -11.289 11.344 -4.332 1 98.31 73 ARG B CA 1
ATOM 2748 C C . ARG B 1 73 ? -10 12.148 -4.23 1 98.31 73 ARG B C 1
ATOM 2750 O O . ARG B 1 73 ? -9.133 12.062 -5.109 1 98.31 73 ARG B O 1
ATOM 2757 N N . ASN B 1 74 ? -9.828 12.898 -3.199 1 98.69 74 ASN B N 1
ATOM 2758 C CA . ASN B 1 74 ? -8.648 13.742 -3.037 1 98.69 74 ASN B CA 1
ATOM 2759 C C . ASN B 1 74 ? -7.398 12.906 -2.771 1 98.69 74 ASN B C 1
ATOM 2761 O O . ASN B 1 74 ? -6.297 13.281 -3.168 1 98.69 74 ASN B O 1
ATOM 2765 N N . GLN B 1 75 ? -7.613 11.789 -2.145 1 98.19 75 GLN B N 1
ATOM 2766 C CA . GLN B 1 75 ? -6.492 10.875 -1.983 1 98.19 75 GLN B CA 1
ATOM 2767 C C . GLN B 1 75 ? -6.02 10.336 -3.332 1 98.19 75 GLN B C 1
ATOM 2769 O O . GLN B 1 75 ? -4.82 10.156 -3.547 1 98.19 75 GLN B O 1
ATOM 2774 N N . LEU B 1 76 ? -6.922 10.055 -4.195 1 97.94 76 LEU B N 1
ATOM 2775 C CA . LEU B 1 76 ? -6.562 9.641 -5.547 1 97.94 76 LEU B CA 1
ATOM 2776 C C . LEU B 1 76 ? -5.805 10.75 -6.27 1 97.94 76 LEU B C 1
ATOM 2778 O O . LEU B 1 76 ? -4.816 10.492 -6.957 1 97.94 76 LEU B O 1
ATOM 2782 N N . ILE B 1 77 ? -6.266 11.906 -6.078 1 98.31 77 ILE B N 1
ATOM 2783 C CA . ILE B 1 77 ? -5.59 13.062 -6.664 1 98.31 77 ILE B CA 1
ATOM 2784 C C . ILE B 1 77 ? -4.168 13.156 -6.121 1 98.31 77 ILE B C 1
ATOM 2786 O O . ILE B 1 77 ? -3.223 13.406 -6.875 1 98.31 77 ILE B O 1
ATOM 2790 N N . SER B 1 78 ? -4.012 12.969 -4.812 1 98.06 78 SER B N 1
ATOM 2791 C CA . SER B 1 78 ? -2.689 12.977 -4.199 1 98.06 78 SER B CA 1
ATOM 2792 C C . SER B 1 78 ? -1.784 11.922 -4.824 1 98.06 78 SER B C 1
ATOM 2794 O O . SER B 1 78 ? -0.611 12.18 -5.098 1 98.06 78 SER B O 1
ATOM 2796 N N . THR B 1 79 ? -2.322 10.758 -5.008 1 97.94 79 THR B N 1
ATOM 2797 C CA . THR B 1 79 ? -1.57 9.648 -5.586 1 97.94 79 THR B CA 1
ATOM 2798 C C . THR B 1 79 ? -1.056 10.016 -6.977 1 97.94 79 THR B C 1
ATOM 2800 O O . THR B 1 79 ? 0.117 9.797 -7.285 1 97.94 79 THR B O 1
ATOM 2803 N N . VAL B 1 80 ? -1.874 10.602 -7.758 1 98.06 80 VAL B N 1
ATOM 2804 C CA . VAL B 1 80 ? -1.524 10.992 -9.117 1 98.06 80 VAL B CA 1
ATOM 2805 C C . VAL B 1 80 ? -0.513 12.133 -9.086 1 98.06 80 VAL B C 1
ATOM 2807 O O . VAL B 1 80 ? 0.459 12.133 -9.844 1 98.06 80 VAL B O 1
ATOM 2810 N N . MET B 1 81 ? -0.745 13.039 -8.234 1 98 81 MET B N 1
ATOM 2811 C CA . MET B 1 81 ? 0.151 14.188 -8.156 1 98 81 MET B CA 1
ATOM 2812 C C . MET B 1 81 ? 1.555 13.758 -7.746 1 98 81 MET B C 1
ATOM 2814 O O . MET B 1 81 ? 2.545 14.242 -8.297 1 98 81 MET B O 1
ATOM 2818 N N . ILE B 1 82 ? 1.623 12.898 -6.797 1 98 82 ILE B N 1
ATOM 2819 C CA . ILE B 1 82 ? 2.92 12.406 -6.34 1 98 82 ILE B CA 1
ATOM 2820 C C . ILE B 1 82 ? 3.627 11.68 -7.48 1 98 82 ILE B C 1
ATOM 2822 O O . ILE B 1 82 ? 4.836 11.828 -7.664 1 98 82 ILE B O 1
ATOM 2826 N N . LEU B 1 83 ? 2.898 10.906 -8.242 1 97.81 83 LEU B N 1
ATOM 2827 C CA . LEU B 1 83 ? 3.455 10.219 -9.406 1 97.81 83 LEU B CA 1
ATOM 2828 C C . LEU B 1 83 ? 3.994 11.227 -10.422 1 97.81 83 LEU B C 1
ATOM 2830 O O . LEU B 1 83 ? 5.098 11.055 -10.938 1 97.81 83 LEU B O 1
ATOM 2834 N N . LEU B 1 84 ? 3.248 12.266 -10.656 1 97.5 84 LEU B N 1
ATOM 2835 C CA . LEU B 1 84 ? 3.615 13.273 -11.648 1 97.5 84 LEU B CA 1
ATOM 2836 C C . LEU B 1 84 ? 4.824 14.078 -11.18 1 97.5 84 LEU B C 1
ATOM 2838 O O . LEU B 1 84 ? 5.574 14.609 -12 1 97.5 84 LEU B O 1
ATOM 2842 N N . LEU B 1 85 ? 5.047 14.172 -9.93 1 97.38 85 LEU B N 1
ATOM 2843 C CA . LEU B 1 85 ? 6.145 14.961 -9.375 1 97.38 85 LEU B CA 1
ATOM 2844 C C . LEU B 1 85 ? 7.414 14.125 -9.266 1 97.38 85 LEU B C 1
ATOM 2846 O O . LEU B 1 85 ? 8.484 14.648 -8.961 1 97.38 85 LEU B O 1
ATOM 2850 N N . TYR B 1 86 ? 7.312 12.844 -9.555 1 96.94 86 TYR B N 1
ATOM 2851 C CA . TYR B 1 86 ? 8.445 11.938 -9.391 1 96.94 86 TYR B CA 1
ATOM 2852 C C . TYR B 1 86 ? 9.648 12.422 -10.195 1 96.94 86 TYR B C 1
ATOM 2854 O O . TYR B 1 86 ? 10.766 12.469 -9.68 1 96.94 86 TYR B O 1
ATOM 2862 N N . PRO B 1 87 ? 9.469 12.82 -11.477 1 96.62 87 PRO B N 1
ATOM 2863 C CA . PRO B 1 87 ? 10.641 13.273 -12.234 1 96.62 87 PRO B CA 1
ATOM 2864 C C . PRO B 1 87 ? 11.344 14.461 -11.57 1 96.62 87 PRO B C 1
ATOM 2866 O O . PRO B 1 87 ? 12.562 14.594 -11.672 1 96.62 87 PRO B O 1
ATOM 2869 N N . ALA B 1 88 ? 10.633 15.289 -10.883 1 97.06 88 ALA B N 1
ATOM 2870 C CA . ALA B 1 88 ? 11.211 16.438 -10.203 1 97.06 88 ALA B CA 1
ATOM 2871 C C . ALA B 1 88 ? 12.109 16 -9.055 1 97.06 88 ALA B C 1
ATOM 2873 O O . ALA B 1 88 ? 13.117 16.656 -8.758 1 97.06 88 ALA B O 1
ATOM 2874 N N . THR B 1 89 ? 11.734 14.891 -8.391 1 96.31 89 THR B N 1
ATOM 2875 C CA . THR B 1 89 ? 12.562 14.375 -7.309 1 96.31 89 THR B CA 1
ATOM 2876 C C . THR B 1 89 ? 13.898 13.867 -7.844 1 96.31 89 THR B C 1
ATOM 2878 O O . THR B 1 89 ? 14.93 14.023 -7.191 1 96.31 89 THR B O 1
ATOM 2881 N N . THR B 1 90 ? 13.828 13.266 -9.016 1 93.62 90 THR B N 1
ATOM 2882 C CA . THR B 1 90 ? 15.055 12.789 -9.656 1 93.62 90 THR B CA 1
ATOM 2883 C C . THR B 1 90 ? 15.914 13.961 -10.125 1 93.62 90 THR B C 1
ATOM 2885 O O . THR B 1 90 ? 17.125 13.953 -9.953 1 93.62 90 THR B O 1
ATOM 2888 N N . TRP B 1 91 ? 15.242 14.945 -10.648 1 95.38 91 TRP B N 1
ATOM 2889 C CA . TRP B 1 91 ? 15.93 16.125 -11.172 1 95.38 91 TRP B CA 1
ATOM 2890 C C . TRP B 1 91 ? 16.641 16.891 -10.055 1 95.38 91 TRP B C 1
ATOM 2892 O O . TRP B 1 91 ? 17.75 17.375 -10.242 1 95.38 91 TRP B O 1
ATOM 2902 N N . SER B 1 92 ? 16.094 16.953 -8.875 1 96.38 92 SER B N 1
ATOM 2903 C CA . SER B 1 92 ? 16.641 17.719 -7.762 1 96.38 92 SER B CA 1
ATOM 2904 C C . SER B 1 92 ? 17.734 16.938 -7.043 1 96.38 92 SER B C 1
ATOM 2906 O O . SER B 1 92 ? 18.422 17.484 -6.168 1 96.38 92 SER B O 1
ATOM 2908 N N . GLY B 1 93 ? 17.812 15.641 -7.379 1 94.44 93 GLY B N 1
ATOM 2909 C CA . GLY B 1 93 ? 18.891 14.844 -6.832 1 94.44 93 GLY B CA 1
ATOM 2910 C C . GLY B 1 93 ? 18.547 14.195 -5.504 1 94.44 93 GLY B C 1
ATOM 2911 O O . GLY B 1 93 ? 19.422 13.914 -4.691 1 94.44 93 GLY B O 1
ATOM 2912 N N . MET B 1 94 ? 17.297 13.984 -5.238 1 95.88 94 MET B N 1
ATOM 2913 C CA . MET B 1 94 ? 16.891 13.266 -4.031 1 95.88 94 MET B CA 1
ATOM 2914 C C . MET B 1 94 ? 17.453 11.844 -4.035 1 95.88 94 MET B C 1
ATOM 2916 O O . MET B 1 94 ? 17.453 11.18 -5.074 1 95.88 94 MET B O 1
ATOM 2920 N N . THR B 1 95 ? 17.922 11.453 -2.873 1 94.88 95 THR B N 1
ATOM 2921 C CA . THR B 1 95 ? 18.531 10.133 -2.781 1 94.88 95 THR B CA 1
ATOM 2922 C C . THR B 1 95 ? 18.062 9.406 -1.518 1 94.88 95 THR B C 1
ATOM 2924 O O . THR B 1 95 ? 17.562 10.039 -0.587 1 94.88 95 THR B O 1
ATOM 2927 N N . TYR B 1 96 ? 18.156 8.109 -1.58 1 94.75 96 TYR B N 1
ATOM 2928 C CA . TYR B 1 96 ? 17.812 7.301 -0.415 1 94.75 96 TYR B CA 1
ATOM 2929 C C . TYR B 1 96 ? 19.016 6.496 0.06 1 94.75 96 TYR B C 1
ATOM 2931 O O . TYR B 1 96 ? 18.906 5.695 0.992 1 94.75 96 TYR B O 1
ATOM 2939 N N . LEU B 1 97 ? 20.078 6.715 -0.573 1 92.56 97 LEU B N 1
ATOM 2940 C CA . LEU B 1 97 ? 21.266 5.926 -0.276 1 92.56 97 LEU B CA 1
ATOM 2941 C C . LEU B 1 97 ? 21.797 6.246 1.118 1 92.56 97 LEU B C 1
ATOM 2943 O O . LEU B 1 97 ? 21.797 7.402 1.539 1 92.56 97 LEU B O 1
ATOM 2947 N N . VAL B 1 98 ? 22.266 5.23 1.768 1 90.69 98 VAL B N 1
ATOM 2948 C CA . VAL B 1 98 ? 22.75 5.352 3.139 1 90.69 98 VAL B CA 1
ATOM 2949 C C . VAL B 1 98 ? 23.969 6.262 3.174 1 90.69 98 VAL B C 1
ATOM 2951 O O . VAL B 1 98 ? 24.172 7.012 4.133 1 90.69 98 VAL B O 1
ATOM 2954 N N . GLU B 1 99 ? 24.766 6.254 2.189 1 91.25 99 GLU B N 1
ATOM 2955 C CA . GLU B 1 99 ? 25.984 7.055 2.121 1 91.25 99 GLU B CA 1
ATOM 2956 C C . GLU B 1 99 ? 25.656 8.547 2.1 1 91.25 99 GLU B C 1
ATOM 2958 O O . GLU B 1 99 ? 26.5 9.375 2.482 1 91.25 99 GLU B O 1
ATOM 2963 N N . ASP B 1 100 ? 24.484 8.93 1.706 1 94 100 ASP B N 1
ATOM 2964 C CA . ASP B 1 100 ? 24.094 10.328 1.583 1 94 100 ASP B CA 1
ATOM 2965 C C . ASP B 1 100 ? 23.25 10.766 2.779 1 94 100 ASP B C 1
ATOM 2967 O O . ASP B 1 100 ? 22.688 11.859 2.777 1 94 100 ASP B O 1
ATOM 2971 N N . LEU B 1 101 ? 23.125 9.945 3.791 1 95 101 LEU B N 1
ATOM 2972 C CA . LEU B 1 101 ? 22.344 10.266 4.973 1 95 101 LEU B CA 1
ATOM 2973 C C . LEU B 1 101 ? 22.812 11.562 5.609 1 95 101 LEU B C 1
ATOM 2975 O O . LEU B 1 101 ? 24.016 11.75 5.824 1 95 101 LEU B O 1
ATOM 2979 N N . PRO B 1 102 ? 21.891 12.43 5.824 1 95.62 102 PRO B N 1
ATOM 2980 C CA . PRO B 1 102 ? 22.312 13.711 6.395 1 95.62 102 PRO B CA 1
ATOM 2981 C C . PRO B 1 102 ? 22.766 13.586 7.852 1 95.62 102 PRO B C 1
ATOM 2983 O O . PRO B 1 102 ? 22.344 12.664 8.555 1 95.62 102 PRO B O 1
ATOM 2986 N N . THR B 1 103 ? 23.578 14.539 8.242 1 93.88 103 THR B N 1
ATOM 2987 C CA . THR B 1 103 ? 23.859 14.688 9.664 1 93.88 103 THR B CA 1
ATOM 2988 C C . THR B 1 103 ? 22.609 15.148 10.422 1 93.88 103 THR B C 1
ATOM 2990 O O . THR B 1 103 ? 21.656 15.625 9.812 1 93.88 103 THR B O 1
ATOM 2993 N N . PHE B 1 104 ? 22.688 14.945 11.727 1 92.38 104 PHE B N 1
ATOM 2994 C CA . PHE B 1 104 ? 21.562 15.359 12.547 1 92.38 104 PHE B CA 1
ATOM 2995 C C . PHE B 1 104 ? 21.344 16.859 12.43 1 92.38 104 PHE B C 1
ATOM 2997 O O . PHE B 1 104 ? 20.188 17.328 12.375 1 92.38 104 PHE B O 1
ATOM 3004 N N . SER B 1 105 ? 22.438 17.594 12.359 1 95.19 105 SER B N 1
ATOM 3005 C CA . SER B 1 105 ? 22.344 19.031 12.219 1 95.19 105 SER B CA 1
ATOM 3006 C C . SER B 1 105 ? 21.688 19.422 10.898 1 95.19 105 SER B C 1
ATOM 3008 O O . SER B 1 105 ? 20.797 20.281 10.867 1 95.19 105 SER B O 1
ATOM 3010 N N . LYS B 1 106 ? 22.109 18.812 9.859 1 95.94 106 LYS B N 1
ATOM 3011 C CA . LYS B 1 106 ? 21.516 19.078 8.547 1 95.94 106 LYS B CA 1
ATOM 3012 C C . LYS B 1 106 ? 20.047 18.688 8.523 1 95.94 106 LYS B C 1
ATOM 3014 O O . LYS B 1 106 ? 19.219 19.375 7.918 1 95.94 106 LYS B O 1
ATOM 3019 N N . PHE B 1 107 ? 19.75 17.594 9.156 1 96.69 107 PHE B N 1
ATOM 3020 C CA . PHE B 1 107 ? 18.375 17.141 9.312 1 96.69 107 PHE B CA 1
ATOM 3021 C C . PHE B 1 107 ? 17.516 18.219 9.977 1 96.69 107 PHE B C 1
ATOM 3023 O O . PHE B 1 107 ? 16.453 18.578 9.469 1 96.69 107 PHE B O 1
ATOM 3030 N N . LEU B 1 108 ? 18 18.75 11.008 1 97 108 LEU B N 1
ATOM 3031 C CA . LEU B 1 108 ? 17.25 19.75 11.758 1 97 108 LEU B CA 1
ATOM 3032 C C . LEU B 1 108 ? 17.109 21.031 10.938 1 97 108 LEU B C 1
ATOM 3034 O O . LEU B 1 108 ? 16.062 21.703 11 1 97 108 LEU B O 1
ATOM 3038 N N . GLN B 1 109 ? 18.141 21.359 10.266 1 97.94 109 GLN B N 1
ATOM 3039 C CA . GLN B 1 109 ? 18.094 22.547 9.406 1 97.94 109 GLN B CA 1
ATOM 3040 C C . GLN B 1 109 ? 17.016 22.391 8.336 1 97.94 109 GLN B C 1
ATOM 3042 O O . GLN B 1 109 ? 16.219 23.312 8.109 1 97.94 109 GLN B O 1
ATOM 3047 N N . HIS B 1 110 ? 17.016 21.266 7.707 1 98.31 110 HIS B N 1
ATOM 3048 C CA . HIS B 1 110 ? 16.016 21.016 6.672 1 98.31 110 HIS B CA 1
ATOM 3049 C C . HIS B 1 110 ? 14.609 21 7.25 1 98.31 110 HIS B C 1
ATOM 3051 O O . HIS B 1 110 ? 13.703 21.625 6.688 1 98.31 110 HIS B O 1
ATOM 3057 N N . MET B 1 111 ? 14.469 20.391 8.375 1 98.06 111 MET B N 1
ATOM 3058 C CA . MET B 1 111 ? 13.156 20.328 9.016 1 98.06 111 MET B CA 1
ATOM 3059 C C . MET B 1 111 ? 12.641 21.719 9.336 1 98.06 111 MET B C 1
ATOM 3061 O O . MET B 1 111 ? 11.477 22.031 9.086 1 98.06 111 MET B O 1
ATOM 3065 N N . THR B 1 112 ? 13.477 22.484 9.875 1 97.69 112 THR B N 1
ATOM 3066 C CA . THR B 1 112 ? 13.102 23.844 10.211 1 97.69 112 THR B CA 1
ATOM 3067 C C . THR B 1 112 ? 12.711 24.625 8.953 1 97.69 112 THR B C 1
ATOM 3069 O O . THR B 1 112 ? 11.703 25.328 8.953 1 97.69 112 THR B O 1
ATOM 3072 N N . LEU B 1 113 ? 13.5 24.438 8 1 98.06 113 LEU B N 1
ATOM 3073 C CA . LEU B 1 113 ? 13.211 25.109 6.738 1 98.06 113 LEU B CA 1
ATOM 3074 C C . LEU B 1 113 ? 11.852 24.672 6.191 1 98.06 113 LEU B C 1
ATOM 3076 O O . LEU B 1 113 ? 11.078 25.5 5.711 1 98.06 113 LEU B O 1
ATOM 3080 N N . PHE B 1 114 ? 11.562 23.391 6.246 1 98.38 114 PHE B N 1
ATOM 3081 C CA . PHE B 1 114 ? 10.297 22.859 5.75 1 98.38 114 PHE B CA 1
ATOM 3082 C C . PHE B 1 114 ? 9.117 23.438 6.523 1 98.38 114 PHE B C 1
ATOM 3084 O O . PHE B 1 114 ? 8.109 23.828 5.93 1 98.38 114 PHE B O 1
ATOM 3091 N N . VAL B 1 115 ? 9.25 23.547 7.797 1 97.06 115 VAL B N 1
ATOM 3092 C CA . VAL B 1 115 ? 8.203 24.078 8.656 1 97.06 115 VAL B CA 1
ATOM 3093 C C . VAL B 1 115 ? 7.949 25.547 8.297 1 97.06 115 VAL B C 1
ATOM 3095 O O . VAL B 1 115 ? 6.797 25.969 8.141 1 97.06 115 VAL B O 1
ATOM 3098 N N . VAL B 1 116 ? 9.023 26.234 8.141 1 96.81 116 VAL B N 1
ATOM 3099 C CA . VAL B 1 116 ? 8.93 27.656 7.848 1 96.81 116 VAL B CA 1
ATOM 3100 C C . VAL B 1 116 ? 8.281 27.859 6.477 1 96.81 116 VAL B C 1
ATOM 3102 O O . VAL B 1 116 ? 7.383 28.688 6.32 1 96.81 116 VAL B O 1
ATOM 3105 N N . LEU B 1 117 ? 8.711 27.141 5.535 1 97.19 117 LEU B N 1
ATOM 3106 C CA . LEU B 1 117 ? 8.172 27.281 4.188 1 97.19 117 LEU B CA 1
ATOM 3107 C C . LEU B 1 117 ? 6.703 26.859 4.145 1 97.19 117 LEU B C 1
ATOM 3109 O O . LEU B 1 117 ? 5.906 27.453 3.416 1 97.19 117 LEU B O 1
ATOM 3113 N N . GLN B 1 118 ? 6.418 25.844 4.84 1 97 118 GLN B N 1
ATOM 3114 C CA . GLN B 1 118 ? 5.008 25.453 4.906 1 97 118 GLN B CA 1
ATOM 3115 C C . GLN B 1 118 ? 4.172 26.578 5.531 1 97 118 GLN B C 1
ATOM 3117 O O . GLN B 1 118 ? 3.076 26.875 5.051 1 97 118 GLN B O 1
ATOM 3122 N N . GLU B 1 119 ? 4.668 27.125 6.617 1 95.12 119 GLU B N 1
ATOM 3123 C CA . GLU B 1 119 ? 3.973 28.234 7.281 1 95.12 119 GLU B CA 1
ATOM 3124 C C . GLU B 1 119 ? 3.715 29.391 6.316 1 95.12 119 GLU B C 1
ATOM 3126 O O . GLU B 1 119 ? 2.594 29.891 6.234 1 95.12 119 GLU B O 1
ATOM 3131 N N . ILE B 1 120 ? 4.676 29.75 5.574 1 96.56 120 ILE B N 1
ATOM 3132 C CA . ILE B 1 120 ? 4.562 30.859 4.637 1 96.56 120 ILE B CA 1
ATOM 3133 C C . ILE B 1 120 ? 3.574 30.5 3.527 1 96.56 120 ILE B C 1
ATOM 3135 O O . ILE B 1 120 ? 2.633 31.25 3.262 1 96.56 120 ILE B O 1
ATOM 3139 N N . GLY B 1 121 ? 3.781 29.391 2.961 1 96.38 121 GLY B N 1
ATOM 3140 C CA . GLY B 1 121 ? 2.918 28.969 1.867 1 96.38 121 GLY B CA 1
ATOM 3141 C C . GLY B 1 121 ? 1.472 28.797 2.285 1 96.38 121 GLY B C 1
ATOM 3142 O O . GLY B 1 121 ? 0.562 29.312 1.642 1 96.38 121 GLY B O 1
ATOM 3143 N N . PHE B 1 122 ? 1.302 28.062 3.34 1 96.06 122 PHE B N 1
ATOM 3144 C CA . PHE B 1 122 ? -0.053 27.766 3.793 1 96.06 122 PHE B CA 1
ATOM 3145 C C . PHE B 1 122 ? -0.766 29.047 4.227 1 96.06 122 PHE B C 1
ATOM 3147 O O . PHE B 1 122 ? -1.924 29.266 3.865 1 96.06 122 PHE B O 1
ATOM 3154 N N . TYR B 1 123 ? -0.108 29.859 4.98 1 94.75 123 TYR B N 1
ATOM 3155 C CA . TYR B 1 123 ? -0.719 31.078 5.496 1 94.75 123 TYR B CA 1
ATOM 3156 C C . TYR B 1 123 ? -1.253 31.953 4.359 1 94.75 123 TYR B C 1
ATOM 3158 O O . TYR B 1 123 ? -2.438 32.281 4.34 1 94.75 123 TYR B O 1
ATOM 3166 N N . TYR B 1 124 ? -0.458 32.312 3.389 1 96.44 124 TYR B N 1
ATOM 3167 C CA . TYR B 1 124 ? -0.85 33.25 2.346 1 96.44 124 TYR B CA 1
ATOM 3168 C C . TYR B 1 124 ? -1.864 32.625 1.397 1 96.44 124 TYR B C 1
ATOM 3170 O O . TYR B 1 124 ? -2.795 33.281 0.943 1 96.44 124 TYR B O 1
ATOM 3178 N N . LEU B 1 125 ? -1.735 31.375 1.112 1 96.19 125 LEU B N 1
ATOM 3179 C CA . LEU B 1 125 ? -2.691 30.703 0.236 1 96.19 125 LEU B CA 1
ATOM 3180 C C . LEU B 1 125 ? -4.047 30.547 0.922 1 96.19 125 LEU B C 1
ATOM 3182 O O . LEU B 1 125 ? -5.09 30.781 0.302 1 96.19 125 LEU B O 1
ATOM 3186 N N . HIS B 1 126 ? -4.004 30.141 2.156 1 95.5 126 HIS B N 1
ATOM 3187 C CA . HIS B 1 126 ? -5.23 30 2.932 1 95.5 126 HIS B CA 1
ATOM 3188 C C . HIS B 1 126 ? -5.957 31.344 3.045 1 95.5 126 HIS B C 1
ATOM 3190 O O . HIS B 1 126 ? -7.172 31.422 2.836 1 95.5 126 HIS B O 1
ATOM 3196 N N . ARG B 1 127 ? -5.211 32.344 3.371 1 94.31 127 ARG B N 1
ATOM 3197 C CA . ARG B 1 127 ? -5.777 33.688 3.439 1 94.31 127 ARG B CA 1
ATOM 3198 C C . ARG B 1 127 ? -6.383 34.094 2.1 1 94.31 127 ARG B C 1
ATOM 3200 O O . ARG B 1 127 ? -7.465 34.688 2.055 1 94.31 127 ARG B O 1
ATOM 3207 N N . LEU B 1 128 ? -5.691 33.812 1.006 1 95.31 128 LEU B N 1
ATOM 3208 C CA . LEU B 1 128 ? -6.203 34.062 -0.333 1 95.31 128 LEU B CA 1
ATOM 3209 C C . LEU B 1 128 ? -7.52 33.344 -0.567 1 95.31 128 LEU B C 1
ATOM 3211 O O . LEU B 1 128 ? -8.445 33.906 -1.17 1 95.31 128 LEU B O 1
ATOM 3215 N N . MET B 1 129 ? -7.699 32.125 -0.083 1 94.56 129 MET B N 1
ATOM 3216 C CA . MET B 1 129 ? -8.891 31.312 -0.286 1 94.56 129 MET B CA 1
ATOM 3217 C C . MET B 1 129 ? -10.086 31.891 0.465 1 94.56 129 MET B C 1
ATOM 3219 O O . MET B 1 129 ? -11.234 31.562 0.162 1 94.56 129 MET B O 1
ATOM 3223 N N . HIS B 1 130 ? -9.789 32.688 1.431 1 94.31 130 HIS B N 1
ATOM 3224 C CA . HIS B 1 130 ? -10.867 33.281 2.205 1 94.31 130 HIS B CA 1
ATOM 3225 C C . HIS B 1 130 ? -11.367 34.562 1.546 1 94.31 130 HIS B C 1
ATOM 3227 O O . HIS B 1 130 ? -12.352 35.156 1.997 1 94.31 130 HIS B O 1
ATOM 3233 N N . GLN B 1 131 ? -10.727 35 0.451 1 94.31 131 GLN B N 1
ATOM 3234 C CA . GLN B 1 131 ? -11.32 36.062 -0.363 1 94.31 131 GLN B CA 1
ATOM 3235 C C . GLN B 1 131 ? -12.648 35.594 -0.972 1 94.31 131 GLN B C 1
ATOM 3237 O O . GLN B 1 131 ? -12.797 34.438 -1.357 1 94.31 131 GLN B O 1
ATOM 3242 N N . PRO B 1 132 ? -13.547 36.5 -1.128 1 94.19 132 PRO B N 1
ATOM 3243 C CA . PRO B 1 132 ? -14.922 36.156 -1.48 1 94.19 132 PRO B CA 1
ATOM 3244 C C . PRO B 1 132 ? -15.008 35.281 -2.73 1 94.19 132 PRO B C 1
ATOM 3246 O O . PRO B 1 132 ? -15.727 34.281 -2.744 1 94.19 132 PRO B O 1
ATOM 3249 N N . VAL B 1 133 ? -14.297 35.562 -3.738 1 95.06 133 VAL B N 1
ATOM 3250 C CA . VAL B 1 133 ? -14.383 34.844 -5 1 95.06 133 VAL B CA 1
ATOM 3251 C C . VAL B 1 133 ? -13.875 33.406 -4.805 1 95.06 133 VAL B C 1
ATOM 3253 O O . VAL B 1 133 ? -14.477 32.469 -5.312 1 95.06 133 VAL B O 1
ATOM 3256 N N . PHE B 1 134 ? -12.828 33.188 -4.098 1 95.81 134 PHE B N 1
ATOM 3257 C CA . PHE B 1 134 ? -12.25 31.859 -3.889 1 95.81 134 PHE B CA 1
ATOM 3258 C C . PHE B 1 134 ? -13 31.094 -2.801 1 95.81 134 PHE B C 1
ATOM 3260 O O . PHE B 1 134 ? -13.18 29.875 -2.893 1 95.81 134 PHE B O 1
ATOM 3267 N N . TYR B 1 135 ? -13.414 31.828 -1.869 1 94.62 135 TYR B N 1
ATOM 3268 C CA . TYR B 1 135 ? -14.148 31.188 -0.773 1 94.62 135 TYR B CA 1
ATOM 3269 C C . TYR B 1 135 ? -15.438 30.562 -1.273 1 94.62 135 TYR B C 1
ATOM 3271 O O . TYR B 1 135 ? -15.664 29.359 -1.072 1 94.62 135 TYR B O 1
ATOM 3279 N N . LYS B 1 136 ? -16.234 31.297 -1.98 1 94.94 136 LYS B N 1
ATOM 3280 C CA . LYS B 1 136 ? -17.562 30.859 -2.432 1 94.94 136 LYS B CA 1
ATOM 3281 C C . LYS B 1 136 ? -17.453 29.641 -3.332 1 94.94 136 LYS B C 1
ATOM 3283 O O . LYS B 1 136 ? -18.297 28.734 -3.26 1 94.94 136 LYS B O 1
ATOM 3288 N N . ASN B 1 137 ? -16.391 29.562 -4.047 1 95.81 137 ASN B N 1
ATOM 3289 C CA . ASN B 1 137 ? -16.328 28.547 -5.094 1 95.81 137 ASN B CA 1
ATOM 3290 C C . ASN B 1 137 ? -15.43 27.391 -4.691 1 95.81 137 ASN B C 1
ATOM 3292 O O . ASN B 1 137 ? -15.5 26.297 -5.277 1 95.81 137 ASN B O 1
ATOM 3296 N N . ILE B 1 138 ? -14.609 27.594 -3.713 1 96.94 138 ILE B N 1
ATOM 3297 C CA . ILE B 1 138 ? -13.586 26.578 -3.457 1 96.94 138 ILE B CA 1
ATOM 3298 C C . ILE B 1 138 ? -13.523 26.266 -1.963 1 96.94 138 ILE B C 1
ATOM 3300 O O . ILE B 1 138 ? -13.906 25.188 -1.53 1 96.94 138 ILE B O 1
ATOM 3304 N N . HIS B 1 139 ? -13.242 27.266 -1.124 1 95.81 139 HIS B N 1
ATOM 3305 C CA . HIS B 1 139 ? -12.906 27.047 0.279 1 95.81 139 HIS B CA 1
ATOM 3306 C C . HIS B 1 139 ? -14.156 26.75 1.102 1 95.81 139 HIS B C 1
ATOM 3308 O O . HIS B 1 139 ? -14.07 26.156 2.182 1 95.81 139 HIS B O 1
ATOM 3314 N N . LYS B 1 140 ? -15.359 27.125 0.611 1 94.31 140 LYS B N 1
ATOM 3315 C CA . LYS B 1 140 ? -16.625 26.906 1.306 1 94.31 140 LYS B CA 1
ATOM 3316 C C . LYS B 1 140 ? -16.859 25.422 1.559 1 94.31 140 LYS B C 1
ATOM 3318 O O . LYS B 1 140 ? -17.453 25.047 2.576 1 94.31 140 LYS B O 1
ATOM 3323 N N . VAL B 1 141 ? -16.391 24.578 0.71 1 95.19 141 VAL B N 1
ATOM 3324 C CA . VAL B 1 141 ? -16.531 23.141 0.872 1 95.19 141 VAL B CA 1
ATOM 3325 C C . VAL B 1 141 ? -15.938 22.703 2.213 1 95.19 141 VAL B C 1
ATOM 3327 O O . VAL B 1 141 ? -16.594 21.984 2.984 1 95.19 141 VAL B O 1
ATOM 3330 N N . HIS B 1 142 ? -14.781 23.156 2.48 1 94.31 142 HIS B N 1
ATOM 3331 C CA . HIS B 1 142 ? -14.086 22.844 3.723 1 94.31 142 HIS B CA 1
ATOM 3332 C C . HIS B 1 142 ? -14.883 23.312 4.934 1 94.31 142 HIS B C 1
ATOM 3334 O O . HIS B 1 142 ? -15 22.594 5.926 1 94.31 142 HIS B O 1
ATOM 3340 N N . HIS B 1 143 ? -15.547 24.438 4.809 1 92.06 143 HIS B N 1
ATOM 3341 C CA . HIS B 1 143 ? -16.25 25.078 5.918 1 92.06 143 HIS B CA 1
ATOM 3342 C C . HIS B 1 143 ? -17.656 24.5 6.082 1 92.06 143 HIS B C 1
ATOM 3344 O O . HIS B 1 143 ? -18.406 24.938 6.949 1 92.06 143 HIS B O 1
ATOM 3350 N N . GLU B 1 144 ? -17.984 23.562 5.234 1 91.56 144 GLU B N 1
ATOM 3351 C CA . GLU B 1 144 ? -19.203 22.812 5.531 1 91.56 144 GLU B CA 1
AT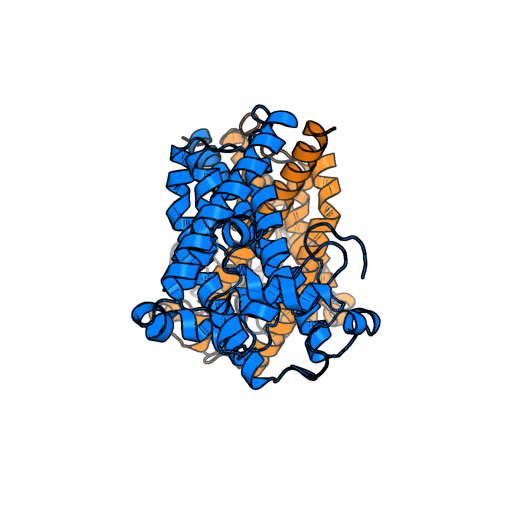OM 3352 C C . GLU B 1 144 ? -19.125 22.156 6.906 1 91.56 144 GLU B C 1
ATOM 3354 O O . GLU B 1 144 ? -20.156 21.922 7.547 1 91.56 144 GLU B O 1
ATOM 3359 N N . TRP B 1 145 ? -17.922 21.828 7.242 1 90.75 145 TRP B N 1
ATOM 3360 C CA . TRP B 1 145 ? -17.672 21.312 8.586 1 90.75 145 TRP B CA 1
ATOM 3361 C C . TRP B 1 145 ? -17.359 22.453 9.555 1 90.75 145 TRP B C 1
ATOM 3363 O O . TRP B 1 145 ? -16.203 22.859 9.688 1 90.75 145 TRP B O 1
ATOM 3373 N N . THR B 1 146 ? -18.328 22.922 10.234 1 85.44 146 THR B N 1
ATOM 3374 C CA . THR B 1 146 ? -18.156 24.031 11.18 1 85.44 146 THR B CA 1
ATOM 3375 C C . THR B 1 146 ? -17.469 23.547 12.453 1 85.44 146 THR B C 1
ATOM 3377 O O . THR B 1 146 ? -16.766 24.312 13.117 1 85.44 146 THR B O 1
ATOM 3380 N N . ALA B 1 147 ? -17.766 22.375 12.836 1 84.94 147 ALA B N 1
ATOM 3381 C CA . ALA B 1 147 ? -17 21.641 13.844 1 84.94 147 ALA B CA 1
ATOM 3382 C C . ALA B 1 147 ? -16.156 20.547 13.211 1 84.94 147 ALA B C 1
ATOM 3384 O O . ALA B 1 147 ? -16.672 19.531 12.781 1 84.94 147 ALA B O 1
ATOM 3385 N N . PRO B 1 148 ? -14.922 20.859 13.258 1 86.94 148 PRO B N 1
ATOM 3386 C CA . PRO B 1 148 ? -14.062 20 12.445 1 86.94 148 PRO B CA 1
ATOM 3387 C C . PRO B 1 148 ? -13.914 18.594 13.031 1 86.94 148 PRO B C 1
ATOM 3389 O O . PRO B 1 148 ? -14.023 18.406 14.25 1 86.94 148 PRO B O 1
ATOM 3392 N N . ILE B 1 149 ? -13.812 17.641 12.156 1 92.75 149 ILE B N 1
ATOM 3393 C CA . ILE B 1 149 ? -13.336 16.297 12.477 1 92.75 149 ILE B CA 1
ATOM 3394 C C . ILE B 1 149 ? -12.016 16.031 11.75 1 92.75 149 ILE B C 1
ATOM 3396 O O . ILE B 1 149 ? -11.695 16.703 10.773 1 92.75 149 ILE B O 1
ATOM 3400 N N . SER B 1 150 ? -11.297 15.102 12.234 1 94.56 150 SER B N 1
ATOM 3401 C CA . SER B 1 150 ? -9.938 14.898 11.727 1 94.56 150 SER B CA 1
ATOM 3402 C C . SER B 1 150 ? -9.938 14.664 10.219 1 94.56 150 SER B C 1
ATOM 3404 O O . SER B 1 150 ? -9.133 15.25 9.5 1 94.56 150 SER B O 1
ATOM 3406 N N . LEU B 1 151 ? -10.859 13.852 9.719 1 96.56 151 LEU B N 1
ATOM 3407 C CA . LEU B 1 151 ? -10.93 13.469 8.312 1 96.56 151 LEU B CA 1
ATOM 3408 C C . LEU B 1 151 ? -11.188 14.68 7.43 1 96.56 151 LEU B C 1
ATOM 3410 O O . LEU B 1 151 ? -10.844 14.68 6.246 1 96.56 151 LEU B O 1
ATOM 3414 N N . ALA B 1 152 ? -11.734 15.734 7.961 1 95.19 152 ALA B N 1
ATOM 3415 C CA . ALA B 1 152 ? -12.117 16.922 7.211 1 95.19 152 ALA B CA 1
ATOM 3416 C C . ALA B 1 152 ? -10.883 17.703 6.762 1 95.19 152 ALA B C 1
ATOM 3418 O O . ALA B 1 152 ? -10.984 18.609 5.934 1 95.19 152 ALA B O 1
ATOM 3419 N N . VAL B 1 153 ? -9.742 17.312 7.246 1 95.75 153 VAL B N 1
ATOM 3420 C CA . VAL B 1 153 ? -8.492 17.953 6.84 1 95.75 153 VAL B CA 1
ATOM 3421 C C . VAL B 1 153 ? -8.328 17.859 5.324 1 95.75 153 VAL B C 1
ATOM 3423 O O . VAL B 1 153 ? -7.711 18.719 4.703 1 95.75 153 VAL B O 1
ATOM 3426 N N . VAL B 1 154 ? -8.906 16.797 4.746 1 97.94 154 VAL B N 1
ATOM 3427 C CA . VAL B 1 154 ? -8.781 16.594 3.307 1 97.94 154 VAL B CA 1
ATOM 3428 C C . VAL B 1 154 ? -10.156 16.688 2.65 1 97.94 154 VAL B C 1
ATOM 3430 O O . VAL B 1 154 ? -10.336 16.25 1.513 1 97.94 154 VAL B O 1
ATOM 3433 N N . TYR B 1 155 ? -11.133 17.094 3.381 1 97.75 155 TYR B N 1
ATOM 3434 C CA . TYR B 1 155 ? -12.438 17.406 2.818 1 97.75 155 TYR B CA 1
ATOM 3435 C C . TYR B 1 155 ? -12.453 18.797 2.217 1 97.75 155 TYR B C 1
ATOM 3437 O O . TYR B 1 155 ? -12.945 19.75 2.84 1 97.75 155 TYR B O 1
ATOM 3445 N N . VAL B 1 156 ? -11.977 18.906 1.078 1 98.06 156 VAL B N 1
ATOM 3446 C CA . VAL B 1 156 ? -11.805 20.203 0.414 1 98.06 156 VAL B CA 1
ATOM 3447 C C . VAL B 1 156 ? -12.039 20.047 -1.087 1 98.06 156 VAL B C 1
ATOM 3449 O O . VAL B 1 156 ? -12.062 18.922 -1.604 1 98.06 156 VAL B O 1
ATOM 3452 N N . HIS B 1 157 ? -12.242 21.141 -1.723 1 98.19 157 HIS B N 1
ATOM 3453 C CA . HIS B 1 157 ? -12.266 21.156 -3.182 1 98.19 157 HIS B CA 1
ATOM 3454 C C . HIS B 1 157 ? -10.945 20.656 -3.764 1 98.19 157 HIS B C 1
ATOM 3456 O O . HIS B 1 157 ? -9.875 20.906 -3.197 1 98.19 157 HIS B O 1
ATOM 3462 N N . PRO B 1 158 ? -10.977 20.016 -4.957 1 98.25 158 PRO B N 1
ATOM 3463 C CA . PRO B 1 158 ? -9.758 19.469 -5.559 1 98.25 158 PRO B CA 1
ATOM 3464 C C . PRO B 1 158 ? -8.68 20.531 -5.766 1 98.25 158 PRO B C 1
ATOM 3466 O O . PRO B 1 158 ? -7.496 20.25 -5.543 1 98.25 158 PRO B O 1
ATOM 3469 N N . ILE B 1 159 ? -9.062 21.641 -6.156 1 97.88 159 ILE B N 1
ATOM 3470 C CA . ILE B 1 159 ? -8.102 22.719 -6.383 1 97.88 159 ILE B CA 1
ATOM 3471 C C . ILE B 1 159 ? -7.41 23.078 -5.07 1 97.88 159 ILE B C 1
ATOM 3473 O O . ILE B 1 159 ? -6.188 23.234 -5.027 1 97.88 159 ILE B O 1
ATOM 3477 N N . GLU B 1 160 ? -8.164 23.266 -4.035 1 97.75 160 GLU B N 1
ATOM 3478 C CA . GLU B 1 160 ? -7.605 23.562 -2.717 1 97.75 160 GLU B CA 1
ATOM 3479 C C . GLU B 1 160 ? -6.699 22.422 -2.238 1 97.75 160 GLU B C 1
ATOM 3481 O O . GLU B 1 160 ? -5.648 22.672 -1.648 1 97.75 160 GLU B O 1
ATOM 3486 N N . HIS B 1 161 ? -7.148 21.188 -2.502 1 98.38 161 HIS B N 1
ATOM 3487 C CA . HIS B 1 161 ? -6.336 20.047 -2.096 1 98.38 161 HIS B CA 1
ATOM 3488 C C . HIS B 1 161 ? -4.961 20.078 -2.756 1 98.38 161 HIS B C 1
ATOM 3490 O O . HIS B 1 161 ? -3.941 19.875 -2.092 1 98.38 161 HIS B O 1
ATOM 3496 N N . ILE B 1 162 ? -4.918 20.375 -3.977 1 98 162 ILE B N 1
ATOM 3497 C CA . ILE B 1 162 ? -3.674 20.391 -4.742 1 98 162 ILE B CA 1
ATOM 3498 C C . ILE B 1 162 ? -2.812 21.578 -4.305 1 98 162 ILE B C 1
ATOM 3500 O O . ILE B 1 162 ? -1.648 21.406 -3.939 1 98 162 ILE B O 1
ATOM 3504 N N . VAL B 1 163 ? -3.412 22.766 -4.227 1 97.12 163 VAL B N 1
ATOM 3505 C CA . VAL B 1 163 ? -2.652 24.016 -4.137 1 97.12 163 VAL B CA 1
ATOM 3506 C C . VAL B 1 163 ? -2.326 24.312 -2.674 1 97.12 163 VAL B C 1
ATOM 3508 O O . VAL B 1 163 ? -1.24 24.797 -2.363 1 97.12 163 VAL B O 1
ATOM 3511 N N . ILE B 1 164 ? -3.229 24.016 -1.78 1 96.38 164 ILE B N 1
ATOM 3512 C CA . ILE B 1 164 ? -3.07 24.453 -0.398 1 96.38 164 ILE B CA 1
ATOM 3513 C C . ILE B 1 164 ? -2.598 23.297 0.465 1 96.38 164 ILE B C 1
ATOM 3515 O O . ILE B 1 164 ? -1.684 23.438 1.279 1 96.38 164 ILE B O 1
ATOM 3519 N N . ASN B 1 165 ? -3.193 22.125 0.252 1 97.12 165 ASN B N 1
ATOM 3520 C CA . ASN B 1 165 ? -2.838 21 1.104 1 97.12 165 ASN B CA 1
ATOM 3521 C C . ASN B 1 165 ? -1.53 20.359 0.66 1 97.12 165 ASN B C 1
ATOM 3523 O O . ASN B 1 165 ? -0.669 20.047 1.488 1 97.12 165 ASN B O 1
ATOM 3527 N N . MET B 1 166 ? -1.34 20.156 -0.619 1 97.75 166 MET B N 1
ATOM 3528 C CA . MET B 1 166 ? -0.25 19.312 -1.091 1 97.75 166 MET B CA 1
ATOM 3529 C C . MET B 1 166 ? 0.993 20.141 -1.396 1 97.75 166 MET B C 1
ATOM 3531 O O . MET B 1 166 ? 2.09 19.812 -0.941 1 97.75 166 MET B O 1
ATOM 3535 N N . VAL B 1 167 ? 0.857 21.188 -2.047 1 97.06 167 VAL B N 1
ATOM 3536 C CA . VAL B 1 167 ? 2.004 21.922 -2.561 1 97.06 167 VAL B CA 1
ATOM 3537 C C . VAL B 1 167 ? 2.871 22.406 -1.397 1 97.06 167 VAL B C 1
ATOM 3539 O O . VAL B 1 167 ? 4.078 22.156 -1.375 1 97.06 167 VAL B O 1
ATOM 3542 N N . PRO B 1 168 ? 2.271 23.047 -0.367 1 96.44 168 PRO B N 1
ATOM 3543 C CA . PRO B 1 168 ? 3.123 23.562 0.709 1 96.44 168 PRO B CA 1
ATOM 3544 C C . PRO B 1 168 ? 3.9 22.469 1.423 1 96.44 168 PRO B C 1
ATOM 3546 O O . PRO B 1 168 ? 4.926 22.734 2.057 1 96.44 168 PRO B O 1
ATOM 3549 N N . ILE B 1 169 ? 3.451 21.266 1.271 1 97.31 169 ILE B N 1
ATOM 3550 C CA . ILE B 1 169 ? 4.082 20.156 1.979 1 97.31 169 ILE B CA 1
ATOM 3551 C C . ILE B 1 169 ? 5.082 19.469 1.059 1 97.31 169 ILE B C 1
ATOM 3553 O O . ILE B 1 169 ? 6.207 19.172 1.468 1 97.31 169 ILE B O 1
ATOM 3557 N N . LEU B 1 170 ? 4.797 19.266 -0.197 1 97.94 170 LEU B N 1
ATOM 3558 C CA . LEU B 1 170 ? 5.574 18.422 -1.097 1 97.94 170 LEU B CA 1
ATOM 3559 C C . LEU B 1 170 ? 6.734 19.188 -1.708 1 97.94 170 LEU B C 1
ATOM 3561 O O . LEU B 1 170 ? 7.781 18.625 -2.014 1 97.94 170 LEU B O 1
ATOM 3565 N N . TRP B 1 171 ? 6.613 20.422 -1.872 1 96.12 171 TRP B N 1
ATOM 3566 C CA . TRP B 1 171 ? 7.547 21.156 -2.723 1 96.12 171 TRP B CA 1
ATOM 3567 C C . TRP B 1 171 ? 8.875 21.375 -2.012 1 96.12 171 TRP B C 1
ATOM 3569 O O . TRP B 1 171 ? 9.938 21.312 -2.637 1 96.12 171 TRP B O 1
ATOM 3579 N N . SER B 1 172 ? 8.891 21.625 -0.729 1 97.56 172 SER B N 1
ATOM 3580 C CA . SER B 1 172 ? 10.109 22.047 -0.05 1 97.56 172 SER B CA 1
ATOM 3581 C C . SER B 1 172 ? 11.188 20.969 -0.11 1 97.56 172 SER B C 1
ATOM 3583 O O . SER B 1 172 ? 12.32 21.234 -0.505 1 97.56 172 SER B O 1
ATOM 3585 N N . PRO B 1 173 ? 10.852 19.75 0.245 1 98.31 173 PRO B N 1
ATOM 3586 C CA . PRO B 1 173 ? 11.898 18.719 0.137 1 98.31 173 PRO B CA 1
ATOM 3587 C C . PRO B 1 173 ? 12.359 18.5 -1.301 1 98.31 173 PRO B C 1
ATOM 3589 O O . PRO B 1 173 ? 13.539 18.219 -1.537 1 98.31 173 PRO B O 1
ATOM 3592 N N . ILE B 1 174 ? 11.461 18.672 -2.246 1 97.75 174 ILE B N 1
ATOM 3593 C CA . ILE B 1 174 ? 11.789 18.422 -3.646 1 97.75 174 ILE B CA 1
ATOM 3594 C C . ILE B 1 174 ? 12.734 19.5 -4.16 1 97.75 174 ILE B C 1
ATOM 3596 O O . ILE B 1 174 ? 13.75 19.203 -4.801 1 97.75 174 ILE B O 1
ATOM 3600 N N . ILE B 1 175 ? 12.484 20.719 -3.826 1 96.38 175 ILE B N 1
ATOM 3601 C CA . ILE B 1 175 ? 13.305 21.828 -4.293 1 96.38 175 ILE B CA 1
ATOM 3602 C C . ILE B 1 175 ? 14.703 21.734 -3.691 1 96.38 175 ILE B C 1
ATOM 3604 O O . ILE B 1 175 ? 15.695 21.984 -4.375 1 96.38 175 ILE B O 1
ATOM 3608 N N . ILE B 1 176 ? 14.812 21.312 -2.512 1 96.44 176 ILE B N 1
ATOM 3609 C CA . ILE B 1 176 ? 16.062 21.234 -1.781 1 96.44 176 ILE B CA 1
ATOM 3610 C C . ILE B 1 176 ? 16.828 19.969 -2.182 1 96.44 176 ILE B C 1
ATOM 3612 O O . ILE B 1 176 ? 18.047 19.891 -2.059 1 96.44 176 ILE B O 1
ATOM 3616 N N . GLY B 1 177 ? 16.094 19.016 -2.709 1 97.44 177 GLY B N 1
ATOM 3617 C CA . GLY B 1 177 ? 16.688 17.719 -2.955 1 97.44 177 GLY B CA 1
ATOM 3618 C C . GLY B 1 177 ? 17.094 17 -1.683 1 97.44 177 GLY B C 1
ATOM 3619 O O . GLY B 1 177 ? 18.203 16.453 -1.59 1 97.44 177 GLY B O 1
ATOM 3620 N N . ALA B 1 178 ? 16.234 17.062 -0.732 1 98.12 178 ALA B N 1
ATOM 3621 C CA . ALA B 1 178 ? 16.531 16.5 0.584 1 98.12 178 ALA B CA 1
ATOM 3622 C C . ALA B 1 178 ? 16.562 14.977 0.542 1 98.12 178 ALA B C 1
ATOM 3624 O O . ALA B 1 178 ? 15.844 14.359 -0.246 1 98.12 178 ALA B O 1
ATOM 3625 N N . HIS B 1 179 ? 17.453 14.414 1.349 1 97.94 179 HIS B N 1
ATOM 3626 C CA . HIS B 1 179 ? 17.469 12.961 1.516 1 97.94 179 HIS B CA 1
ATOM 3627 C C . HIS B 1 179 ? 16.094 12.438 1.912 1 97.94 179 HIS B C 1
ATOM 3629 O O . HIS B 1 179 ? 15.359 13.094 2.662 1 97.94 179 HIS B O 1
ATOM 3635 N N . ILE B 1 180 ? 15.742 11.25 1.516 1 97 180 ILE B N 1
ATOM 3636 C CA . ILE B 1 180 ? 14.398 10.711 1.688 1 97 180 ILE B CA 1
ATOM 3637 C C . ILE B 1 180 ? 14.102 10.531 3.176 1 97 180 ILE B C 1
ATOM 3639 O O . ILE B 1 180 ? 12.945 10.625 3.602 1 97 180 ILE B O 1
ATOM 3643 N N . SER B 1 181 ? 15.086 10.234 3.953 1 96.38 181 SER B N 1
ATOM 3644 C CA . SER B 1 181 ? 14.867 10.109 5.391 1 96.38 181 SER B CA 1
ATOM 3645 C C . SER B 1 181 ? 14.281 11.391 5.977 1 96.38 181 SER B C 1
ATOM 3647 O O . SER B 1 181 ? 13.344 11.344 6.77 1 96.38 181 SER B O 1
ATOM 3649 N N . THR B 1 182 ? 14.844 12.508 5.594 1 97.81 182 THR B N 1
ATOM 3650 C CA . THR B 1 182 ? 14.344 13.805 6.039 1 97.81 182 THR B CA 1
ATOM 3651 C C . THR B 1 182 ? 12.969 14.094 5.438 1 97.81 182 THR B C 1
ATOM 3653 O O . THR B 1 182 ? 12.07 14.562 6.133 1 97.81 182 THR B O 1
ATOM 3656 N N . THR B 1 183 ? 12.875 13.781 4.234 1 98.38 183 THR B N 1
ATOM 3657 C CA . THR B 1 183 ? 11.641 14.039 3.5 1 98.38 183 THR B CA 1
ATOM 3658 C C . THR B 1 183 ? 10.477 13.266 4.109 1 98.38 183 THR B C 1
ATOM 3660 O O . THR B 1 183 ? 9.422 13.844 4.383 1 98.38 183 THR B O 1
ATOM 3663 N N . TRP B 1 184 ? 10.672 11.969 4.301 1 98 184 TRP B N 1
ATOM 3664 C CA . TRP B 1 184 ? 9.594 11.148 4.844 1 98 184 TRP B CA 1
ATOM 3665 C C . TRP B 1 184 ? 9.273 11.555 6.277 1 98 184 TRP B C 1
ATOM 3667 O O . TRP B 1 184 ? 8.109 11.539 6.684 1 98 184 TRP B O 1
ATOM 3677 N N . ALA B 1 185 ? 10.25 11.859 7.02 1 97.69 185 ALA B N 1
ATOM 3678 C CA . ALA B 1 185 ? 10 12.367 8.367 1 97.69 185 ALA B CA 1
ATOM 3679 C C . ALA B 1 185 ? 9.141 13.625 8.328 1 97.69 185 ALA B C 1
ATOM 3681 O O . ALA B 1 185 ? 8.211 13.773 9.125 1 97.69 185 ALA B O 1
ATOM 3682 N N . TRP B 1 186 ? 9.492 14.484 7.477 1 98.5 186 TRP B N 1
ATOM 3683 C CA . TRP B 1 186 ? 8.734 15.719 7.289 1 98.5 186 TRP B CA 1
ATOM 3684 C C . TRP B 1 186 ? 7.289 15.414 6.91 1 98.5 186 TRP B C 1
ATOM 3686 O O . TRP B 1 186 ? 6.359 15.992 7.477 1 98.5 186 TRP B O 1
ATOM 3696 N N . TYR B 1 187 ? 7.062 14.508 5.973 1 98.56 187 TYR B N 1
ATOM 3697 C CA . TYR B 1 187 ? 5.719 14.156 5.52 1 98.56 187 TYR B CA 1
ATOM 3698 C C . TYR B 1 187 ? 4.891 13.578 6.664 1 98.56 187 TYR B C 1
ATOM 3700 O O . TYR B 1 187 ? 3.715 13.914 6.816 1 98.56 187 TYR B O 1
ATOM 3708 N N . VAL B 1 188 ? 5.5 12.742 7.406 1 98.12 188 VAL B N 1
ATOM 3709 C CA . VAL B 1 188 ? 4.816 12.156 8.555 1 98.12 188 VAL B CA 1
ATOM 3710 C C . VAL B 1 188 ? 4.441 13.25 9.547 1 98.12 188 VAL B C 1
ATOM 3712 O O . VAL B 1 188 ? 3.303 13.305 10.016 1 98.12 188 VAL B O 1
ATOM 3715 N N . MET B 1 189 ? 5.348 14.07 9.812 1 97.19 189 MET B N 1
ATOM 3716 C CA . MET B 1 189 ? 5.121 15.141 10.781 1 97.19 189 MET B CA 1
ATOM 3717 C C . MET B 1 189 ? 4.039 16.094 10.289 1 97.19 189 MET B C 1
ATOM 3719 O O . MET B 1 189 ? 3.125 16.453 11.039 1 97.19 189 MET B O 1
ATOM 3723 N N . ALA B 1 190 ? 4.188 16.547 9.094 1 96.69 190 ALA B N 1
ATOM 3724 C CA . ALA B 1 190 ? 3.225 17.484 8.531 1 96.69 190 ALA B CA 1
ATOM 3725 C C . ALA B 1 190 ? 1.816 16.891 8.531 1 96.69 190 ALA B C 1
ATOM 3727 O O . ALA B 1 190 ? 0.849 17.594 8.859 1 96.69 190 ALA B O 1
ATOM 3728 N N . THR B 1 191 ? 1.7 15.656 8.141 1 96.69 191 THR B N 1
ATOM 3729 C CA . THR B 1 191 ? 0.406 14.984 8.125 1 96.69 191 THR B CA 1
ATOM 3730 C C . THR B 1 191 ? -0.145 14.836 9.539 1 96.69 191 THR B C 1
ATOM 3732 O O . THR B 1 191 ? -1.337 15.047 9.773 1 96.69 191 THR B O 1
ATOM 3735 N N . TYR B 1 192 ? 0.72 14.477 10.406 1 94.81 192 TYR B N 1
ATOM 3736 C CA . TYR B 1 192 ? 0.319 14.344 11.805 1 94.81 192 TYR B CA 1
ATOM 3737 C C . TYR B 1 192 ? -0.236 15.656 12.344 1 94.81 192 TYR B C 1
ATOM 3739 O O . TYR B 1 192 ? -1.348 15.703 12.875 1 94.81 192 TYR B O 1
ATOM 3747 N N . VAL B 1 193 ? 0.492 16.703 12.172 1 92.12 193 VAL B N 1
ATOM 3748 C CA . VAL B 1 193 ? 0.118 18 12.719 1 92.12 193 VAL B CA 1
ATOM 3749 C C . VAL B 1 193 ? -1.174 18.484 12.062 1 92.12 193 VAL B C 1
ATOM 3751 O O . VAL B 1 193 ? -2.094 18.938 12.742 1 92.12 193 VAL B O 1
ATOM 3754 N N . SER B 1 194 ? -1.282 18.359 10.773 1 93.25 194 SER B N 1
ATOM 3755 C CA . SER B 1 194 ? -2.471 18.812 10.062 1 93.25 194 SER B CA 1
ATOM 3756 C C . SER B 1 194 ? -3.709 18.031 10.5 1 93.25 194 SER B C 1
ATOM 3758 O O . SER B 1 194 ? -4.781 18.609 10.672 1 93.25 194 SER B O 1
ATOM 3760 N N . THR B 1 195 ? -3.541 16.719 10.656 1 94.25 195 THR B N 1
ATOM 3761 C CA . THR B 1 195 ? -4.66 15.883 11.047 1 94.25 195 THR B CA 1
ATOM 3762 C C . THR B 1 195 ? -5.105 16.203 12.477 1 94.25 195 THR B C 1
ATOM 3764 O O . THR B 1 195 ? -6.301 16.344 12.734 1 94.25 195 THR B O 1
ATOM 3767 N N . VAL B 1 196 ? -4.199 16.391 13.305 1 90.88 196 VAL B N 1
ATOM 3768 C CA . VAL B 1 196 ? -4.504 16.672 14.703 1 90.88 196 VAL B CA 1
ATOM 3769 C C . VAL B 1 196 ? -5.148 18.047 14.828 1 90.88 196 VAL B C 1
ATOM 3771 O O . VAL B 1 196 ? -6.109 18.219 15.578 1 90.88 196 VAL B O 1
ATOM 3774 N N . HIS B 1 197 ? -4.711 19 14.086 1 87.75 197 HIS B N 1
ATOM 3775 C CA . HIS B 1 197 ? -5.258 20.359 14.102 1 87.75 197 HIS B CA 1
ATOM 3776 C C . HIS B 1 197 ? -6.719 20.359 13.664 1 87.75 197 HIS B C 1
ATOM 3778 O O . HIS B 1 197 ? -7.484 21.25 14.055 1 87.75 197 HIS B O 1
ATOM 3784 N N . HIS B 1 198 ? -7.145 19.375 12.938 1 90.69 198 HIS B N 1
ATOM 3785 C CA . HIS B 1 198 ? -8.516 19.297 12.438 1 90.69 198 HIS B CA 1
ATOM 3786 C C . HIS B 1 198 ? -9.344 18.297 13.234 1 90.69 198 HIS B C 1
ATOM 3788 O O . HIS B 1 198 ? -10.5 18.047 12.906 1 90.69 198 HIS B O 1
ATOM 3794 N N . SER B 1 199 ? -8.781 17.734 14.203 1 90.25 199 SER B N 1
ATOM 3795 C CA . SER B 1 199 ? -9.43 16.609 14.883 1 90.25 199 SER B CA 1
ATOM 3796 C C . SER B 1 199 ? -10.578 17.094 15.758 1 90.25 199 SER B C 1
ATOM 3798 O O . SER B 1 199 ? -11.453 16.297 16.125 1 90.25 199 SER B O 1
ATOM 3800 N N . GLY B 1 200 ? -10.562 18.359 16.125 1 86.44 200 GLY B N 1
ATOM 3801 C CA . GLY B 1 200 ? -11.531 18.875 17.078 1 86.44 200 GLY B CA 1
ATOM 3802 C C . GLY B 1 200 ? -11.156 18.609 18.531 1 86.44 200 GLY B C 1
ATOM 3803 O O . GLY B 1 200 ? -11.922 18.906 19.438 1 86.44 200 GLY B O 1
ATOM 3804 N N . TYR B 1 201 ? -9.961 18 18.688 1 84.81 201 TYR B N 1
ATOM 3805 C CA . TYR B 1 201 ? -9.469 17.688 20.031 1 84.81 201 TYR B CA 1
ATOM 3806 C C . TYR B 1 201 ? -8.266 18.562 20.375 1 84.81 201 TYR B C 1
ATOM 3808 O O . TYR B 1 201 ? -7.434 18.859 19.516 1 84.81 201 TYR B O 1
ATOM 3816 N N . HIS B 1 202 ? -8.273 18.969 21.594 1 82 202 HIS B N 1
ATOM 3817 C CA . HIS B 1 202 ? -7.129 19.719 22.109 1 82 202 HIS B CA 1
ATOM 3818 C C . HIS B 1 202 ? -6.25 18.844 22.984 1 82 202 HIS B C 1
ATOM 3820 O O . HIS B 1 202 ? -6.5 18.719 24.188 1 82 202 HIS B O 1
ATOM 3826 N N . PHE B 1 203 ? -5.262 18.281 22.344 1 76.25 203 PHE B N 1
ATOM 3827 C CA . PHE B 1 203 ? -4.34 17.469 23.125 1 76.25 203 PHE B CA 1
ATOM 3828 C C . PHE B 1 203 ? -3.227 18.312 23.719 1 76.25 203 PHE B C 1
ATOM 3830 O O . PHE B 1 203 ? -2.91 19.391 23.203 1 76.25 203 PHE B O 1
ATOM 3837 N N . PRO B 1 204 ? -2.689 17.828 24.797 1 70.44 204 PRO B N 1
ATOM 3838 C CA . PRO B 1 204 ? -1.577 18.578 25.391 1 70.44 204 PRO B CA 1
ATOM 3839 C C . PRO B 1 204 ? -0.434 18.812 24.406 1 70.44 204 PRO B C 1
ATOM 3841 O O . PRO B 1 204 ? -0.109 17.922 23.609 1 70.44 204 PRO B O 1
ATOM 3844 N N . PHE B 1 205 ? 0.048 20.062 24.203 1 59.81 205 PHE B N 1
ATOM 3845 C CA . PHE B 1 205 ? 1.193 20.484 23.406 1 59.81 205 PHE B CA 1
ATOM 3846 C C . PHE B 1 205 ? 0.82 20.578 21.938 1 59.81 205 PHE B C 1
ATOM 3848 O O . PHE B 1 205 ? 1.696 20.672 21.062 1 59.81 205 PHE B O 1
ATOM 3855 N N . MET B 1 206 ? -0.512 20.422 21.734 1 63.94 206 MET B N 1
ATOM 3856 C CA . MET B 1 206 ? -0.91 20.547 20.328 1 63.94 206 MET B CA 1
ATOM 3857 C C . MET B 1 206 ? -2.088 21.516 20.188 1 63.94 206 MET B C 1
ATOM 3859 O O . MET B 1 206 ? -3.242 21.078 20.156 1 63.94 206 MET B O 1
ATOM 3863 N N . PRO B 1 207 ? -1.719 22.844 20.203 1 58.12 207 PRO B N 1
ATOM 3864 C CA . PRO B 1 207 ? -2.832 23.781 20.031 1 58.12 207 PRO B CA 1
ATOM 3865 C C . PRO B 1 207 ? -3.566 23.594 18.703 1 58.12 207 PRO B C 1
ATOM 3867 O O . PRO B 1 207 ? -2.965 23.156 17.719 1 58.12 207 PRO B O 1
ATOM 3870 N N . SER B 1 208 ? -5 23.547 18.859 1 62.19 208 SER B N 1
ATOM 3871 C CA . SER B 1 208 ? -5.781 23.359 17.641 1 62.19 208 SER B CA 1
ATOM 3872 C C . SER B 1 208 ? -6.547 24.641 17.281 1 62.19 208 SER B C 1
ATOM 3874 O O . SER B 1 208 ? -7.758 24.719 17.484 1 62.19 208 SER B O 1
ATOM 3876 N N . PRO B 1 209 ? -5.844 25.672 16.734 1 62.69 209 PRO B N 1
ATOM 3877 C CA . PRO B 1 209 ? -6.531 26.922 16.375 1 62.69 209 PRO B CA 1
ATOM 3878 C C . PRO B 1 209 ? -7.562 26.703 15.266 1 62.69 209 PRO B C 1
ATOM 3880 O O . PRO B 1 209 ? -8.43 27.562 15.055 1 62.69 209 PRO B O 1
ATOM 3883 N N . HIS B 1 210 ? -7.531 25.562 14.766 1 70.5 210 HIS B N 1
ATOM 3884 C CA . HIS B 1 210 ? -8.391 25.344 13.609 1 70.5 210 HIS B CA 1
ATOM 3885 C C . HIS B 1 210 ? -9.859 25.281 14.016 1 70.5 210 HIS B C 1
ATOM 3887 O O . HIS B 1 210 ? -10.727 25.75 13.273 1 70.5 210 HIS B O 1
ATOM 3893 N N . SER B 1 211 ? -10.078 24.828 15.117 1 66.88 211 SER B N 1
ATOM 3894 C CA . SER B 1 211 ? -11.453 24.812 15.602 1 66.88 211 SER B CA 1
ATOM 3895 C C . SER B 1 211 ? -12.008 26.219 15.734 1 66.88 211 SER B C 1
ATOM 3897 O O . SER B 1 211 ? -13.18 26.453 15.438 1 66.88 211 SER B O 1
ATOM 3899 N N . PHE B 1 212 ? -11.195 27.125 16.188 1 67.25 212 PHE B N 1
ATOM 3900 C CA . PHE B 1 212 ? -11.602 28.531 16.266 1 67.25 212 PHE B CA 1
ATOM 3901 C C . PHE B 1 212 ? -11.852 29.094 14.883 1 67.25 212 PHE B C 1
ATOM 3903 O O . PHE B 1 212 ? -12.859 29.766 14.648 1 67.25 212 PHE B O 1
ATOM 3910 N N . HIS B 1 213 ? -11.086 28.766 14.023 1 73.38 213 HIS B N 1
ATOM 3911 C CA . HIS B 1 213 ? -11.156 29.25 12.648 1 73.38 213 HIS B CA 1
ATOM 3912 C C . HIS B 1 213 ? -12.422 28.75 11.953 1 73.38 213 HIS B C 1
ATOM 3914 O O . HIS B 1 213 ? -13.047 29.5 11.195 1 73.38 213 HIS B O 1
ATOM 3920 N N . SER B 1 214 ? -12.766 27.562 12.281 1 72 214 SER B N 1
ATOM 3921 C CA . SER B 1 214 ? -13.906 26.969 11.594 1 72 214 SER B CA 1
ATOM 3922 C C . SER B 1 214 ? -15.219 27.312 12.281 1 72 214 SER B C 1
ATOM 3924 O O . SER B 1 214 ? -16.297 27.141 11.703 1 72 214 SER B O 1
ATOM 3926 N N . ALA B 1 215 ? -15.055 27.953 13.391 1 66.25 215 ALA B N 1
ATOM 3927 C CA . ALA B 1 215 ? -16.266 28.297 14.133 1 66.25 215 ALA B CA 1
ATOM 3928 C C . ALA B 1 215 ? -17.062 29.375 13.406 1 66.25 215 ALA B C 1
ATOM 3930 O O . ALA B 1 215 ? -16.516 30.172 12.656 1 66.25 215 ALA B O 1
ATOM 3931 N N . SER B 1 216 ? -18.344 29.156 13.312 1 55.88 216 SER B N 1
ATOM 3932 C CA . SER B 1 216 ? -19.297 29.891 12.484 1 55.88 216 SER B CA 1
ATOM 3933 C C . SER B 1 216 ? -19.469 31.328 12.992 1 55.88 216 SER B C 1
ATOM 3935 O O . SER B 1 216 ? -20.531 31.938 12.797 1 55.88 216 SER B O 1
ATOM 3937 N N . THR B 1 217 ? -18.438 31.797 13.531 1 52.41 217 THR B N 1
ATOM 3938 C CA . THR B 1 217 ? -18.578 33.219 13.859 1 52.41 217 THR B CA 1
ATOM 3939 C C . THR B 1 217 ? -17.766 34.062 12.891 1 52.41 217 THR B C 1
ATOM 3941 O O . THR B 1 217 ? -16.766 33.625 12.344 1 52.41 217 THR B O 1
ATOM 3944 N N . VAL B 1 218 ? -18.328 35.188 12.477 1 53.12 218 VAL B N 1
ATOM 3945 C CA . VAL B 1 218 ? -17.719 36.125 11.523 1 53.12 218 VAL B CA 1
ATOM 3946 C C . VAL B 1 218 ? -16.266 36.375 11.898 1 53.12 218 VAL B C 1
ATOM 3948 O O . VAL B 1 218 ? -15.383 36.406 11.039 1 53.12 218 VAL B O 1
ATOM 3951 N N . ASP B 1 219 ? -15.906 36.5 13.094 1 58.81 219 ASP B N 1
ATOM 3952 C CA . ASP B 1 219 ? -14.562 36.812 13.562 1 58.81 219 ASP B CA 1
ATOM 3953 C C . ASP B 1 219 ? -13.625 35.625 13.383 1 58.81 219 ASP B C 1
ATOM 3955 O O . ASP B 1 219 ? -12.445 35.812 13.055 1 58.81 219 ASP B O 1
ATOM 3959 N N . SER B 1 220 ? -14.195 34.562 13.344 1 69.06 220 SER B N 1
ATOM 3960 C CA . SER B 1 220 ? -13.359 33.344 13.281 1 69.06 220 SER B CA 1
ATOM 3961 C C . SER B 1 220 ? -12.93 33.062 11.844 1 69.06 220 SER B C 1
ATOM 3963 O O . SER B 1 220 ? -11.805 32.594 11.609 1 69.06 220 SER B O 1
ATOM 3965 N N . PHE B 1 221 ? -13.695 33.625 10.961 1 75.06 221 PHE B N 1
ATOM 3966 C CA . PHE B 1 221 ? -13.5 33.281 9.555 1 75.06 221 PHE B CA 1
ATOM 3967 C C . PHE B 1 221 ? -12.305 34.031 8.984 1 75.06 221 PHE B C 1
ATOM 3969 O O . PHE B 1 221 ? -11.766 33.656 7.941 1 75.06 221 PHE B O 1
ATOM 3976 N N . THR B 1 222 ? -11.859 35 9.711 1 77.88 222 THR B N 1
ATOM 3977 C CA . THR B 1 222 ? -10.773 35.812 9.156 1 77.88 222 THR B CA 1
ATOM 3978 C C . THR B 1 222 ? -9.539 35.719 10.055 1 77.88 222 THR B C 1
ATOM 3980 O O . THR B 1 222 ? -8.656 36.594 9.977 1 77.88 222 THR B O 1
ATOM 3983 N N . GLN B 1 223 ? -9.547 34.75 10.844 1 81.69 223 GLN B N 1
ATOM 3984 C CA . GLN B 1 223 ? -8.43 34.625 11.773 1 81.69 223 GLN B CA 1
ATOM 3985 C C . GLN B 1 223 ? -7.812 33.219 11.688 1 81.69 223 GLN B C 1
ATOM 3987 O O . GLN B 1 223 ? -8.43 32.281 11.164 1 81.69 223 GLN B O 1
ATOM 3992 N N . CYS B 1 224 ? -6.566 33.156 12.125 1 85.12 224 CYS B N 1
ATOM 3993 C CA . CYS B 1 224 ? -5.852 31.891 12.32 1 85.12 224 CYS B CA 1
ATOM 3994 C C . CYS B 1 224 ? -5.723 31.125 11.008 1 85.12 224 CYS B C 1
ATOM 3996 O O . CYS B 1 224 ? -6.152 29.984 10.906 1 85.12 224 CYS B O 1
ATOM 3998 N N . PHE B 1 225 ? -5.008 31.719 10.078 1 89.12 225 PHE B N 1
ATOM 3999 C CA . PHE B 1 225 ? -4.836 31.156 8.742 1 89.12 225 PHE B CA 1
ATOM 4000 C C . PHE B 1 225 ? -3.666 30.172 8.719 1 89.12 225 PHE B C 1
ATOM 4002 O O . PHE B 1 225 ? -3.596 29.312 7.844 1 89.12 225 PHE B O 1
ATOM 4009 N N . GLY B 1 226 ? -2.777 30.375 9.617 1 87.75 226 GLY B N 1
ATOM 4010 C CA . GLY B 1 226 ? -1.508 29.672 9.539 1 87.75 226 GLY B CA 1
ATOM 4011 C C . GLY B 1 226 ? -1.526 28.328 10.234 1 87.75 226 GLY B C 1
ATOM 4012 O O . GLY B 1 226 ? -2.518 27.969 10.875 1 87.75 226 GLY B O 1
ATOM 4013 N N . VAL B 1 227 ? -0.428 27.609 10.086 1 87.25 227 VAL B N 1
ATOM 4014 C CA . VAL B 1 227 ? -0.247 26.312 10.719 1 87.25 227 VAL B CA 1
ATOM 4015 C C . VAL B 1 227 ? 0.345 26.5 12.117 1 87.25 227 VAL B C 1
ATOM 4017 O O . VAL B 1 227 ? -0.259 26.094 13.117 1 87.25 227 VAL B O 1
ATOM 4020 N N . LEU B 1 228 ? 1.425 27.188 12.117 1 86 228 LEU B N 1
ATOM 4021 C CA . LEU B 1 228 ? 2.125 27.422 13.375 1 86 228 LEU B CA 1
ATOM 4022 C C . LEU B 1 228 ? 1.562 28.656 14.078 1 86 228 LEU B C 1
ATOM 4024 O O . LEU B 1 228 ? 1.72 28.812 15.297 1 86 228 LEU B O 1
ATOM 4028 N N . GLY B 1 229 ? 1.074 29.562 13.375 1 87.44 229 GLY B N 1
ATOM 4029 C CA . GLY B 1 229 ? 0.494 30.766 13.961 1 87.44 229 GLY B CA 1
ATOM 4030 C C . GLY B 1 229 ? 1.458 31.938 14 1 87.44 229 GLY B C 1
ATOM 4031 O O . GLY B 1 229 ? 1.089 33.031 14.422 1 87.44 229 GLY B O 1
ATOM 4032 N N . ILE B 1 230 ? 2.631 31.719 13.469 1 90.12 230 ILE B N 1
ATOM 4033 C CA . ILE B 1 230 ? 3.637 32.781 13.492 1 90.12 230 ILE B CA 1
ATOM 4034 C C . ILE B 1 230 ? 3.193 33.938 12.594 1 90.12 230 ILE B C 1
ATOM 4036 O O . ILE B 1 230 ? 3.209 35.094 13.008 1 90.12 230 ILE B O 1
ATOM 4040 N N . LEU B 1 231 ? 2.791 33.656 11.43 1 92.88 231 LEU B N 1
ATOM 4041 C CA . LEU B 1 231 ? 2.357 34.688 10.508 1 92.88 231 LEU B CA 1
ATOM 4042 C C . LEU B 1 231 ? 1.033 35.312 10.961 1 92.88 231 LEU B C 1
ATOM 4044 O O . LEU B 1 231 ? 0.77 36.469 10.711 1 92.88 231 LEU B O 1
ATOM 4048 N N . ASP B 1 232 ? 0.268 34.5 11.609 1 91.25 232 ASP B N 1
ATOM 4049 C CA . ASP B 1 232 ? -0.957 35.062 12.188 1 91.25 232 ASP B CA 1
ATOM 4050 C C . ASP B 1 232 ? -0.643 36.125 13.211 1 91.25 232 ASP B C 1
ATOM 4052 O O . ASP B 1 232 ? -1.349 37.156 13.297 1 91.25 232 ASP B O 1
ATOM 4056 N N . TRP B 1 233 ? 0.353 35.875 13.938 1 89.12 233 TRP B N 1
ATOM 4057 C CA . TRP B 1 233 ? 0.793 36.875 14.93 1 89.12 233 TRP B CA 1
ATOM 4058 C C . TRP B 1 233 ? 1.347 38.125 14.242 1 89.12 233 TRP B C 1
ATOM 4060 O O . TRP B 1 233 ? 0.988 39.219 14.609 1 89.12 233 TRP B O 1
ATOM 4070 N N . ILE B 1 234 ? 2.123 37.969 13.258 1 93.19 234 ILE B N 1
ATOM 4071 C CA . ILE B 1 234 ? 2.789 39.062 12.555 1 93.19 234 ILE B CA 1
ATOM 4072 C C . ILE B 1 234 ? 1.751 39.938 11.836 1 93.19 234 ILE B C 1
ATOM 4074 O O . ILE B 1 234 ? 1.841 41.156 11.852 1 93.19 234 ILE B O 1
ATOM 4078 N N . HIS B 1 235 ? 0.746 39.344 11.312 1 93.56 235 HIS B N 1
ATOM 4079 C CA . HIS B 1 235 ? -0.251 40.062 10.523 1 93.56 235 HIS B CA 1
ATOM 4080 C C . HIS B 1 235 ? -1.471 40.406 11.367 1 93.56 235 HIS B C 1
ATOM 4082 O O . HIS B 1 235 ? -2.471 40.906 10.844 1 93.56 235 HIS B O 1
ATOM 4088 N N . ASP B 1 236 ? -1.474 40 12.648 1 90.38 236 ASP B N 1
ATOM 4089 C CA . ASP B 1 236 ? -2.531 40.312 13.609 1 90.38 236 ASP B CA 1
ATOM 4090 C C . ASP B 1 236 ? -3.846 39.625 13.211 1 90.38 236 ASP B C 1
ATOM 4092 O O . ASP B 1 236 ? -4.91 40.25 13.297 1 90.38 236 ASP B O 1
ATOM 4096 N N . THR B 1 237 ? -3.695 38.469 12.648 1 90.12 237 THR B N 1
ATOM 4097 C CA . THR B 1 237 ? -4.883 37.719 12.289 1 90.12 237 THR B CA 1
ATOM 4098 C C . THR B 1 237 ? -5.18 36.656 13.336 1 90.12 237 THR B C 1
ATOM 4100 O O . THR B 1 237 ? -5.691 35.562 13.016 1 90.12 237 THR B O 1
ATOM 4103 N N . SER B 1 238 ? -4.715 36.875 14.516 1 84.62 238 SER B N 1
ATOM 4104 C CA . SER B 1 238 ? -5.035 35.969 15.633 1 84.62 238 SER B CA 1
ATOM 4105 C C . SER B 1 238 ? -5.508 36.781 16.844 1 84.62 238 SER B C 1
ATOM 4107 O O . SER B 1 238 ? -5.492 36.281 17.969 1 84.62 238 SER B O 1
ATOM 4109 N N . LYS B 1 239 ? -5.91 37.938 16.672 1 80.06 239 LYS B N 1
ATOM 4110 C CA . LYS B 1 239 ? -6.242 38.844 17.766 1 80.06 239 LYS B CA 1
ATOM 4111 C C . LYS B 1 239 ? -7.414 38.312 18.594 1 80.06 239 LYS B C 1
ATOM 4113 O O . LYS B 1 239 ? -7.34 38.25 19.812 1 80.06 239 LYS B O 1
ATOM 4118 N N . ASP B 1 240 ? -8.461 38 17.906 1 75.62 240 ASP B N 1
ATOM 4119 C CA . ASP B 1 240 ? -9.656 37.562 18.609 1 75.62 240 ASP B CA 1
ATOM 4120 C C . ASP B 1 240 ? -9.414 36.188 19.266 1 75.62 240 ASP B C 1
ATOM 4122 O O . ASP B 1 240 ? -9.938 35.938 20.359 1 75.62 240 ASP B O 1
ATOM 4126 N N . PHE B 1 241 ? -8.641 35.375 18.578 1 76.19 241 PHE B N 1
ATOM 4127 C CA . PHE B 1 241 ? -8.281 34.062 19.141 1 76.19 241 PHE B CA 1
ATOM 4128 C C . PHE B 1 241 ? -7.48 34.25 20.438 1 76.19 241 PHE B C 1
ATOM 4130 O O . PHE B 1 241 ? -7.73 33.562 21.422 1 76.19 241 PHE B O 1
ATOM 4137 N N . ARG B 1 242 ? -6.59 35.156 20.547 1 74.94 242 ARG B N 1
ATOM 4138 C CA . ARG B 1 242 ? -5.738 35.406 21.703 1 74.94 242 ARG B CA 1
ATOM 4139 C C . ARG B 1 242 ? -6.551 35.969 22.859 1 74.94 242 ARG B C 1
ATOM 4141 O O . ARG B 1 242 ? -6.211 35.75 24.031 1 74.94 242 ARG B O 1
ATOM 4148 N N . LYS B 1 243 ? -7.652 36.594 22.547 1 69.38 243 LYS B N 1
ATOM 4149 C CA . LYS B 1 243 ? -8.531 37.125 23.578 1 69.38 243 LYS B CA 1
ATOM 4150 C C . LYS B 1 243 ? -9.344 36 24.234 1 69.38 243 LYS B C 1
ATOM 4152 O O . LYS B 1 243 ? -9.688 36.094 25.422 1 69.38 243 LYS B O 1
ATOM 4157 N N . THR B 1 244 ? -9.727 35.094 23.453 1 61.34 244 THR B N 1
ATOM 4158 C CA . THR B 1 244 ? -10.484 33.969 24 1 61.34 244 THR B CA 1
ATOM 4159 C C . THR B 1 244 ? -9.609 33.125 24.906 1 61.34 244 THR B C 1
ATOM 4161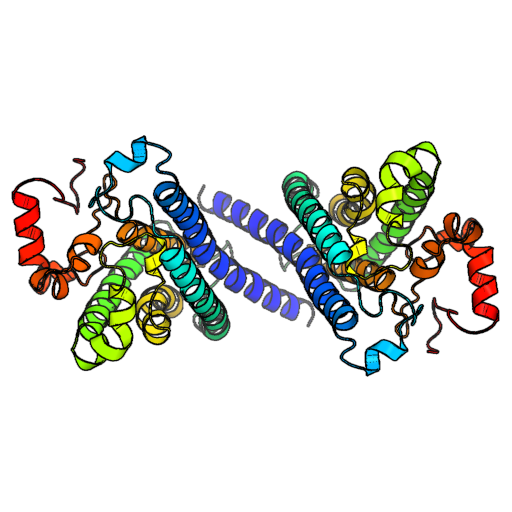 O O . THR B 1 244 ? -10.086 32.562 25.875 1 61.34 244 THR B O 1
ATOM 4164 N N . LYS B 1 245 ? -8.406 32.875 24.672 1 54.47 245 LYS B N 1
ATOM 4165 C CA . LYS B 1 245 ? -7.43 32.094 25.422 1 54.47 245 LYS B CA 1
ATOM 4166 C C . LYS B 1 245 ? -7.129 32.719 26.781 1 54.47 245 LYS B C 1
ATOM 4168 O O . LYS B 1 245 ? -6.898 32.031 27.766 1 54.47 245 LYS B O 1
ATOM 4173 N N . ILE B 1 246 ? -7.004 34.031 26.766 1 42.28 246 ILE B N 1
ATOM 4174 C CA . ILE B 1 246 ? -6.727 34.656 28.062 1 42.28 246 ILE B CA 1
ATOM 4175 C C . ILE B 1 246 ? -7.812 34.25 29.062 1 42.28 246 ILE B C 1
ATOM 4177 O O . ILE B 1 246 ? -7.523 34 30.234 1 42.28 246 ILE B O 1
ATOM 4181 N N . ASN B 1 247 ? -9.016 34.219 28.734 1 40.28 247 ASN B N 1
ATOM 4182 C CA . ASN B 1 247 ? -10.023 33.938 29.75 1 40.28 247 ASN B CA 1
ATOM 4183 C C . ASN B 1 247 ? -10.125 32.438 30.047 1 40.28 247 ASN B C 1
ATOM 4185 O O . ASN B 1 247 ? -10.906 32.031 30.891 1 40.28 247 ASN B O 1
ATOM 4189 N N . GLY B 1 248 ? -9.32 31.344 29.703 1 40.41 248 GLY B N 1
ATOM 4190 C CA . GLY B 1 248 ? -9.234 29.969 30.156 1 40.41 248 GLY B CA 1
ATOM 4191 C C . GLY B 1 248 ? -8.289 29.125 29.312 1 40.41 248 GLY B C 1
ATOM 4192 O O . GLY B 1 248 ? -7.465 28.391 29.859 1 40.41 248 GLY B O 1
ATOM 4193 N N . TYR B 1 249 ? -8.648 28.625 28.141 1 38.59 249 TYR B N 1
ATOM 4194 C CA . TYR B 1 249 ? -8.281 27.375 27.484 1 38.59 249 TYR B CA 1
ATOM 4195 C C . TYR B 1 249 ? -6.875 27.453 26.906 1 38.59 249 TYR B C 1
ATOM 4197 O O . TYR B 1 249 ? -6.043 26.578 27.172 1 38.59 249 TYR B O 1
ATOM 4205 N N . ASP B 1 250 ? -6.703 27.906 25.594 1 40.16 250 ASP B N 1
ATOM 4206 C CA . ASP B 1 250 ? -5.73 27.484 24.609 1 40.16 250 ASP B CA 1
ATOM 4207 C C . ASP B 1 250 ? -4.453 28.312 24.688 1 40.16 250 ASP B C 1
ATOM 4209 O O . ASP B 1 250 ? -4.238 29.219 23.875 1 40.16 250 ASP B O 1
ATOM 4213 N N . GLU B 1 251 ? -4.094 28.812 25.781 1 40.09 251 GLU B N 1
ATOM 4214 C CA . GLU B 1 251 ? -2.764 29.297 25.422 1 40.09 251 GLU B CA 1
ATOM 4215 C C . GLU B 1 251 ? -1.959 28.219 24.703 1 40.09 251 GLU B C 1
ATOM 4217 O O . GLU B 1 251 ? -1.445 27.297 25.328 1 40.09 251 GLU B O 1
ATOM 4222 N N . MET B 1 252 ? -2.4 27.844 23.688 1 40.47 252 MET B N 1
ATOM 4223 C CA . MET B 1 252 ? -2.119 26.703 22.828 1 40.47 252 MET B CA 1
ATOM 4224 C C . MET B 1 252 ? -0.623 26.578 22.562 1 40.47 252 MET B C 1
ATOM 4226 O O . MET B 1 252 ? -0.156 25.531 22.094 1 40.47 252 MET B O 1
ATOM 4230 N N . PHE B 1 253 ? 0.066 27.734 22.172 1 43 253 PHE B N 1
ATOM 4231 C CA . PHE B 1 253 ? 1.295 27.328 21.5 1 43 253 PHE B CA 1
ATOM 4232 C C . PHE B 1 253 ? 2.123 26.422 22.391 1 43 253 PHE B C 1
ATOM 4234 O O . PHE B 1 253 ? 2.605 25.375 21.953 1 43 253 PHE B O 1
ATOM 4241 N N . PHE B 1 254 ? 2.773 27.062 23.406 1 40.28 254 PHE B N 1
ATOM 4242 C CA . PHE B 1 254 ? 3.783 26.422 24.25 1 40.28 254 PHE B CA 1
ATOM 4243 C C . PHE B 1 254 ? 3.188 26 25.578 1 40.28 254 PHE B C 1
ATOM 4245 O O . PHE B 1 254 ? 3.92 25.719 26.531 1 40.28 254 PHE B O 1
ATOM 4252 N N . SER B 1 255 ? 1.847 26.109 25.688 1 38.47 255 SER B N 1
ATOM 4253 C CA . SER B 1 255 ? 1.474 25.844 27.078 1 38.47 255 SER B CA 1
ATOM 4254 C C . SER B 1 255 ? 1.094 24.375 27.266 1 38.47 255 SER B C 1
ATOM 4256 O O . SER B 1 255 ? 0.558 23.734 26.359 1 38.47 255 SER B O 1
ATOM 4258 N N . PHE B 1 256 ? 1.79 23.734 28.188 1 42.59 256 PHE B N 1
ATOM 4259 C CA . PHE B 1 256 ? 1.617 22.375 28.672 1 42.59 256 PHE B CA 1
ATOM 4260 C C . PHE B 1 256 ? 0.294 22.234 29.422 1 42.59 256 PHE B C 1
ATOM 4262 O O . PHE B 1 256 ? 0.004 21.172 29.969 1 42.59 256 PHE B O 1
ATOM 4269 N N . THR B 1 257 ? -0.418 23.234 29.672 1 40.72 257 THR B N 1
ATOM 4270 C CA . THR B 1 257 ? -1.56 23.047 30.562 1 40.72 257 THR B CA 1
ATOM 4271 C C . THR B 1 257 ? -2.783 22.578 29.781 1 40.72 257 THR B C 1
ATOM 4273 O O . THR B 1 257 ? -3.17 23.203 28.781 1 40.72 257 THR B O 1
ATOM 4276 N N . PRO B 1 258 ? -3.445 21.422 30.219 1 40.81 258 PRO B N 1
ATOM 4277 C CA . PRO B 1 258 ? -4.668 20.953 29.578 1 40.81 258 PRO B CA 1
ATOM 4278 C C . PRO B 1 258 ? -5.82 21.953 29.688 1 40.81 258 PRO B C 1
ATOM 4280 O O . PRO B 1 258 ? -5.875 22.734 30.641 1 40.81 258 PRO B O 1
#

pLDDT: mean 88.22, std 14.77, range [37.22, 98.69]

Sequence (516 aa):
LWTTTYFELMNFFVIYIGTMLSLGLPFWILNAFFVYADLTGKPSFVRKFKIQPDKNVPLDWNMLKKCVRVVNRNQLISTVMILLLYPATTWSGMTYLVEDLPTFSKFLQHMTLFVVLQEIGFYYLHRLMHQPVFYKNIHKVHHEWTAPISLAVVYVHPIEHIVINMVPILWSPIIIGAHISTTWAWYVMATYVSTVHHSGYHFPFMPSPHSFHSASTVDSFTQCFGVLGILDWIHDTSKDFRKTKINGYDEMFFSFTPLWTTTYFELMNFFVIYIGTMLSLGLPFWILNAFFVYADLTGKPSFVRKFKIQPDKNVPLDWNMLKKCVRVVNRNQLISTVMILLLYPATTWSGMTYLVEDLPTFSKFLQHMTLFVVLQEIGFYYLHRLMHQPVFYKNIHKVHHEWTAPISLAVVYVHPIEHIVINMVPILWSPIIIGAHISTTWAWYVMATYVSTVHHSGYHFPFMPSPHSFHSASTVDSFTQCFGVLGILDWIHDTSKDFRKTKINGYDEMFFSFTP